Protein AF-0000000084928657 (afdb_homodimer)

Solvent-accessible surface area (backbone atoms only — not comparable to full-atom values): 38865 Å² total; per-residue (Å²): 131,83,79,74,72,80,70,76,82,57,78,47,56,70,57,64,41,56,62,66,40,52,58,54,60,65,76,43,52,82,61,85,52,68,29,30,39,26,34,38,40,39,38,43,31,43,81,81,31,56,41,43,35,40,36,35,39,37,37,18,64,66,68,40,23,29,33,31,29,32,32,38,31,46,81,48,36,35,34,23,39,35,22,27,28,69,48,72,80,59,56,76,62,47,64,30,79,54,37,36,50,44,76,75,38,63,77,39,31,34,38,43,34,28,54,71,44,88,91,39,77,42,46,61,23,34,47,32,40,40,38,49,74,44,75,48,37,66,49,72,81,41,74,41,65,38,76,94,40,80,55,32,33,36,29,35,37,37,35,35,28,32,33,34,42,41,40,34,41,75,77,42,74,44,80,42,37,72,89,53,28,44,24,40,35,38,38,40,30,24,34,45,79,49,86,90,70,81,63,70,77,44,58,78,46,60,74,66,18,38,36,42,38,46,34,47,36,33,39,91,74,36,36,37,40,36,37,36,31,24,36,28,80,50,53,69,80,40,76,46,25,41,38,41,36,88,98,49,76,69,39,62,23,56,77,72,41,75,51,72,43,46,40,66,72,29,83,48,69,52,34,35,38,40,36,34,24,42,87,88,61,51,77,40,63,32,42,38,40,60,49,38,74,46,42,30,17,58,65,57,23,34,62,61,29,83,87,50,46,56,73,57,85,70,51,77,76,30,69,49,76,52,73,45,70,58,76,48,63,80,77,46,61,49,40,74,69,18,46,26,46,20,37,27,41,34,39,44,92,90,39,67,26,39,37,37,51,26,39,32,69,40,29,16,25,55,81,80,64,26,75,31,73,82,50,50,36,117,134,83,78,71,72,79,69,75,83,55,77,47,57,69,56,65,40,56,61,67,40,52,58,55,60,65,76,44,52,79,61,85,51,68,29,32,40,26,34,40,40,38,38,42,31,43,82,81,32,56,40,44,35,40,37,35,39,37,38,17,64,67,69,38,23,29,33,30,31,33,32,37,33,46,83,49,35,35,35,23,39,35,21,26,28,69,49,70,80,60,56,78,62,46,64,31,78,54,37,35,51,45,74,75,38,60,75,40,33,33,37,44,35,30,54,71,42,90,93,40,77,42,46,64,24,34,47,32,40,39,37,49,75,44,77,49,36,68,50,72,81,40,74,41,65,39,78,94,40,80,53,31,36,34,31,35,38,37,37,37,28,33,32,35,42,40,40,34,39,75,77,42,76,46,81,40,38,70,87,51,28,43,23,40,36,38,36,39,28,24,34,46,80,48,86,90,70,80,62,70,77,44,59,78,47,58,74,65,18,38,36,41,39,46,33,48,35,34,40,91,74,37,36,35,40,37,38,37,31,25,37,27,79,51,53,71,79,41,75,46,26,39,39,40,35,88,97,50,77,70,39,61,23,55,78,72,42,76,49,73,43,46,40,65,72,29,85,49,70,52,33,35,38,39,37,34,25,43,88,88,62,51,76,39,63,34,41,38,40,60,48,37,75,46,42,32,18,58,62,56,22,34,64,59,28,85,86,50,46,58,74,57,85,71,52,76,75,28,69,49,76,51,73,46,70,58,76,46,62,80,77,45,62,48,38,72,66,18,46,27,45,20,36,26,42,34,38,45,92,89,39,68,27,39,38,37,50,27,41,30,69,40,30,16,25,56,80,80,65,27,75,30,72,82,51,49,36,117

Sequence (756 aa):
MSGHRHVDDRPVALDEYPVHQAPLSMKHHVSGDRNAYDRCIFHVFDHTGRALLIAGLGVYPNTGVIDAYATLRVGDRLHAVRASDALGDDRTNLSVGPLTITVDEPLKRLSLRCAADPDDPEGLSYDLSWTGDFPAVWEPHHTQRHGGRLTLEGRRFVQAGHCAGTIRAGGEEFTVTPGAWTGTRDRSWGVRPIPGEEPGRAAEFRPEGFHWLWIPMRFEDRFLMVIAQEDADGYRTLNEALLVRNGHRDTQLGWPRTEITYRPGTRHPERATVHLTDPSGKPLEIGVEILASSPLAVGAGYPPATDWQHGTWQGRGWTDRRVYDLSDPAAHPMAAYGVTDHAARFTLDGHTGHGIFEHGSFGRHDPSGFADHTSTARMSGHRHVDDRPVALDEYPVHQAPLSMKHHVSGDRNAYDRCIFHVFDHTGRALLIAGLGVYPNTGVIDAYATLRVGDRLHAVRASDALGDDRTNLSVGPLTITVDEPLKRLSLRCAADPDDPEGLSYDLSWTGDFPAVWEPHHTQRHGGRLTLEGRRFVQAGHCAGTIRAGGEEFTVTPGAWTGTRDRSWGVRPIPGEEPGRAAEFRPEGFHWLWIPMRFEDRFLMVIAQEDADGYRTLNEALLVRNGHRDTQLGWPRTEITYRPGTRHPERATVHLTDPSGKPLEIG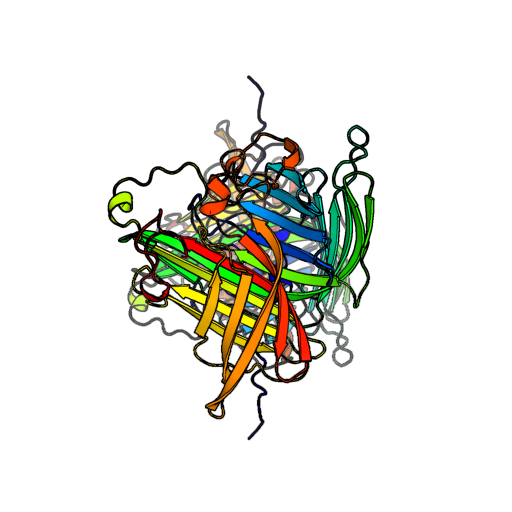VEILASSPLAVGAGYPPATDWQHGTWQGRGWTDRRVYDLSDPAAHPMAAYGVTDHAARFTLDGHTGHGIFEHGSFGRHDPSGFADHTSTAR

Foldseek 3Di:
DPCPPPPDDDAFPVQVDPPDPDPDGPLDDPDLAQQWKKKKKKWKDFPQLQKIKIKMWMDGSNLQKIKIKIWMDGPQKIWMKIFMAGHDRDPQFADGFQWGKACPDPQFKIWTWGDDDPVCNQHKTWTKMWGFPFGKDWFDFDWDDQVPRTADTKTKIKTKTAMATWIGHRRDIDGGDPPRMIMMMMIMTDGHDDPDDDCPPSVVRDFQKKKWWWWWWDFPFKIWTWTWIAGLARHTPGTFIWIGGPPDDIWTFPGKDKDFDADFQARHTQWMKIWTHTPVRDIWIKIKGFSYKDQCLPNVQDPPNDPHHPSDDPYHSDMDIDMDRRPDVVVPVRSRQGKMWTWIWMATPNTIITTTTIIHMAGHHVVVPAHGRSRRHD/DPCPPPPDDDAFPVQVDPPDPDPDGPLDDPDLAQQWKKKKKKWKDFPQLQKIKIKMWMDGSNLQKIKIKIWMDGPQKIWMKIFMAGHDRDPQFADTFQWGKACPDPQFKIWTWGDDDPVCNQHKTWTKMWGFPFGKDWFDFDWDDQVPRTADTKTKIKTKTAMATWIGHRRDIDGGDPPGMIMMMMIMTDGHDDPDDDCPPSVVRDFQKKKWWWWWWDFPFKIWTWTWIAGLARHTPGTFIWIGGPPDDIWTFPGKDKDFDADAQANHTAWMKIWTHTPVRDIWIKIKGFSYKDQCLPNVQDPPNDPHHPSDDPYHSDMDIDMDRNPDVVVPVRSRQGKMWTWIWMDTPNTIITTTTIIHMAGHHVVVPAHGRSRRHD

Structure (mmCIF, N/CA/C/O backbone):
data_AF-0000000084928657-model_v1
#
loop_
_entity.id
_entity.type
_entity.pdbx_description
1 polymer 'Uncharacterized protein'
#
loop_
_atom_site.group_PDB
_atom_site.id
_atom_site.type_symbol
_atom_site.label_atom_id
_atom_site.label_alt_id
_atom_site.label_comp_id
_atom_site.label_asym_id
_atom_site.label_entity_id
_atom_site.label_seq_id
_atom_site.pdbx_PDB_ins_code
_atom_site.Cartn_x
_atom_site.Cartn_y
_atom_site.Cartn_z
_atom_site.occupancy
_atom_site.B_iso_or_equiv
_atom_site.auth_seq_id
_atom_site.auth_comp_id
_atom_site.auth_asym_id
_atom_site.auth_atom_id
_atom_site.pdbx_PDB_model_num
ATOM 1 N N . MET A 1 1 ? 37.375 0.83 -7.035 1 22.48 1 MET A N 1
ATOM 2 C CA . MET A 1 1 ? 36.281 0.179 -7.77 1 22.48 1 MET A CA 1
ATOM 3 C C . MET A 1 1 ? 35.344 -0.532 -6.812 1 22.48 1 MET A C 1
ATOM 5 O O . MET A 1 1 ? 35.625 -1.634 -6.344 1 22.48 1 MET A O 1
ATOM 9 N N . SER A 1 2 ? 34.719 0.151 -5.855 1 28.67 2 SER A N 1
ATOM 10 C CA . SER A 1 2 ? 33.906 -0.309 -4.738 1 28.67 2 SER A CA 1
ATOM 11 C C . SER A 1 2 ? 32.781 -1.196 -5.219 1 28.67 2 SER A C 1
ATOM 13 O O . SER A 1 2 ? 32 -0.802 -6.098 1 28.67 2 SER A O 1
ATOM 15 N N . GLY A 1 3 ? 32.938 -2.514 -5.434 1 32.28 3 GLY A N 1
ATOM 16 C CA . GLY A 1 3 ? 32.031 -3.529 -5.961 1 32.28 3 GLY A CA 1
ATOM 17 C C . GLY A 1 3 ? 30.625 -3.439 -5.391 1 32.28 3 GLY A C 1
ATOM 18 O O . GLY A 1 3 ? 30.375 -3.912 -4.281 1 32.28 3 GLY A O 1
ATOM 19 N N . HIS A 1 4 ? 29.828 -2.477 -5.551 1 37.69 4 HIS A N 1
ATOM 20 C CA . HIS A 1 4 ? 28.406 -2.439 -5.219 1 37.69 4 HIS A CA 1
ATOM 21 C C . HIS A 1 4 ? 27.688 -3.686 -5.723 1 37.69 4 HIS A C 1
ATOM 23 O O . HIS A 1 4 ? 27.641 -3.926 -6.93 1 37.69 4 HIS A O 1
ATOM 29 N N . ARG A 1 5 ? 27.781 -4.758 -5.016 1 44.09 5 ARG A N 1
ATOM 30 C CA . ARG A 1 5 ? 27.109 -6.012 -5.32 1 44.09 5 ARG A CA 1
ATOM 31 C C . ARG A 1 5 ? 25.672 -5.77 -5.77 1 44.09 5 ARG A C 1
ATOM 33 O O . ARG A 1 5 ? 24.938 -5.035 -5.113 1 44.09 5 ARG A O 1
ATOM 40 N N . HIS A 1 6 ? 25.484 -5.75 -7.023 1 52.88 6 HIS A N 1
ATOM 41 C CA . HIS A 1 6 ? 24.141 -5.641 -7.586 1 52.88 6 HIS A CA 1
ATOM 42 C C . HIS A 1 6 ? 23.156 -6.547 -6.852 1 52.88 6 HIS A C 1
ATOM 44 O O . HIS A 1 6 ? 23.219 -7.773 -6.984 1 52.88 6 HIS A O 1
ATOM 50 N N . VAL A 1 7 ? 22.703 -6.199 -5.688 1 64.94 7 VAL A N 1
ATOM 51 C CA . VAL A 1 7 ? 21.688 -6.988 -5.004 1 64.94 7 VAL A CA 1
ATOM 52 C C . VAL A 1 7 ? 20.469 -7.16 -5.914 1 64.94 7 VAL A C 1
ATOM 54 O O . VAL A 1 7 ? 20 -6.199 -6.527 1 64.94 7 VAL A O 1
ATOM 57 N N . ASP A 1 8 ? 20.203 -8.422 -6.16 1 81.06 8 ASP A N 1
ATOM 58 C CA . ASP A 1 8 ? 19.047 -8.711 -7.004 1 81.06 8 ASP A CA 1
ATOM 59 C C . ASP A 1 8 ? 17.797 -8.055 -6.457 1 81.06 8 ASP A C 1
ATOM 61 O O . ASP A 1 8 ? 17.625 -7.926 -5.242 1 81.06 8 ASP A O 1
ATOM 65 N N . ASP A 1 9 ? 17.109 -7.43 -7.32 1 91.12 9 ASP A N 1
ATOM 66 C CA . ASP A 1 9 ? 15.797 -6.895 -6.988 1 91.12 9 ASP A CA 1
ATOM 67 C C . ASP A 1 9 ? 14.859 -7.996 -6.496 1 91.12 9 ASP A C 1
ATOM 69 O O . ASP A 1 9 ? 14.727 -9.039 -7.141 1 91.12 9 ASP A O 1
ATOM 73 N N . ARG A 1 10 ? 14.422 -7.836 -5.277 1 95.5 10 ARG A N 1
ATOM 74 C CA . ARG A 1 10 ? 13.539 -8.812 -4.648 1 95.5 10 ARG A CA 1
ATOM 75 C C . ARG A 1 10 ? 12.234 -8.156 -4.191 1 95.5 10 ARG A C 1
ATOM 77 O O . ARG A 1 10 ? 12.195 -6.949 -3.947 1 95.5 10 ARG A O 1
ATOM 84 N N . PRO A 1 11 ? 11.109 -8.969 -4.156 1 96.81 11 PRO A N 1
ATOM 85 C CA . PRO A 1 11 ? 9.93 -8.469 -3.451 1 96.81 11 PRO A CA 1
ATOM 86 C C . PRO A 1 11 ? 10.234 -8.016 -2.025 1 96.81 11 PRO A C 1
ATOM 88 O O . PRO A 1 11 ? 11.172 -8.523 -1.402 1 96.81 11 PRO A O 1
ATOM 91 N N . VAL A 1 12 ? 9.492 -7.07 -1.537 1 96.81 12 VAL A N 1
ATOM 92 C CA . VAL A 1 12 ? 9.672 -6.574 -0.176 1 96.81 12 VAL A CA 1
ATOM 93 C C . VAL A 1 12 ? 8.555 -7.105 0.718 1 96.81 12 VAL A C 1
ATOM 95 O O . VAL A 1 12 ? 7.566 -7.66 0.227 1 96.81 12 VAL A O 1
ATOM 98 N N . ALA A 1 13 ? 8.703 -6.953 1.999 1 96.81 13 ALA A N 1
ATOM 99 C CA . ALA A 1 13 ? 7.793 -7.539 2.98 1 96.81 13 ALA A CA 1
ATOM 100 C C . ALA A 1 13 ? 6.344 -7.168 2.68 1 96.81 13 ALA A C 1
ATOM 102 O O . ALA A 1 13 ? 5.449 -8.016 2.758 1 96.81 13 ALA A O 1
ATOM 103 N N . LEU A 1 14 ? 6.09 -5.953 2.309 1 97 14 LEU A N 1
ATOM 104 C CA . LEU A 1 14 ? 4.723 -5.496 2.09 1 97 14 LEU A CA 1
ATOM 105 C C . LEU A 1 14 ? 4.113 -6.176 0.865 1 97 14 LEU A C 1
ATOM 107 O O . LEU A 1 14 ? 2.889 -6.234 0.728 1 97 14 LEU A O 1
ATOM 111 N N . ASP A 1 15 ? 4.898 -6.691 -0.026 1 98.25 15 ASP A N 1
ATOM 112 C CA . ASP A 1 15 ? 4.402 -7.387 -1.21 1 98.25 15 ASP A CA 1
ATOM 113 C C . ASP A 1 15 ? 3.764 -8.719 -0.834 1 98.25 15 ASP A C 1
ATOM 115 O O . ASP A 1 15 ? 3.09 -9.344 -1.656 1 98.25 15 ASP A O 1
ATOM 119 N N . GLU A 1 16 ? 3.992 -9.164 0.395 1 98.31 16 GLU A N 1
ATOM 120 C CA . GLU A 1 16 ? 3.367 -10.391 0.885 1 98.31 16 GLU A CA 1
ATOM 121 C C . GLU A 1 16 ? 1.854 -10.227 1.003 1 98.31 16 GLU A C 1
ATOM 123 O O . GLU A 1 16 ? 1.112 -11.211 0.944 1 98.31 16 GLU A O 1
ATOM 128 N N . TYR A 1 17 ? 1.364 -9.039 1.166 1 98 17 TYR A N 1
ATOM 129 C CA . TYR A 1 17 ? -0.042 -8.781 1.455 1 98 17 TYR A CA 1
ATOM 130 C C . TYR A 1 17 ? -0.763 -8.25 0.221 1 98 17 TYR A C 1
ATOM 132 O O . TYR A 1 17 ? -0.153 -7.602 -0.631 1 98 17 TYR A O 1
ATOM 140 N N . PRO A 1 18 ? -2.041 -8.523 0.143 1 98.31 18 PRO A N 1
ATOM 141 C CA . PRO A 1 18 ? -2.812 -8 -0.989 1 98.31 18 PRO A CA 1
ATOM 142 C C . PRO A 1 18 ? -3.234 -6.547 -0.8 1 98.31 18 PRO A C 1
ATOM 144 O O . PRO A 1 18 ? -4.43 -6.254 -0.701 1 98.31 18 PRO A O 1
ATOM 147 N N . VAL A 1 19 ? -2.281 -5.617 -0.861 1 97.81 19 VAL A N 1
ATOM 148 C CA . VAL A 1 19 ? -2.533 -4.219 -0.532 1 97.81 19 VAL A CA 1
ATOM 149 C C . VAL A 1 19 ? -2.08 -3.326 -1.685 1 97.81 19 VAL A C 1
ATOM 151 O O . VAL A 1 19 ? -1.96 -2.107 -1.525 1 97.81 19 VAL A O 1
ATOM 154 N N . HIS A 1 20 ? -1.793 -3.938 -2.855 1 98.56 20 HIS A N 1
ATOM 155 C CA . HIS A 1 20 ? -1.232 -3.176 -3.967 1 98.56 20 HIS A CA 1
ATOM 156 C C . HIS A 1 20 ? -2.281 -2.268 -4.598 1 98.56 20 HIS A C 1
ATOM 158 O O . HIS A 1 20 ? -3.432 -2.674 -4.781 1 98.56 20 HIS A O 1
ATOM 164 N N . GLN A 1 21 ? -1.861 -0.987 -4.93 1 98.06 21 GLN A N 1
ATOM 165 C CA . GLN A 1 21 ? -2.766 -0.046 -5.582 1 98.06 21 GLN A CA 1
ATOM 166 C C . GLN A 1 21 ? -2.553 -0.032 -7.09 1 98.06 21 GLN A C 1
ATOM 168 O O . GLN A 1 21 ? -3.316 0.598 -7.824 1 98.06 21 GLN A O 1
ATOM 173 N N . ALA A 1 22 ? -1.521 -0.688 -7.594 1 97.62 22 ALA A N 1
ATOM 174 C CA . ALA A 1 22 ? -1.108 -0.757 -8.992 1 97.62 22 ALA A CA 1
ATOM 175 C C . ALA A 1 22 ? -0.291 -2.016 -9.266 1 97.62 22 ALA A C 1
ATOM 177 O O . ALA A 1 22 ? 0.141 -2.695 -8.328 1 97.62 22 ALA A O 1
ATOM 178 N N . PRO A 1 23 ? -0.122 -2.414 -10.562 1 97.56 23 PRO A N 1
ATOM 179 C CA . PRO A 1 23 ? 0.705 -3.58 -10.875 1 97.56 23 PRO A CA 1
ATOM 180 C C . PRO A 1 23 ? 2.199 -3.303 -10.734 1 97.56 23 PRO A C 1
ATOM 182 O O . PRO A 1 23 ? 2.951 -3.426 -11.703 1 97.56 23 PRO A O 1
ATOM 185 N N . LEU A 1 24 ? 2.592 -2.906 -9.531 1 97.69 24 LEU A N 1
ATOM 186 C CA . LEU A 1 24 ? 3.951 -2.58 -9.117 1 97.69 24 LEU A CA 1
ATOM 187 C C . LEU A 1 24 ? 4.238 -3.123 -7.719 1 97.69 24 LEU A C 1
ATOM 189 O O . LEU A 1 24 ? 3.318 -3.316 -6.922 1 97.69 24 LEU A O 1
ATOM 193 N N . SER A 1 25 ? 5.555 -3.414 -7.473 1 97.62 25 SER A N 1
ATOM 194 C CA . SER A 1 25 ? 5.945 -3.646 -6.086 1 97.62 25 SER A CA 1
ATOM 195 C C . SER A 1 25 ? 5.52 -2.488 -5.191 1 97.62 25 SER A C 1
ATOM 197 O O . SER A 1 25 ? 5.457 -1.342 -5.637 1 97.62 25 SER A O 1
ATOM 199 N N . MET A 1 26 ? 5.32 -2.787 -3.904 1 97.25 26 MET A N 1
ATOM 200 C CA . MET A 1 26 ? 4.973 -1.764 -2.924 1 97.25 26 MET A CA 1
ATOM 201 C C . MET A 1 26 ? 6.121 -0.78 -2.734 1 97.25 26 MET A C 1
ATOM 203 O O . MET A 1 26 ? 5.945 0.281 -2.133 1 97.25 26 MET A O 1
ATOM 207 N N . LYS A 1 27 ? 7.246 -0.953 -3.344 1 94.44 27 LYS A N 1
ATOM 208 C CA . LYS A 1 27 ? 8.383 -0.044 -3.256 1 94.44 27 LYS A CA 1
ATOM 209 C C . LYS A 1 27 ? 8.188 1.171 -4.16 1 94.44 27 LYS A C 1
ATOM 211 O O . LYS A 1 27 ? 8.891 2.176 -4.016 1 94.44 27 LYS A O 1
ATOM 216 N N . HIS A 1 28 ? 7.234 0.942 -5.023 1 95.88 28 HIS A N 1
ATOM 217 C CA . HIS A 1 28 ? 7.242 1.927 -6.102 1 95.88 28 HIS A CA 1
ATOM 218 C C . HIS A 1 28 ? 5.984 2.789 -6.07 1 95.88 28 HIS A C 1
ATOM 220 O O . HIS A 1 28 ? 4.891 2.287 -5.805 1 95.88 28 HIS A O 1
ATOM 226 N N . HIS A 1 29 ? 6.191 4.074 -6.332 1 96.81 29 HIS A N 1
ATOM 227 C CA . HIS A 1 29 ? 5.102 4.965 -6.719 1 96.81 29 HIS A CA 1
ATOM 228 C C . HIS A 1 29 ? 4.668 4.715 -8.156 1 96.81 29 HIS A C 1
ATOM 230 O O . HIS A 1 29 ? 5.465 4.254 -8.984 1 96.81 29 HIS A O 1
ATOM 236 N N . VAL A 1 30 ? 3.439 5.02 -8.477 1 97.06 30 VAL A N 1
ATOM 237 C CA . VAL A 1 30 ? 2.889 4.719 -9.797 1 97.06 30 VAL A CA 1
ATOM 238 C C . VAL A 1 30 ? 3.592 5.57 -10.852 1 97.06 30 VAL A C 1
ATOM 240 O O . VAL A 1 30 ? 3.715 5.156 -12.008 1 97.06 30 VAL A O 1
ATOM 243 N N . SER A 1 31 ? 4.023 6.754 -10.477 1 95.12 31 SER A N 1
ATOM 244 C CA . SER A 1 31 ? 4.723 7.621 -11.414 1 95.12 31 SER A CA 1
ATOM 245 C C . SER A 1 31 ? 6.191 7.781 -11.039 1 95.12 31 SER A C 1
ATOM 247 O O . SER A 1 31 ? 6.578 7.508 -9.906 1 95.12 31 SER A O 1
ATOM 249 N N . GLY A 1 32 ? 6.977 8.203 -12.039 1 95.56 32 GLY A N 1
ATOM 250 C CA . GLY A 1 32 ? 8.375 8.508 -11.789 1 95.56 32 GLY A CA 1
ATOM 251 C C . GLY A 1 32 ? 8.602 9.93 -11.32 1 95.56 32 GLY A C 1
ATOM 252 O O . GLY A 1 32 ? 9.727 10.43 -11.352 1 95.56 32 GLY A O 1
ATOM 253 N N . ASP A 1 33 ? 7.543 10.594 -10.945 1 96.25 33 ASP A N 1
ATOM 254 C CA . ASP A 1 33 ? 7.652 11.977 -10.5 1 96.25 33 ASP A CA 1
ATOM 255 C C . ASP A 1 33 ? 8.578 12.094 -9.297 1 96.25 33 ASP A C 1
ATOM 257 O O . ASP A 1 33 ? 8.328 11.492 -8.25 1 96.25 33 ASP A O 1
ATOM 261 N N . ARG A 1 34 ? 9.602 12.883 -9.414 1 96.38 34 ARG A N 1
ATOM 262 C CA . ARG A 1 34 ? 10.586 13.039 -8.344 1 96.38 34 ARG A CA 1
ATOM 263 C C . ARG A 1 34 ? 9.93 13.602 -7.082 1 96.38 34 ARG A C 1
ATOM 265 O O . ARG A 1 34 ? 10.477 13.469 -5.984 1 96.38 34 ARG A O 1
ATOM 272 N N . ASN A 1 35 ? 8.75 14.211 -7.234 1 97.62 35 ASN A N 1
ATOM 273 C CA . ASN A 1 35 ? 8.109 14.945 -6.152 1 97.62 35 ASN A CA 1
ATOM 274 C C . ASN A 1 35 ? 7.16 14.055 -5.352 1 97.62 35 ASN A C 1
ATOM 276 O O . ASN A 1 35 ? 6.406 14.539 -4.512 1 97.62 35 ASN A O 1
ATOM 280 N N . ALA A 1 36 ? 7.172 12.734 -5.645 1 98.19 36 ALA A N 1
ATOM 281 C CA . ALA A 1 36 ? 6.371 11.812 -4.84 1 98.19 36 ALA A CA 1
ATOM 282 C C . ALA A 1 36 ? 6.785 11.867 -3.373 1 98.19 36 ALA A C 1
ATOM 284 O O . ALA A 1 36 ? 7.973 11.797 -3.053 1 98.19 36 ALA A O 1
ATOM 285 N N . TYR A 1 37 ? 5.812 12.008 -2.492 1 98.44 37 TYR A N 1
ATOM 286 C CA . TYR A 1 37 ? 6.086 12.109 -1.062 1 98.44 37 TYR A CA 1
ATOM 287 C C . TYR A 1 37 ? 5.008 11.398 -0.251 1 98.44 37 TYR A C 1
ATOM 289 O O . TYR A 1 37 ? 3.92 11.117 -0.76 1 98.44 37 TYR A O 1
ATOM 297 N N . ASP A 1 38 ? 5.281 11.023 0.999 1 98.69 38 ASP A N 1
ATOM 298 C CA . ASP A 1 38 ? 4.387 10.469 2.01 1 98.69 38 ASP A CA 1
ATOM 299 C C . ASP A 1 38 ? 4.816 10.891 3.414 1 98.69 38 ASP A C 1
ATOM 301 O O . ASP A 1 38 ? 5.789 10.367 3.955 1 98.69 38 ASP A O 1
ATOM 305 N N . ARG A 1 39 ? 4.02 11.867 4.039 1 98.62 39 ARG A N 1
ATOM 306 C CA . ARG A 1 39 ? 4.547 12.547 5.219 1 98.62 39 ARG A CA 1
ATOM 307 C C . ARG A 1 39 ? 3.518 12.562 6.348 1 98.62 39 ARG A C 1
ATOM 309 O O . ARG A 1 39 ? 2.324 12.359 6.109 1 98.62 39 ARG A O 1
ATOM 316 N N . CYS A 1 40 ? 4.051 12.719 7.527 1 98.75 40 CYS A N 1
ATOM 317 C CA . CYS A 1 40 ? 3.211 13.008 8.688 1 98.75 40 CYS A CA 1
ATOM 318 C C . CYS A 1 40 ? 3.752 14.203 9.469 1 98.75 40 CYS A C 1
ATOM 320 O O . CYS A 1 40 ? 4.93 14.539 9.352 1 98.75 40 CYS A O 1
ATOM 322 N N . ILE A 1 41 ? 2.91 14.844 10.156 1 98.88 41 ILE A N 1
ATOM 323 C CA . ILE A 1 41 ? 3.271 15.945 11.047 1 98.88 41 ILE A CA 1
ATOM 324 C C . ILE A 1 41 ? 2.457 15.859 12.336 1 98.88 41 ILE A C 1
ATOM 326 O O . ILE A 1 41 ? 1.278 15.492 12.305 1 98.88 41 ILE A O 1
ATOM 330 N N . PHE A 1 42 ? 3.055 16.156 13.477 1 98.94 42 PHE A N 1
ATOM 331 C CA . PHE A 1 42 ? 2.445 16.219 14.797 1 98.94 42 PHE A CA 1
ATOM 332 C C . PHE A 1 42 ? 2.676 17.578 15.438 1 98.94 42 PHE A C 1
ATOM 334 O O . PHE A 1 42 ? 3.756 18.156 15.305 1 98.94 42 PHE A O 1
ATOM 341 N N . HIS A 1 43 ? 1.702 18.047 16.094 1 98.94 43 HIS A N 1
ATOM 342 C CA . HIS A 1 43 ? 1.804 19.188 17 1 98.94 43 HIS A CA 1
ATOM 343 C C . HIS A 1 43 ? 1.514 18.781 18.438 1 98.94 43 HIS A C 1
ATOM 345 O O . HIS A 1 43 ? 0.523 18.109 18.719 1 98.94 43 HIS A O 1
ATOM 351 N N . VAL A 1 44 ? 2.363 19.172 19.312 1 98.94 44 VAL A N 1
ATOM 352 C CA . VAL A 1 44 ? 2.178 19 20.75 1 98.94 44 VAL A CA 1
ATOM 353 C C . VAL A 1 44 ? 2.473 20.312 21.469 1 98.94 44 VAL A C 1
ATOM 355 O O . VAL A 1 44 ? 3.6 20.812 21.422 1 98.94 44 VAL A O 1
ATOM 358 N N . PHE A 1 45 ? 1.49 20.859 22.203 1 98.81 45 PHE A N 1
ATOM 359 C CA . PHE A 1 45 ? 1.703 22.188 22.766 1 98.81 45 PHE A CA 1
ATOM 360 C C . PHE A 1 45 ? 0.875 22.375 24.031 1 98.81 45 PHE A C 1
ATOM 362 O O . PHE A 1 45 ? -0.195 21.781 24.172 1 98.81 45 PHE A O 1
ATOM 369 N N . ASP A 1 46 ? 1.346 23.203 24.953 1 98.38 46 ASP A N 1
ATOM 370 C CA . ASP A 1 46 ? 0.599 23.484 26.172 1 98.38 46 ASP A CA 1
ATOM 371 C C . ASP A 1 46 ? -0.413 24.594 25.953 1 98.38 46 ASP A C 1
ATOM 373 O O . ASP A 1 46 ? -0.316 25.344 24.969 1 98.38 46 ASP A O 1
ATOM 377 N N . HIS A 1 47 ? -1.286 24.734 26.859 1 98.38 47 HIS A N 1
ATOM 378 C CA . HIS A 1 47 ? -2.412 25.641 26.672 1 98.38 47 HIS A CA 1
ATOM 379 C C . HIS A 1 47 ? -2.061 27.047 27.141 1 98.38 47 HIS A C 1
ATOM 381 O O . HIS A 1 47 ? -2.867 27.969 27 1 98.38 47 HIS A O 1
ATOM 387 N N . THR A 1 48 ? -0.83 27.266 27.562 1 97.62 48 THR A N 1
ATOM 388 C CA . THR A 1 48 ? -0.444 28.578 28.078 1 97.62 48 THR A CA 1
ATOM 389 C C . THR A 1 48 ? 0.433 29.312 27.062 1 97.62 48 THR A C 1
ATOM 391 O O . THR A 1 48 ? 0.721 30.5 27.219 1 97.62 48 THR A O 1
ATOM 394 N N . GLY A 1 49 ? 0.905 28.641 26.062 1 97.62 49 GLY A N 1
ATOM 395 C CA . GLY A 1 49 ? 1.74 29.25 25.047 1 97.62 49 GLY A CA 1
ATOM 396 C C . GLY A 1 49 ? 3.223 29.172 25.359 1 97.62 49 GLY A C 1
ATOM 397 O O . GLY A 1 49 ? 4.027 29.891 24.766 1 97.62 49 GLY A O 1
ATOM 398 N N . ARG A 1 50 ? 3.592 28.312 26.266 1 97.06 50 ARG A N 1
ATOM 399 C CA . ARG A 1 50 ? 4.98 28.203 26.703 1 97.06 50 ARG A CA 1
ATOM 400 C C . ARG A 1 50 ? 5.793 27.375 25.719 1 97.06 50 ARG A C 1
ATOM 402 O O . ARG A 1 50 ? 6.977 27.625 25.5 1 97.06 50 ARG A O 1
ATOM 409 N N . ALA A 1 51 ? 5.191 26.297 25.266 1 98.38 51 ALA A N 1
ATOM 410 C CA . ALA A 1 51 ? 5.941 25.344 24.438 1 98.38 51 ALA A CA 1
ATOM 411 C C . ALA A 1 51 ? 5.09 24.844 23.266 1 98.38 51 ALA A C 1
ATOM 413 O O . ALA A 1 51 ? 3.906 24.547 23.438 1 98.38 51 ALA A O 1
ATOM 414 N N . LEU A 1 52 ? 5.668 24.797 22.078 1 98.81 52 LEU A N 1
ATOM 415 C CA . LEU A 1 52 ? 5.086 24.234 20.859 1 98.81 52 LEU A CA 1
ATOM 416 C C . LEU A 1 52 ? 6.082 23.312 20.156 1 98.81 52 LEU A C 1
ATOM 418 O O . LEU A 1 52 ? 7.055 23.781 19.578 1 98.81 52 LEU A O 1
ATOM 422 N N . LEU A 1 53 ? 5.816 21.984 20.25 1 98.94 53 LEU A N 1
ATOM 423 C CA . LEU A 1 53 ? 6.598 20.984 19.547 1 98.94 53 LEU A CA 1
ATOM 424 C C . LEU A 1 53 ? 5.934 20.609 18.234 1 98.94 53 LEU A C 1
ATOM 426 O O . LEU A 1 53 ? 4.742 20.297 18.188 1 98.94 53 LEU A O 1
ATOM 430 N N . ILE A 1 54 ? 6.668 20.703 17.141 1 98.94 54 ILE A N 1
ATOM 431 C CA . ILE A 1 54 ? 6.266 20.203 15.82 1 98.94 54 ILE A CA 1
ATOM 432 C C . ILE A 1 54 ? 7.242 19.141 15.352 1 98.94 54 ILE A C 1
ATOM 434 O O . ILE A 1 54 ? 8.461 19.344 15.375 1 98.94 54 ILE A O 1
ATOM 438 N N . ALA A 1 55 ? 6.723 17.969 15.023 1 98.94 55 ALA A N 1
ATOM 439 C CA . ALA A 1 55 ? 7.555 16.875 14.555 1 98.94 55 ALA A CA 1
ATOM 440 C C . ALA A 1 55 ? 6.953 16.219 13.312 1 98.94 55 ALA A C 1
ATOM 442 O O . ALA A 1 55 ? 5.727 16.172 13.164 1 98.94 55 ALA A O 1
ATOM 443 N N . GLY A 1 56 ? 7.793 15.789 12.461 1 98.69 56 GLY A N 1
ATOM 444 C CA . GLY A 1 56 ? 7.316 15.141 11.25 1 98.69 56 GLY A CA 1
ATOM 445 C C . GLY A 1 56 ? 8.328 14.188 10.648 1 98.69 56 GLY A C 1
ATOM 446 O O . GLY A 1 56 ? 9.484 14.156 11.07 1 98.69 56 GLY A O 1
ATOM 447 N N . LEU A 1 57 ? 7.879 13.414 9.805 1 98.88 57 LEU A N 1
ATOM 448 C CA . LEU A 1 57 ? 8.672 12.453 9.039 1 98.88 57 LEU A CA 1
ATOM 449 C C . LEU A 1 57 ? 8.156 12.336 7.609 1 98.88 57 LEU A C 1
ATOM 451 O O . LEU A 1 57 ? 6.945 12.406 7.375 1 98.88 57 LEU A O 1
ATOM 455 N N . GLY A 1 58 ? 9.078 12.188 6.676 1 98.62 58 GLY A N 1
ATOM 456 C CA . GLY A 1 58 ? 8.703 12.07 5.277 1 98.62 58 GLY A CA 1
ATOM 457 C C . GLY A 1 58 ? 9.453 10.969 4.547 1 98.62 58 GLY A C 1
ATOM 458 O O . GLY A 1 58 ? 10.641 10.758 4.781 1 98.62 58 GLY A O 1
ATOM 459 N N . VAL A 1 59 ? 8.711 10.281 3.729 1 98.69 59 VAL A N 1
ATOM 460 C CA . VAL A 1 59 ? 9.25 9.273 2.82 1 98.69 59 VAL A CA 1
ATOM 461 C C . VAL A 1 59 ? 9.141 9.773 1.379 1 98.69 59 VAL A C 1
ATOM 463 O O . VAL A 1 59 ? 8.086 10.242 0.957 1 98.69 59 VAL A O 1
ATOM 466 N N . TYR A 1 60 ? 10.219 9.688 0.672 1 98.25 60 TYR A N 1
ATOM 467 C CA . TYR A 1 60 ? 10.312 10.117 -0.72 1 98.25 60 TYR A CA 1
ATOM 468 C C . TYR A 1 60 ? 10.812 8.977 -1.605 1 98.25 60 TYR A C 1
ATOM 470 O O . TYR A 1 60 ? 12.016 8.859 -1.863 1 98.25 60 TYR A O 1
ATOM 478 N N . PRO A 1 61 ? 9.867 8.18 -2.139 1 97.38 61 PRO A N 1
ATOM 479 C CA . PRO A 1 61 ? 10.227 6.906 -2.76 1 97.38 61 PRO A CA 1
ATOM 480 C C . PRO A 1 61 ? 11.07 7.082 -4.02 1 97.38 61 PRO A C 1
ATOM 482 O O . PRO A 1 61 ? 11.953 6.262 -4.293 1 97.38 61 PRO A O 1
ATOM 485 N N . ASN A 1 62 ? 10.836 8.148 -4.824 1 97.56 62 ASN A N 1
ATOM 486 C CA . ASN A 1 62 ? 11.508 8.258 -6.113 1 97.56 62 ASN A CA 1
ATOM 487 C C . ASN A 1 62 ? 12.906 8.859 -5.965 1 97.56 62 ASN A C 1
ATOM 489 O O . ASN A 1 62 ? 13.758 8.672 -6.832 1 97.56 62 ASN A O 1
ATOM 493 N N . THR A 1 63 ? 13.141 9.586 -4.875 1 97.5 63 THR A N 1
ATOM 494 C CA . THR A 1 63 ? 14.492 10.078 -4.633 1 97.5 63 THR A CA 1
ATOM 495 C C . THR A 1 63 ? 15.258 9.141 -3.715 1 97.5 63 THR A C 1
ATOM 497 O O . THR A 1 63 ? 16.469 9.273 -3.551 1 97.5 63 THR A O 1
ATOM 500 N N . GLY A 1 64 ? 14.531 8.219 -3.059 1 97.38 64 GLY A N 1
ATOM 501 C CA . GLY A 1 64 ? 15.164 7.234 -2.193 1 97.38 64 GLY A CA 1
ATOM 502 C C . GLY A 1 64 ? 15.594 7.809 -0.854 1 97.38 64 GLY A C 1
ATOM 503 O O . GLY A 1 64 ? 16.609 7.402 -0.299 1 97.38 64 GLY A O 1
ATOM 504 N N . VAL A 1 65 ? 14.805 8.797 -0.376 1 98.38 65 VAL A N 1
ATOM 505 C CA . VAL A 1 65 ? 15.172 9.508 0.845 1 98.38 65 VAL A CA 1
ATOM 506 C C . VAL A 1 65 ? 14.078 9.336 1.894 1 98.38 65 VAL A C 1
ATOM 508 O O . VAL A 1 65 ? 12.891 9.297 1.562 1 98.38 65 VAL A O 1
ATOM 511 N N . ILE A 1 66 ? 14.445 9.102 3.131 1 98.69 66 ILE A N 1
ATOM 512 C CA . ILE A 1 66 ? 13.578 9.281 4.289 1 98.69 66 ILE A CA 1
ATOM 513 C C . ILE A 1 66 ? 14.156 10.359 5.207 1 98.69 66 ILE A C 1
ATOM 515 O O . ILE A 1 66 ? 15.367 10.438 5.387 1 98.69 66 ILE A O 1
ATOM 519 N N . ASP A 1 67 ? 13.344 11.227 5.703 1 98.88 67 ASP A N 1
ATOM 520 C CA . ASP A 1 67 ? 13.82 12.266 6.609 1 98.88 67 ASP A CA 1
ATOM 521 C C . ASP A 1 67 ? 12.805 12.539 7.719 1 98.88 67 ASP A C 1
ATOM 523 O O . ASP A 1 67 ? 11.695 12.008 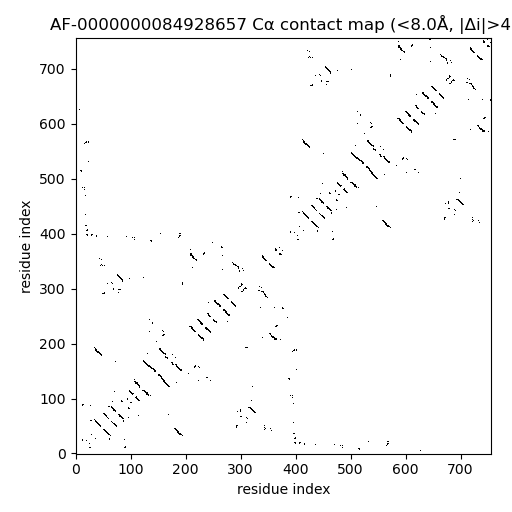7.695 1 98.88 67 ASP A O 1
ATOM 527 N N . ALA A 1 68 ? 13.273 13.195 8.789 1 98.94 68 ALA A N 1
ATOM 528 C CA . ALA A 1 68 ? 12.445 13.562 9.938 1 98.94 68 ALA A CA 1
ATOM 529 C C . ALA A 1 68 ? 12.969 14.828 10.602 1 98.94 68 ALA A C 1
ATOM 531 O O . ALA A 1 68 ? 14.117 15.219 10.406 1 98.94 68 ALA A O 1
ATOM 532 N N . TYR A 1 69 ? 12.125 15.477 11.32 1 98.94 69 TYR A N 1
ATOM 533 C CA . TYR A 1 69 ? 12.492 16.688 12.047 1 98.94 69 TYR A CA 1
ATOM 534 C C . TYR A 1 69 ? 11.641 16.844 13.305 1 98.94 69 TYR A C 1
ATOM 536 O O . TYR A 1 69 ? 10.562 16.266 13.406 1 98.94 69 TYR A O 1
ATOM 544 N N . ALA A 1 70 ? 12.133 17.578 14.227 1 98.94 70 ALA A N 1
ATOM 545 C CA . ALA A 1 70 ? 11.414 18.109 15.375 1 98.94 70 ALA A CA 1
ATOM 546 C C . ALA A 1 70 ? 11.875 19.531 15.711 1 98.94 70 ALA A C 1
ATOM 548 O O . ALA A 1 70 ? 13.078 19.797 15.727 1 98.94 70 ALA A O 1
ATOM 549 N N . THR A 1 71 ? 10.922 20.406 15.883 1 98.88 71 THR A N 1
ATOM 550 C CA . THR A 1 71 ? 11.219 21.75 16.375 1 98.88 71 THR A CA 1
ATOM 551 C C . THR A 1 71 ? 10.43 22.031 17.656 1 98.88 71 THR A C 1
ATOM 553 O O . THR A 1 71 ? 9.258 21.656 17.766 1 98.88 71 THR A O 1
ATOM 556 N N . LEU A 1 72 ? 11.102 22.578 18.625 1 98.88 72 LEU A N 1
ATOM 557 C CA . LEU A 1 72 ? 10.453 23.031 19.844 1 98.88 72 LEU A CA 1
ATOM 558 C C . LEU A 1 72 ? 10.664 24.531 20.047 1 98.88 72 LEU A C 1
ATOM 560 O O . LEU A 1 72 ? 11.797 24.984 20.234 1 98.88 72 LEU A O 1
ATOM 564 N N . ARG A 1 73 ? 9.547 25.219 20.047 1 98.44 73 ARG A N 1
ATOM 565 C CA . ARG A 1 73 ? 9.555 26.641 20.375 1 98.44 73 ARG A CA 1
ATOM 566 C C . ARG A 1 73 ? 9.344 26.844 21.875 1 98.44 73 ARG A C 1
ATOM 568 O O . ARG A 1 73 ? 8.344 26.391 22.438 1 98.44 73 ARG A O 1
ATOM 575 N N . VAL A 1 74 ? 10.266 27.453 22.562 1 97.75 74 VAL A N 1
ATOM 576 C CA . VAL A 1 74 ? 10.164 27.906 23.953 1 97.75 74 VAL A CA 1
ATOM 577 C C . VAL A 1 74 ? 10.633 29.359 24.062 1 97.75 74 VAL A C 1
ATOM 579 O O . VAL A 1 74 ? 11.828 29.641 23.938 1 97.75 74 VAL A O 1
ATOM 582 N N . GLY A 1 75 ? 9.711 30.25 24.359 1 94.19 75 GLY A N 1
ATOM 583 C CA . GLY A 1 75 ? 10.07 31.656 24.266 1 94.19 75 GLY A CA 1
ATOM 584 C C . GLY A 1 75 ? 10.547 32.062 22.891 1 94.19 75 GLY A C 1
ATOM 585 O O . GLY A 1 75 ? 9.859 31.812 21.891 1 94.19 75 GLY A O 1
ATOM 586 N N . ASP A 1 76 ? 11.727 32.688 22.797 1 95.56 76 ASP A N 1
ATOM 587 C CA . ASP A 1 76 ? 12.25 33.125 21.516 1 95.56 76 ASP A CA 1
ATOM 588 C C . ASP A 1 76 ? 13.289 32.156 20.969 1 95.56 76 ASP A C 1
ATOM 590 O O . ASP A 1 76 ? 14.047 32.469 20.062 1 95.56 76 ASP A O 1
ATOM 594 N N . ARG A 1 77 ? 13.328 31.031 21.547 1 96.69 77 ARG A N 1
ATOM 595 C CA . ARG A 1 77 ? 14.273 30 21.078 1 96.69 77 ARG A CA 1
ATOM 596 C C . ARG A 1 77 ? 13.539 28.875 20.375 1 96.69 77 ARG A C 1
ATOM 598 O O . ARG A 1 77 ? 12.484 28.422 20.828 1 96.69 77 ARG A O 1
ATOM 605 N N . LEU A 1 78 ? 14.094 28.469 19.266 1 97.94 78 LEU A N 1
ATOM 606 C CA . LEU A 1 78 ? 13.602 27.328 18.5 1 97.94 78 LEU A CA 1
ATOM 607 C C . LEU A 1 78 ? 14.664 26.234 18.406 1 97.94 78 LEU A C 1
ATOM 609 O O . LEU A 1 78 ? 15.656 26.391 17.703 1 97.94 78 LEU A O 1
ATOM 613 N N . HIS A 1 79 ? 14.469 25.188 19.172 1 98.56 79 HIS A N 1
ATOM 614 C CA . HIS A 1 79 ? 15.352 24.031 19.125 1 98.56 79 HIS A CA 1
ATOM 615 C C . HIS A 1 79 ? 14.953 23.094 17.984 1 98.56 79 HIS A C 1
ATOM 617 O O . HIS A 1 79 ? 13.781 22.734 17.859 1 98.56 79 HIS A O 1
ATOM 623 N N . ALA A 1 80 ? 15.93 22.672 17.203 1 98.56 80 ALA A N 1
ATOM 624 C CA . ALA A 1 80 ? 15.617 21.812 16.062 1 98.56 80 ALA A CA 1
ATOM 625 C C . ALA A 1 80 ? 16.5 20.578 16.062 1 98.56 80 ALA A C 1
ATOM 627 O O . ALA A 1 80 ? 17.688 20.641 16.391 1 98.56 80 ALA A O 1
ATOM 628 N N . VAL A 1 81 ? 15.969 19.453 15.789 1 98.81 81 VAL A N 1
ATOM 629 C CA . VAL A 1 81 ? 16.641 18.219 15.438 1 98.81 81 VAL A CA 1
ATOM 630 C C . VAL A 1 81 ? 16.172 17.734 14.07 1 98.81 81 VAL A C 1
ATOM 632 O O . VAL A 1 81 ? 14.969 17.594 13.836 1 98.81 81 VAL A O 1
ATOM 635 N N . ARG A 1 82 ? 17.109 17.516 13.148 1 98.62 82 ARG A N 1
ATOM 636 C CA . ARG A 1 82 ? 16.797 17.047 11.797 1 98.62 82 ARG A CA 1
ATOM 637 C C . ARG A 1 82 ? 17.641 15.836 11.43 1 98.62 82 ARG A C 1
ATOM 639 O O . ARG A 1 82 ? 18.797 15.719 11.859 1 98.62 82 ARG A O 1
ATOM 646 N N . ALA A 1 83 ? 17.047 14.984 10.695 1 98.88 83 ALA A N 1
ATOM 647 C CA . ALA A 1 83 ? 17.766 13.789 10.258 1 98.88 83 ALA A CA 1
ATOM 648 C C . ALA A 1 83 ? 17.297 13.336 8.883 1 98.88 83 ALA A C 1
ATOM 650 O O . ALA A 1 83 ? 16.141 13.578 8.5 1 98.88 83 ALA A O 1
ATOM 651 N N . SER A 1 84 ? 18.156 12.758 8.133 1 98.69 84 SER A N 1
ATOM 652 C CA . SER A 1 84 ? 17.922 12.219 6.797 1 98.69 84 SER A CA 1
ATOM 653 C C . SER A 1 84 ? 18.734 10.953 6.555 1 98.69 84 SER A C 1
ATOM 655 O O . SER A 1 84 ? 19.828 10.805 7.109 1 98.69 84 SER A O 1
ATOM 657 N N . ASP A 1 85 ? 18.219 10.055 5.82 1 98.69 85 ASP A N 1
ATOM 658 C CA . ASP A 1 85 ? 18.906 8.812 5.496 1 98.69 85 ASP A CA 1
ATOM 659 C C . ASP A 1 85 ? 18.391 8.234 4.18 1 98.69 85 ASP A C 1
ATOM 661 O O . ASP A 1 85 ? 17.469 8.781 3.568 1 98.69 85 ASP A O 1
ATOM 665 N N . ALA A 1 86 ? 19.125 7.203 3.73 1 98.19 86 ALA A N 1
ATOM 666 C CA . ALA A 1 86 ? 18.641 6.438 2.588 1 98.19 86 ALA A CA 1
ATOM 667 C C . ALA A 1 86 ? 17.375 5.672 2.945 1 98.19 86 ALA A C 1
ATOM 669 O O . ALA A 1 86 ? 17.266 5.105 4.035 1 98.19 86 ALA A O 1
ATOM 670 N N . LEU A 1 87 ? 16.406 5.754 2.033 1 97.31 87 LEU A N 1
ATOM 671 C CA . LEU A 1 87 ? 15.164 5.008 2.225 1 97.31 87 LEU A CA 1
ATOM 672 C C . LEU A 1 87 ? 15.406 3.51 2.066 1 97.31 87 LEU A C 1
ATOM 674 O O . LEU A 1 87 ? 15.977 3.07 1.066 1 97.31 87 LEU A O 1
ATOM 678 N N . GLY A 1 88 ? 15.055 2.721 3.02 1 93.69 88 GLY A N 1
ATOM 679 C CA . GLY A 1 88 ? 15.148 1.271 2.943 1 93.69 88 GLY A CA 1
ATOM 680 C C . GLY A 1 88 ? 13.891 0.623 2.391 1 93.69 88 GLY A C 1
ATOM 681 O O . GLY A 1 88 ? 12.977 1.314 1.93 1 93.69 88 GLY A O 1
ATOM 682 N N . ASP A 1 89 ? 13.812 -0.661 2.518 1 90.81 89 ASP A N 1
ATOM 683 C CA . ASP A 1 89 ? 12.742 -1.442 1.918 1 90.81 89 ASP A CA 1
ATOM 684 C C . ASP A 1 89 ? 11.523 -1.499 2.838 1 90.81 89 ASP A C 1
ATOM 686 O O . ASP A 1 89 ? 10.406 -1.773 2.387 1 90.81 89 ASP A O 1
ATOM 690 N N . ASP A 1 90 ? 11.734 -1.309 4.102 1 94.44 90 ASP A N 1
ATOM 691 C CA . ASP A 1 90 ? 10.625 -1.361 5.047 1 94.44 90 ASP A CA 1
ATOM 692 C C . ASP A 1 90 ? 10.07 0.036 5.324 1 94.44 90 ASP A C 1
ATOM 694 O O . ASP A 1 90 ? 10.516 0.71 6.254 1 94.44 90 ASP A O 1
ATOM 698 N N . ARG A 1 91 ? 9.023 0.403 4.699 1 93.81 91 ARG A N 1
ATOM 699 C CA . ARG A 1 91 ? 8.461 1.744 4.789 1 93.81 91 ARG A CA 1
ATOM 700 C C . ARG A 1 91 ? 7.617 1.896 6.051 1 93.81 91 ARG A C 1
ATOM 702 O O . ARG A 1 91 ? 7.164 2.996 6.375 1 93.81 91 ARG A O 1
ATOM 709 N N . THR A 1 92 ? 7.438 0.852 6.734 1 95.25 92 THR A N 1
ATOM 710 C CA . THR A 1 92 ? 6.672 0.964 7.969 1 95.25 92 THR A CA 1
ATOM 711 C C . THR A 1 92 ? 7.59 1.264 9.148 1 95.25 92 THR A C 1
ATOM 713 O O . THR A 1 92 ? 7.117 1.515 10.266 1 95.25 92 THR A O 1
ATOM 716 N N . ASN A 1 93 ? 8.891 1.15 8.867 1 96.44 93 ASN A N 1
ATOM 717 C CA . ASN A 1 93 ? 9.867 1.567 9.875 1 96.44 93 ASN A CA 1
ATOM 718 C C . ASN A 1 93 ? 10.078 3.08 9.852 1 96.44 93 ASN A C 1
ATOM 720 O O . ASN A 1 93 ? 10.812 3.6 9.016 1 96.44 93 ASN A O 1
ATOM 724 N N . LEU A 1 94 ? 9.523 3.74 10.852 1 98.31 94 LEU A N 1
ATOM 725 C CA . LEU A 1 94 ? 9.531 5.199 10.883 1 98.31 94 LEU A CA 1
ATOM 726 C C . LEU A 1 94 ? 10.602 5.719 11.836 1 98.31 94 LEU A C 1
ATOM 728 O O . LEU A 1 94 ? 10.281 6.348 12.852 1 98.31 94 LEU A O 1
ATOM 732 N N . SER A 1 95 ? 11.812 5.453 11.469 1 98.62 95 SER A N 1
ATOM 733 C CA . SER A 1 95 ? 12.953 5.867 12.281 1 98.62 95 SER A CA 1
ATOM 734 C C . SER A 1 95 ? 14.039 6.504 11.414 1 98.62 95 SER A C 1
ATOM 736 O O . SER A 1 95 ? 14.469 5.922 10.414 1 98.62 95 SER A O 1
ATOM 738 N N . VAL A 1 96 ? 14.469 7.633 11.742 1 98.75 96 VAL A N 1
ATOM 739 C CA . VAL A 1 96 ? 15.562 8.352 11.094 1 98.75 96 VAL A CA 1
ATOM 740 C C . VAL A 1 96 ? 16.453 9 12.156 1 98.75 96 VAL A C 1
ATOM 742 O O . VAL A 1 96 ? 16.047 9.961 12.812 1 98.75 96 VAL A O 1
ATOM 745 N N . GLY A 1 97 ? 17.719 8.508 12.266 1 98.44 97 GLY A N 1
ATOM 746 C CA . GLY A 1 97 ? 18.562 9.023 13.336 1 98.44 97 GLY A CA 1
ATOM 747 C C . GLY A 1 97 ? 17.922 8.93 14.703 1 98.44 97 GLY A C 1
ATOM 748 O O . GLY A 1 97 ? 17.453 7.863 15.102 1 98.44 97 GLY A O 1
ATOM 749 N N . PRO A 1 98 ? 17.922 10.094 15.461 1 98.81 98 PRO A N 1
ATOM 750 C CA . PRO A 1 98 ? 17.359 10.055 16.812 1 98.81 98 PRO A CA 1
ATOM 751 C C . PRO A 1 98 ? 15.844 10.133 16.844 1 98.81 98 PRO A C 1
ATOM 753 O O . PRO A 1 98 ? 15.234 10.078 17.906 1 98.81 98 PRO A O 1
ATOM 756 N N . LEU A 1 99 ? 15.219 10.266 15.734 1 98.94 99 LEU A N 1
ATOM 757 C CA . LEU A 1 99 ? 13.781 10.492 15.672 1 98.94 99 LEU A CA 1
ATOM 758 C C . LEU A 1 99 ? 13.047 9.211 15.281 1 98.94 99 LEU A C 1
ATOM 760 O O . LEU A 1 99 ? 13.375 8.586 14.266 1 98.94 99 LEU A O 1
ATOM 764 N N . THR A 1 100 ? 12.117 8.852 16.094 1 98.88 100 THR A N 1
ATOM 765 C CA . THR A 1 100 ? 11.375 7.617 15.859 1 98.88 100 THR A CA 1
ATOM 766 C C . THR A 1 100 ? 9.883 7.828 16.109 1 98.88 100 THR A C 1
ATOM 768 O O . THR A 1 100 ? 9.508 8.477 17.094 1 98.88 100 THR A O 1
ATOM 771 N N . ILE A 1 101 ? 9.078 7.379 15.242 1 98.94 101 ILE A N 1
ATOM 772 C CA . ILE A 1 101 ? 7.633 7.254 15.43 1 98.94 101 ILE A CA 1
ATOM 773 C C . ILE A 1 101 ? 7.246 5.777 15.453 1 98.94 101 ILE A C 1
ATOM 775 O O . ILE A 1 101 ? 7.527 5.039 14.508 1 98.94 101 ILE A O 1
ATOM 779 N N . THR A 1 102 ? 6.699 5.32 16.5 1 98.88 102 THR A N 1
ATOM 780 C CA . THR A 1 102 ? 6.16 3.971 16.594 1 98.88 102 THR A CA 1
ATOM 781 C C . THR A 1 102 ? 4.633 3.992 16.531 1 98.88 102 THR A C 1
ATOM 783 O O . THR A 1 102 ? 3.984 4.695 17.312 1 98.88 102 THR A O 1
ATOM 786 N N . VAL A 1 103 ? 4.074 3.266 15.617 1 98.62 103 VAL A N 1
ATOM 787 C CA . VAL A 1 103 ? 2.623 3.109 15.539 1 98.62 103 VAL A CA 1
ATOM 788 C C . VAL A 1 103 ? 2.176 1.963 16.438 1 98.62 103 VAL A C 1
ATOM 790 O O . VAL A 1 103 ? 2.27 0.793 16.062 1 98.62 103 VAL A O 1
ATOM 793 N N . ASP A 1 104 ? 1.671 2.291 17.578 1 98.69 104 ASP A N 1
ATOM 794 C CA . ASP A 1 104 ? 1.223 1.274 18.516 1 98.69 104 ASP A CA 1
ATOM 795 C C . ASP A 1 104 ? -0.113 0.673 18.094 1 98.69 104 ASP A C 1
ATOM 797 O O . ASP A 1 104 ? -0.311 -0.541 18.188 1 98.69 104 ASP A O 1
ATOM 801 N N . GLU A 1 105 ? -1.026 1.423 17.797 1 98.38 105 GLU A N 1
ATOM 802 C CA . GLU A 1 105 ? -2.322 1.122 17.188 1 98.38 105 GLU A CA 1
ATOM 803 C C . GLU A 1 105 ? -2.656 2.111 16.078 1 98.38 105 GLU A C 1
ATOM 805 O O . GLU A 1 105 ? -2.865 3.299 16.344 1 98.38 105 GLU A O 1
ATOM 810 N N . PRO A 1 106 ? -2.727 1.653 14.797 1 98.06 106 PRO A N 1
ATOM 811 C CA . PRO A 1 106 ? -2.943 2.59 13.688 1 98.06 106 PRO A CA 1
ATOM 812 C C . PRO A 1 106 ? -4.152 3.498 13.914 1 98.06 106 PRO A C 1
ATOM 814 O O . PRO A 1 106 ? -5.203 3.031 14.352 1 98.06 106 PRO A O 1
ATOM 817 N N . LEU A 1 107 ? -3.961 4.816 13.664 1 98.25 107 LEU A N 1
ATOM 818 C CA . LEU A 1 107 ? -4.984 5.855 13.672 1 98.25 107 LEU A CA 1
ATOM 819 C C . LEU A 1 107 ? -5.473 6.129 15.086 1 98.25 107 LEU A C 1
ATOM 821 O O . LEU A 1 107 ? -6.461 6.836 15.281 1 98.25 107 LEU A O 1
ATOM 825 N N . LYS A 1 108 ? -4.781 5.523 16.094 1 98.44 108 LYS A N 1
ATOM 826 C CA . LYS A 1 108 ? -5.285 5.695 17.453 1 98.44 108 LYS A CA 1
ATOM 827 C C . LYS A 1 108 ? -4.156 6.031 18.422 1 98.44 108 LYS A C 1
ATOM 829 O O . LYS A 1 108 ? -4.227 7.027 19.141 1 98.44 108 LYS A O 1
ATOM 834 N N . ARG A 1 109 ? -3.16 5.199 18.484 1 98.81 109 ARG A N 1
ATOM 835 C CA . ARG A 1 109 ? -2.105 5.391 19.469 1 98.81 109 ARG A CA 1
ATOM 836 C C . ARG A 1 109 ? -0.727 5.312 18.812 1 98.81 109 ARG A C 1
ATOM 838 O O . ARG A 1 109 ? -0.427 4.359 18.094 1 98.81 109 ARG A O 1
ATOM 845 N N . LEU A 1 110 ? 0.126 6.297 19.094 1 98.88 110 LEU A N 1
ATOM 846 C CA . LEU A 1 110 ? 1.493 6.375 18.594 1 98.88 110 LEU A CA 1
ATOM 847 C C . LEU A 1 110 ? 2.457 6.777 19.703 1 98.88 110 LEU A C 1
ATOM 849 O O . LEU A 1 110 ? 2.057 7.422 20.688 1 98.88 110 LEU A O 1
ATOM 853 N N . SER A 1 111 ? 3.676 6.418 19.562 1 98.94 111 SER A N 1
ATOM 854 C CA . SER A 1 111 ? 4.773 6.891 20.406 1 98.94 111 SER A CA 1
ATOM 855 C C . SER A 1 111 ? 5.77 7.719 19.594 1 98.94 111 SER A C 1
ATOM 857 O O . SER A 1 111 ? 6.215 7.293 18.531 1 98.94 111 SER A O 1
ATOM 859 N N . LEU A 1 112 ? 6.074 8.891 20.016 1 98.94 112 LEU A N 1
ATOM 860 C CA . LEU A 1 112 ? 7.035 9.805 19.406 1 98.94 112 LEU A CA 1
ATOM 861 C C . LEU A 1 112 ? 8.281 9.938 20.281 1 98.94 112 LEU A C 1
ATOM 863 O O . LEU A 1 112 ? 8.188 10.258 21.469 1 98.94 112 LEU A O 1
ATOM 867 N N . ARG A 1 113 ? 9.414 9.711 19.641 1 98.94 113 ARG A N 1
ATOM 868 C CA . ARG A 1 113 ? 10.641 9.781 20.438 1 98.94 113 ARG A CA 1
ATOM 869 C C . ARG A 1 113 ? 11.727 10.547 19.688 1 98.94 113 ARG A C 1
ATOM 871 O O . ARG A 1 113 ? 11.867 10.406 18.469 1 98.94 113 ARG A O 1
ATOM 878 N N . CYS A 1 114 ? 12.391 11.359 20.328 1 98.94 114 CYS A N 1
ATOM 879 C CA . CYS A 1 114 ? 13.672 11.945 19.938 1 98.94 114 CYS A CA 1
ATOM 880 C C . CYS A 1 114 ? 14.734 11.664 21 1 98.94 114 CYS A C 1
ATOM 882 O O . CYS A 1 114 ? 14.68 12.188 22.109 1 98.94 114 CYS A O 1
ATOM 884 N N . ALA A 1 115 ? 15.719 10.859 20.656 1 98.81 115 ALA A N 1
ATOM 885 C CA . ALA A 1 115 ? 16.75 10.461 21.609 1 98.81 115 ALA A CA 1
ATOM 886 C C . ALA A 1 115 ? 17.656 11.641 21.969 1 98.81 115 ALA A C 1
ATOM 888 O O . ALA A 1 115 ? 18 12.461 21.109 1 98.81 115 ALA A O 1
ATOM 889 N N . ALA A 1 116 ? 17.984 11.703 23.234 1 98.19 116 ALA A N 1
ATOM 890 C CA . ALA A 1 116 ? 18.953 12.711 23.688 1 98.19 116 ALA A CA 1
ATOM 891 C C . ALA A 1 116 ? 20.328 12.453 23.078 1 98.19 116 ALA A C 1
ATOM 893 O O . ALA A 1 116 ? 20.656 11.328 22.703 1 98.19 116 ALA A O 1
ATOM 894 N N . ASP A 1 117 ? 21.016 13.531 22.906 1 96.81 117 ASP A N 1
ATOM 895 C CA . ASP A 1 117 ? 22.422 13.438 22.516 1 96.81 117 ASP A CA 1
ATOM 896 C C . ASP A 1 117 ? 23.344 13.617 23.719 1 96.81 117 ASP A C 1
ATOM 898 O O . ASP A 1 117 ? 23.375 14.68 24.328 1 96.81 117 ASP A O 1
ATOM 902 N N . PRO A 1 118 ? 24.188 12.609 23.938 1 93.44 118 PRO A N 1
ATOM 903 C CA . PRO A 1 118 ? 25.094 12.742 25.078 1 93.44 118 PRO A CA 1
ATOM 904 C C . PRO A 1 118 ? 26.062 13.914 24.938 1 93.44 118 PRO A C 1
ATOM 906 O O . PRO A 1 118 ? 26.484 14.5 25.938 1 93.44 118 PRO A O 1
ATOM 909 N N . ASP A 1 119 ? 26.375 14.273 23.766 1 94.38 119 ASP A N 1
ATOM 910 C CA . ASP A 1 119 ? 27.328 15.352 23.516 1 94.38 119 ASP A CA 1
ATOM 911 C C . ASP A 1 119 ? 26.625 16.703 23.484 1 94.38 119 ASP A C 1
ATOM 913 O O . ASP A 1 119 ? 27.281 17.75 23.359 1 94.38 119 ASP A O 1
ATOM 917 N N . ASP A 1 120 ? 25.266 16.766 23.562 1 92.88 120 ASP A N 1
ATOM 918 C CA . ASP A 1 120 ? 24.469 17.984 23.625 1 92.88 120 ASP A CA 1
ATOM 919 C C . ASP A 1 120 ? 23.344 17.859 24.641 1 92.88 120 ASP A C 1
ATOM 921 O O . ASP A 1 120 ? 22.156 17.828 24.281 1 92.88 120 ASP A O 1
ATOM 925 N N . PRO A 1 121 ? 23.688 17.859 25.875 1 91.25 121 PRO A N 1
ATOM 926 C CA . PRO A 1 121 ? 22.688 17.578 26.922 1 91.25 121 PRO A CA 1
ATOM 927 C C . PRO A 1 121 ? 21.547 18.609 26.953 1 91.25 121 PRO A C 1
ATOM 929 O O . PRO A 1 121 ? 20.484 18.328 27.5 1 91.25 121 PRO A O 1
ATOM 932 N N . GLU A 1 122 ? 21.766 19.75 26.438 1 93.88 122 GLU A N 1
ATOM 933 C CA . GLU A 1 122 ? 20.734 20.781 26.438 1 93.88 122 GLU A CA 1
ATOM 934 C C . GLU A 1 122 ? 19.875 20.719 25.172 1 93.88 122 GLU A C 1
ATOM 936 O O . GLU A 1 122 ? 18.922 21.484 25.016 1 93.88 122 GLU A O 1
ATOM 941 N N . GLY A 1 123 ? 20.234 19.844 24.297 1 96.94 123 GLY A N 1
ATOM 942 C CA . GLY A 1 123 ? 19.516 19.703 23.047 1 96.94 123 GLY A CA 1
ATOM 943 C C . GLY A 1 123 ? 18.125 19.109 23.203 1 96.94 123 GLY A C 1
ATOM 944 O O . GLY A 1 123 ? 17.812 18.531 24.266 1 96.94 123 GLY A O 1
ATOM 945 N N . LEU A 1 124 ? 17.312 19.234 22.219 1 98.81 124 LEU A N 1
ATOM 946 C CA . LEU A 1 124 ? 15.93 18.766 22.234 1 98.81 124 LEU A CA 1
ATOM 947 C C . LEU A 1 124 ? 15.875 17.25 22.281 1 98.81 124 LEU A C 1
ATOM 949 O O . LEU A 1 124 ? 16.594 16.562 21.547 1 98.81 124 LEU A O 1
ATOM 953 N N . SER A 1 125 ? 15.156 16.719 23.141 1 98.88 125 SER A N 1
ATOM 954 C CA . SER A 1 125 ? 14.758 15.32 23.219 1 98.88 125 SER A CA 1
ATOM 955 C C . SER A 1 125 ? 13.344 15.172 23.766 1 98.88 125 SER A C 1
ATOM 957 O O . SER A 1 125 ? 12.836 16.078 24.422 1 98.88 125 SER A O 1
ATOM 959 N N . TYR A 1 126 ? 12.688 14.062 23.453 1 98.94 126 TYR A N 1
ATOM 960 C CA . TYR A 1 126 ? 11.359 13.836 24 1 98.94 126 TYR A CA 1
ATOM 961 C C . TYR A 1 126 ? 10.977 12.359 23.922 1 98.94 126 TYR A C 1
ATOM 963 O O . TYR A 1 126 ? 11.586 11.602 23.156 1 98.94 126 TYR A O 1
ATOM 971 N N . ASP A 1 127 ? 10.109 11.953 24.719 1 98.94 127 ASP A N 1
ATOM 972 C CA . ASP A 1 127 ? 9.422 10.672 24.781 1 98.94 127 ASP A CA 1
ATOM 973 C C . ASP A 1 127 ? 7.93 10.859 25.047 1 98.94 127 ASP A C 1
ATOM 975 O O . ASP A 1 127 ? 7.531 11.141 26.188 1 98.94 127 ASP A O 1
ATOM 979 N N . LEU A 1 128 ? 7.113 10.695 24 1 98.94 128 LEU A N 1
ATOM 980 C CA . LEU A 1 128 ? 5.711 11.086 24.094 1 98.94 128 LEU A CA 1
ATOM 981 C C . LEU A 1 128 ? 4.797 9.969 23.594 1 98.94 128 LEU A C 1
ATOM 983 O O . LEU A 1 128 ? 5.133 9.273 22.625 1 98.94 128 LEU A O 1
ATOM 987 N N . SER A 1 129 ? 3.719 9.836 24.219 1 98.81 129 SER A N 1
ATOM 988 C CA . SER A 1 129 ? 2.59 9.102 23.656 1 98.81 129 SER A CA 1
ATOM 989 C C . SER A 1 129 ? 1.564 10.047 23.047 1 98.81 129 SER A C 1
ATOM 991 O O . SER A 1 129 ? 1.304 11.125 23.594 1 98.81 129 SER A O 1
ATOM 993 N N . TRP A 1 130 ? 1.072 9.727 21.938 1 98.75 130 TRP A N 1
ATOM 994 C CA . TRP A 1 130 ? 0.003 10.43 21.25 1 98.75 130 TRP A CA 1
ATOM 995 C C . TRP A 1 130 ? -1.219 9.539 21.062 1 98.75 130 TRP A C 1
ATOM 997 O O . TRP A 1 130 ? -1.107 8.414 20.578 1 98.75 130 TRP A O 1
ATOM 1007 N N . THR A 1 131 ? -2.398 9.984 21.5 1 98.81 131 THR A N 1
ATOM 1008 C CA . THR A 1 131 ? -3.639 9.227 21.391 1 98.81 131 THR A CA 1
ATOM 1009 C C . THR A 1 131 ? -4.727 10.055 20.719 1 98.81 131 THR A C 1
ATOM 1011 O O . THR A 1 131 ? -5.012 11.18 21.156 1 98.81 131 THR A O 1
ATOM 1014 N N . GLY A 1 132 ? -5.348 9.492 19.688 1 98.62 132 GLY A N 1
ATOM 1015 C CA . GLY A 1 132 ? -6.461 10.172 19.047 1 98.62 132 GLY A CA 1
ATOM 1016 C C . GLY A 1 132 ? -7.715 10.203 19.891 1 98.62 132 GLY A C 1
ATOM 1017 O O . GLY A 1 132 ? -8.18 9.156 20.359 1 98.62 132 GLY A O 1
ATOM 1018 N N . ASP A 1 133 ? -8.25 11.367 20.109 1 98.44 133 ASP A N 1
ATOM 1019 C CA . ASP A 1 133 ? -9.516 11.531 20.812 1 98.44 133 ASP A CA 1
ATOM 1020 C C . ASP A 1 133 ? -10.703 11.43 19.859 1 98.44 133 ASP A C 1
ATOM 1022 O O . ASP A 1 133 ? -11.812 11.078 20.281 1 98.44 133 ASP A O 1
ATOM 1026 N N . PHE A 1 134 ? -10.523 11.75 18.672 1 98.25 134 PHE A N 1
ATOM 1027 C CA . PHE A 1 134 ? -11.523 11.711 17.609 1 98.25 134 PHE A CA 1
ATOM 1028 C C . PHE A 1 134 ? -11.023 10.898 16.422 1 98.25 134 PHE A C 1
ATOM 1030 O O . PHE A 1 134 ? -9.812 10.734 16.234 1 98.25 134 PHE A O 1
ATOM 1037 N N . PRO A 1 135 ? -11.938 10.367 15.617 1 97.44 135 PRO A N 1
ATOM 1038 C CA . PRO A 1 135 ? -11.469 9.641 14.43 1 97.44 135 PRO A CA 1
ATOM 1039 C C . PRO A 1 135 ? -10.742 10.539 13.438 1 97.44 135 PRO A C 1
ATOM 1041 O O . PRO A 1 135 ? -11.047 11.734 13.344 1 97.44 135 PRO A O 1
ATOM 1044 N N . ALA A 1 136 ? -9.766 9.977 12.789 1 98.12 136 ALA A N 1
ATOM 1045 C CA . ALA A 1 136 ? -9.156 10.68 11.672 1 98.12 136 ALA A CA 1
ATOM 1046 C C . ALA A 1 136 ? -10.188 10.977 10.586 1 98.12 136 ALA A C 1
ATOM 1048 O O . ALA A 1 136 ? -11.039 10.141 10.289 1 98.12 136 ALA A O 1
ATOM 1049 N N . VAL A 1 137 ? -10.109 12.18 9.984 1 97.94 137 VAL A N 1
ATOM 1050 C CA . VAL A 1 137 ? -11.047 12.539 8.93 1 97.94 137 VAL A CA 1
ATOM 1051 C C . VAL A 1 137 ? -10.281 13.008 7.688 1 97.94 137 VAL A C 1
ATOM 1053 O O . VAL A 1 137 ? -9.195 13.578 7.801 1 97.94 137 VAL A O 1
ATOM 1056 N N . TRP A 1 138 ? -10.852 12.711 6.559 1 97.31 138 TRP A N 1
ATOM 1057 C CA . TRP A 1 138 ? -10.266 13.133 5.289 1 97.31 138 TRP A CA 1
ATOM 1058 C C . TRP A 1 138 ? -10.359 14.648 5.117 1 97.31 138 TRP A C 1
ATOM 1060 O O . TRP A 1 138 ? -11.352 15.258 5.516 1 97.31 138 TRP A O 1
ATOM 1070 N N . GLU A 1 139 ? -9.359 15.188 4.543 1 97.38 139 GLU A N 1
ATOM 1071 C CA . GLU A 1 139 ? -9.469 16.484 3.898 1 97.38 139 GLU A CA 1
ATOM 1072 C C . GLU A 1 139 ? -9.758 16.344 2.406 1 97.38 139 GLU A C 1
ATOM 1074 O O . GLU A 1 139 ? -9.57 15.273 1.833 1 97.38 139 GLU A O 1
ATOM 1079 N N . PRO A 1 140 ? -10.305 17.406 1.812 1 95.88 140 PRO A N 1
ATOM 1080 C CA . PRO A 1 140 ? -10.57 17.297 0.375 1 95.88 140 PRO A CA 1
ATOM 1081 C C . PRO A 1 140 ? -9.32 17 -0.442 1 95.88 140 PRO A C 1
ATOM 1083 O O . PRO A 1 140 ? -8.211 17.375 -0.051 1 95.88 140 PRO A O 1
ATOM 1086 N N . HIS A 1 141 ? -9.547 16.188 -1.557 1 95 141 HIS A N 1
ATOM 1087 C CA . HIS A 1 141 ? -8.453 15.961 -2.498 1 95 141 HIS A CA 1
ATOM 1088 C C . HIS A 1 141 ? -7.859 17.281 -2.979 1 95 141 HIS A C 1
ATOM 1090 O O . HIS A 1 141 ? -8.586 18.156 -3.449 1 95 141 HIS A O 1
ATOM 1096 N N . HIS A 1 142 ? -6.582 17.453 -2.824 1 96.44 142 HIS A N 1
ATOM 1097 C CA . HIS A 1 142 ? -5.891 18.703 -3.086 1 96.44 142 HIS A CA 1
ATOM 1098 C C . HIS A 1 142 ? -5.105 18.641 -4.391 1 96.44 142 HIS A C 1
ATOM 1100 O O . HIS A 1 142 ? -4.211 17.797 -4.543 1 96.44 142 HIS A O 1
ATOM 1106 N N . THR A 1 143 ? -5.41 19.516 -5.359 1 95.5 143 THR A N 1
ATOM 1107 C CA . THR A 1 143 ? -4.676 19.547 -6.621 1 95.5 143 THR A CA 1
ATOM 1108 C C . THR A 1 143 ? -4.305 20.984 -6.984 1 95.5 143 THR A C 1
ATOM 1110 O O . THR A 1 143 ? -5.066 21.922 -6.715 1 95.5 143 THR A O 1
ATOM 1113 N N . GLN A 1 144 ? -3.164 21.125 -7.488 1 93.25 144 GLN A N 1
ATOM 1114 C CA . GLN A 1 144 ? -2.715 22.375 -8.086 1 93.25 144 GLN A CA 1
ATOM 1115 C C . GLN A 1 144 ? -2.002 22.125 -9.414 1 93.25 144 GLN A C 1
ATOM 1117 O O . GLN A 1 144 ? -1.236 21.172 -9.539 1 93.25 144 GLN A O 1
ATOM 1122 N N . ARG A 1 145 ? -2.258 23.031 -10.344 1 91.38 145 ARG A N 1
ATOM 1123 C CA . ARG A 1 145 ? -1.606 22.969 -11.648 1 91.38 145 ARG A CA 1
ATOM 1124 C C . ARG A 1 145 ? -0.958 24.312 -12 1 91.38 145 ARG A C 1
ATOM 1126 O O . ARG A 1 145 ? -1.486 25.375 -11.656 1 91.38 145 ARG A O 1
ATOM 1133 N N . HIS A 1 146 ? 0.136 24.281 -12.594 1 88.94 146 HIS A N 1
ATOM 1134 C CA . HIS A 1 146 ? 0.795 25.406 -13.25 1 88.94 146 HIS A CA 1
ATOM 1135 C C . HIS A 1 146 ? 0.911 25.172 -14.75 1 88.94 146 HIS A C 1
ATOM 1137 O O . HIS A 1 146 ? 1.713 24.344 -15.195 1 88.94 146 HIS A O 1
ATOM 1143 N N . GLY A 1 147 ? 0.091 25.938 -15.414 1 87.19 147 GLY A N 1
ATOM 1144 C CA . GLY A 1 147 ? -0.076 25.578 -16.812 1 87.19 147 GLY A CA 1
ATOM 1145 C C . GLY A 1 147 ? -0.643 24.188 -17 1 87.19 147 GLY A C 1
ATOM 1146 O O . GLY A 1 147 ? -1.659 23.828 -16.391 1 87.19 147 GLY A O 1
ATOM 1147 N N . GLY A 1 148 ? -0.048 23.5 -17.844 1 88.69 148 GLY A N 1
ATOM 1148 C CA . GLY A 1 148 ? -0.518 22.141 -18.109 1 88.69 148 GLY A CA 1
ATOM 1149 C C . GLY A 1 148 ? 0.054 21.109 -17.156 1 88.69 148 GLY A C 1
ATOM 1150 O O . GLY A 1 148 ? -0.341 19.938 -17.188 1 88.69 148 GLY A O 1
ATOM 1151 N N . ARG A 1 149 ? 0.858 21.609 -16.188 1 90.56 149 ARG A N 1
ATOM 1152 C CA . ARG A 1 149 ? 1.563 20.641 -15.359 1 90.56 149 ARG A CA 1
ATOM 1153 C C . ARG A 1 149 ? 0.909 20.516 -13.984 1 90.56 149 ARG A C 1
ATOM 1155 O O . ARG A 1 149 ? 0.64 21.531 -13.328 1 90.56 149 ARG A O 1
ATOM 1162 N N . LEU A 1 150 ? 0.67 19.266 -13.57 1 92.81 150 LEU A N 1
ATOM 1163 C CA . LEU A 1 150 ? 0.281 18.969 -12.195 1 92.81 150 LEU A CA 1
ATOM 1164 C C . LEU A 1 150 ? 1.466 19.141 -11.25 1 92.81 150 LEU A C 1
ATOM 1166 O O . LEU A 1 150 ? 2.436 18.375 -11.328 1 92.81 150 LEU A O 1
ATOM 1170 N N . THR A 1 151 ? 1.378 20.125 -10.406 1 92.56 151 THR A N 1
ATOM 1171 C CA . THR A 1 151 ? 2.514 20.422 -9.539 1 92.56 151 THR A CA 1
ATOM 1172 C C . THR A 1 151 ? 2.264 19.906 -8.125 1 92.56 151 THR A C 1
ATOM 1174 O O . THR A 1 151 ? 3.209 19.656 -7.371 1 92.56 151 THR A O 1
ATOM 1177 N N . LEU A 1 152 ? 1.005 19.781 -7.746 1 95.94 152 LEU A N 1
ATOM 1178 C CA . LEU A 1 152 ? 0.61 19.234 -6.449 1 95.94 152 LEU A CA 1
ATOM 1179 C C . LEU A 1 152 ? -0.637 18.375 -6.574 1 95.94 152 LEU A C 1
ATOM 1181 O O . LEU A 1 152 ? -1.599 18.75 -7.25 1 95.94 152 LEU A O 1
ATOM 1185 N N . GLU A 1 153 ? -0.584 17.234 -6.027 1 97.25 153 GLU A N 1
ATOM 1186 C CA . GLU A 1 153 ? -1.735 16.375 -5.801 1 97.25 153 GLU A CA 1
ATOM 1187 C C . GLU A 1 153 ? -1.592 15.594 -4.496 1 97.25 153 GLU A C 1
ATOM 1189 O O . GLU A 1 153 ? -0.643 14.828 -4.328 1 97.25 153 GLU A O 1
ATOM 1194 N N . GLY A 1 154 ? -2.486 15.867 -3.553 1 96.75 154 GLY A N 1
ATOM 1195 C CA . GLY A 1 154 ? -2.309 15.258 -2.246 1 96.75 154 GLY A CA 1
ATOM 1196 C C . GLY A 1 154 ? -3.607 14.766 -1.635 1 96.75 154 GLY A C 1
ATOM 1197 O O . GLY A 1 154 ? -4.648 15.406 -1.787 1 96.75 154 GLY A O 1
ATOM 1198 N N . ARG A 1 155 ? -3.545 13.57 -1.05 1 97.62 155 ARG A N 1
ATOM 1199 C CA . ARG A 1 155 ? -4.547 13.094 -0.102 1 97.62 155 ARG A CA 1
ATOM 1200 C C . ARG A 1 155 ? -4.082 13.305 1.336 1 97.62 155 ARG A C 1
ATOM 1202 O O . ARG A 1 155 ? -2.889 13.188 1.629 1 97.62 155 ARG A O 1
ATOM 1209 N N . ARG A 1 156 ? -4.996 13.742 2.176 1 98.06 156 ARG A N 1
ATOM 1210 C CA . ARG A 1 156 ? -4.617 14.086 3.543 1 98.06 156 ARG A CA 1
ATOM 1211 C C . ARG A 1 156 ? -5.703 13.672 4.531 1 98.06 156 ARG A C 1
ATOM 1213 O O . ARG A 1 156 ? -6.895 13.773 4.23 1 98.06 156 ARG A O 1
ATOM 1220 N N . PHE A 1 157 ? -5.273 13.156 5.68 1 98.69 157 PHE A N 1
ATOM 1221 C CA . PHE A 1 157 ? -6.211 13.109 6.793 1 98.69 157 PHE A CA 1
ATOM 1222 C C . PHE A 1 157 ? -5.684 13.891 7.984 1 98.69 157 PHE A C 1
ATOM 1224 O O . PHE A 1 157 ? -4.492 14.211 8.055 1 98.69 157 PHE A O 1
ATOM 1231 N N . VAL A 1 158 ? -6.57 14.305 8.867 1 98.81 158 VAL A N 1
ATOM 1232 C CA . VAL A 1 158 ? -6.27 15.102 10.055 1 98.81 158 VAL A CA 1
ATOM 1233 C C . VAL A 1 158 ? -6.938 14.477 11.281 1 98.81 158 VAL A C 1
ATOM 1235 O O . VAL A 1 158 ? -7.949 13.781 11.156 1 98.81 158 VAL A O 1
ATOM 1238 N N . GLN A 1 159 ? -6.305 14.672 12.398 1 98.81 159 GLN A N 1
ATOM 1239 C CA . GLN A 1 159 ? -6.824 14.117 13.641 1 98.81 159 GLN A CA 1
ATOM 1240 C C . GLN A 1 159 ? -6.406 14.969 14.844 1 98.81 159 GLN A C 1
ATOM 1242 O O . GLN A 1 159 ? -5.383 15.656 14.797 1 98.81 159 GLN A O 1
ATOM 1247 N N . ALA A 1 160 ? -7.227 15.008 15.852 1 98.62 160 ALA A N 1
ATOM 1248 C CA . ALA A 1 160 ? -6.91 15.68 17.109 1 98.62 160 ALA A CA 1
ATOM 1249 C C . ALA A 1 160 ? -6.922 14.688 18.281 1 98.62 160 ALA A C 1
ATOM 1251 O O . ALA A 1 160 ? -7.699 13.734 18.281 1 98.62 160 ALA A O 1
ATOM 1252 N N . GLY A 1 161 ? -6.031 14.945 19.203 1 98.5 161 GLY A N 1
ATOM 1253 C CA . GLY A 1 161 ? -5.938 14.078 20.359 1 98.5 161 GLY A CA 1
ATOM 1254 C C . GLY A 1 161 ? -5.176 14.703 21.516 1 98.5 161 GLY A C 1
ATOM 1255 O O . GLY A 1 161 ? -5.16 15.922 21.672 1 98.5 161 GLY A O 1
ATOM 1256 N N . HIS A 1 162 ? -4.723 13.812 22.375 1 98.56 162 HIS A N 1
ATOM 1257 C CA . HIS A 1 162 ? -3.941 14.258 23.531 1 98.56 162 HIS A CA 1
ATOM 1258 C C . HIS A 1 162 ? -2.596 13.539 23.594 1 98.56 162 HIS A C 1
ATOM 1260 O O . HIS A 1 162 ? -2.379 12.555 22.891 1 98.56 162 HIS A O 1
ATOM 1266 N N . CYS A 1 163 ? -1.712 14.109 24.375 1 98.44 163 CYS A N 1
ATOM 1267 C CA . CYS A 1 163 ? -0.354 13.594 24.5 1 98.44 163 CYS A CA 1
ATOM 1268 C C . CYS A 1 163 ? 0.054 13.492 25.969 1 98.44 163 CYS A C 1
ATOM 1270 O O . CYS A 1 163 ? -0.532 14.148 26.828 1 98.44 163 CYS A O 1
ATOM 1272 N N . ALA A 1 164 ? 0.95 12.594 26.188 1 98.75 164 ALA A N 1
ATOM 1273 C CA . ALA A 1 164 ? 1.572 12.453 27.5 1 98.75 164 ALA A CA 1
ATOM 1274 C C . ALA A 1 164 ? 3.051 12.102 27.375 1 98.75 164 ALA A C 1
ATOM 1276 O O . ALA A 1 164 ? 3.473 11.516 26.375 1 98.75 164 ALA A O 1
ATOM 1277 N N . GLY A 1 165 ? 3.803 12.5 28.391 1 98.81 165 GLY A N 1
ATOM 1278 C CA . GLY A 1 165 ? 5.223 12.188 28.391 1 98.81 165 GLY A CA 1
ATOM 1279 C C . GLY A 1 165 ? 6.09 13.359 28.797 1 98.81 165 GLY A C 1
ATOM 1280 O O . GLY A 1 165 ? 5.727 14.125 29.703 1 98.81 165 GLY A O 1
ATOM 1281 N N . THR A 1 166 ? 7.285 13.406 28.203 1 98.88 166 THR A N 1
ATOM 1282 C CA . THR A 1 166 ? 8.227 14.445 28.609 1 98.88 166 THR A CA 1
ATOM 1283 C C . THR A 1 166 ? 8.93 15.031 27.391 1 98.88 166 THR A C 1
ATOM 1285 O O . THR A 1 166 ? 9.219 14.32 26.422 1 98.88 166 THR A O 1
ATOM 1288 N N . ILE A 1 167 ? 9.172 16.328 27.438 1 98.88 167 ILE A N 1
ATOM 1289 C CA . ILE A 1 167 ? 10.008 17.062 26.5 1 98.88 167 ILE A CA 1
ATOM 1290 C C . ILE A 1 167 ? 11.141 17.75 27.266 1 98.88 167 ILE A C 1
ATOM 1292 O O . ILE A 1 167 ? 10.922 18.328 28.328 1 98.88 167 ILE A O 1
ATOM 1296 N N . ARG A 1 168 ? 12.359 17.703 26.734 1 98.25 168 ARG A N 1
ATOM 1297 C CA . ARG A 1 168 ? 13.5 18.391 27.312 1 98.25 168 ARG A CA 1
ATOM 1298 C C . ARG A 1 168 ? 14.203 19.266 26.266 1 98.25 168 ARG A C 1
ATOM 1300 O O . ARG A 1 168 ? 14.344 18.859 25.109 1 98.25 168 ARG A O 1
ATOM 1307 N N . ALA A 1 169 ? 14.562 20.438 26.609 1 97.75 169 ALA A N 1
ATOM 1308 C CA . ALA A 1 169 ? 15.391 21.312 25.797 1 97.75 169 ALA A CA 1
ATOM 1309 C C . ALA A 1 169 ? 15.93 22.484 26.625 1 97.75 169 ALA A C 1
ATOM 1311 O O . ALA A 1 169 ? 15.25 22.984 27.516 1 97.75 169 ALA A O 1
ATOM 1312 N N . GLY A 1 170 ? 17.094 22.938 26.375 1 95.44 170 GLY A N 1
ATOM 1313 C CA . GLY A 1 170 ? 17.672 24.109 27.031 1 95.44 170 GLY A CA 1
ATOM 1314 C C . GLY A 1 170 ? 17.766 23.953 28.547 1 95.44 170 GLY A C 1
ATOM 1315 O O . GLY A 1 170 ? 17.562 24.922 29.281 1 95.44 170 GLY A O 1
ATOM 1316 N N . GLY A 1 171 ? 17.859 22.828 28.938 1 93.56 171 GLY A N 1
ATOM 1317 C CA . GLY A 1 171 ? 17.984 22.578 30.359 1 93.56 171 GLY A CA 1
ATOM 1318 C C . GLY A 1 171 ? 16.641 22.516 31.078 1 93.56 171 GLY A C 1
ATOM 1319 O O . GLY A 1 171 ? 16.594 22.328 32.281 1 93.56 171 GLY A O 1
ATOM 1320 N N . GLU A 1 172 ? 15.594 22.703 30.375 1 95.75 172 GLU A N 1
ATOM 1321 C CA . GLU A 1 172 ? 14.25 22.641 30.938 1 95.75 172 GLU A CA 1
ATOM 1322 C C . GLU A 1 172 ? 13.555 21.328 30.594 1 95.75 172 GLU A C 1
ATOM 1324 O O . GLU A 1 172 ? 13.82 20.75 29.531 1 95.75 172 GLU A O 1
ATOM 1329 N N . GLU A 1 173 ? 12.703 20.906 31.531 1 97.5 173 GLU A N 1
ATOM 1330 C CA . GLU A 1 173 ? 11.867 19.734 31.312 1 97.5 173 GLU A CA 1
ATOM 1331 C C . GLU A 1 173 ? 10.391 20.094 31.359 1 97.5 173 GLU A C 1
ATOM 1333 O O . GLU A 1 173 ? 9.938 20.75 32.312 1 97.5 173 GLU A O 1
ATOM 1338 N N . PHE A 1 174 ? 9.656 19.703 30.406 1 98.25 174 PHE A N 1
ATOM 1339 C CA . PHE A 1 174 ? 8.211 19.891 30.328 1 98.25 174 PHE A CA 1
ATOM 1340 C C . PHE A 1 174 ? 7.492 18.562 30.531 1 98.25 174 PHE A C 1
ATOM 1342 O O . PHE A 1 174 ? 7.703 17.609 29.766 1 98.25 174 PHE A O 1
ATOM 1349 N N . THR A 1 175 ? 6.656 18.5 31.562 1 98.56 175 THR A N 1
ATOM 1350 C CA . THR A 1 175 ? 5.758 17.359 31.703 1 98.56 175 THR A CA 1
ATOM 1351 C C . THR A 1 175 ? 4.5 17.562 30.859 1 98.56 175 THR A C 1
ATOM 1353 O O . THR A 1 175 ? 3.73 18.5 31.094 1 98.56 175 THR A O 1
ATOM 1356 N N . VAL A 1 176 ? 4.328 16.719 29.875 1 98.69 176 VAL A N 1
ATOM 1357 C CA . VAL A 1 176 ? 3.162 16.766 29 1 98.69 176 VAL A CA 1
ATOM 1358 C C . VAL A 1 176 ? 2.029 15.93 29.609 1 98.69 176 VAL A C 1
ATOM 1360 O O . VAL A 1 176 ? 2.178 14.719 29.812 1 98.69 176 VAL A O 1
ATOM 1363 N N . THR A 1 177 ? 0.924 16.547 29.891 1 97.5 177 THR A N 1
ATOM 1364 C CA . THR A 1 177 ? -0.195 15.867 30.516 1 97.5 177 THR A CA 1
ATOM 1365 C C . THR A 1 177 ? -1.482 16.078 29.734 1 97.5 177 THR A C 1
ATOM 1367 O O . THR A 1 177 ? -1.697 17.156 29.172 1 97.5 177 THR A O 1
ATOM 1370 N N . PRO A 1 178 ? -2.299 15 29.828 1 92.81 178 PRO A N 1
ATOM 1371 C CA . PRO A 1 178 ? -3.621 15.227 29.234 1 92.81 178 PRO A CA 1
ATOM 1372 C C . PRO A 1 178 ? -4.391 16.359 29.922 1 92.81 178 PRO A C 1
ATOM 1374 O O . PRO A 1 178 ? -4.301 16.516 31.141 1 92.81 178 PRO A O 1
ATOM 1377 N N . GLY A 1 179 ? -5.059 17.188 29.188 1 93.69 179 GLY A N 1
ATOM 1378 C CA . GLY A 1 179 ? -5.859 18.266 29.75 1 93.69 179 GLY A CA 1
ATOM 1379 C C . GLY A 1 179 ? -5.168 19.609 29.688 1 93.69 179 GLY A C 1
ATOM 1380 O O . GLY A 1 179 ? -5.824 20.656 29.625 1 93.69 179 GLY A O 1
ATOM 1381 N N . ALA A 1 180 ? -3.822 19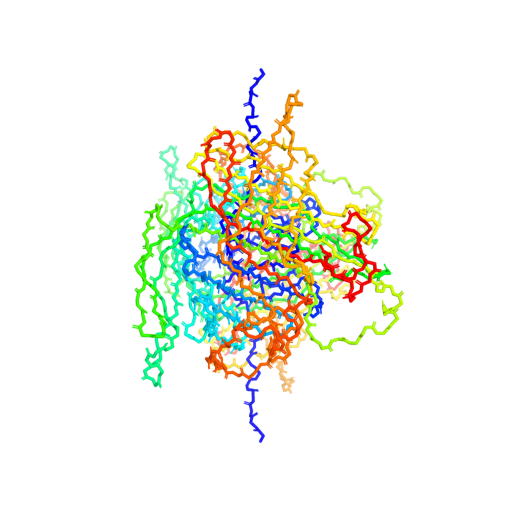.547 29.812 1 97.38 180 ALA A N 1
ATOM 1382 C CA . ALA A 1 180 ? -3.09 20.812 29.766 1 97.38 180 ALA A CA 1
ATOM 1383 C C . ALA A 1 180 ? -2.367 20.969 28.422 1 97.38 180 ALA A C 1
ATOM 1385 O O . ALA A 1 180 ? -1.85 22.047 28.125 1 97.38 180 ALA A O 1
ATOM 1386 N N . TRP A 1 181 ? -2.303 19.938 27.766 1 98.44 181 TRP A N 1
ATOM 1387 C CA . TRP A 1 181 ? -1.671 19.906 26.453 1 98.44 181 TRP A CA 1
ATOM 1388 C C . TRP A 1 181 ? -2.627 19.344 25.406 1 98.44 181 TRP A C 1
ATOM 1390 O O . TRP A 1 181 ? -3.531 18.562 25.734 1 98.44 181 TRP A O 1
ATOM 1400 N N . THR A 1 182 ? -2.492 19.797 24.188 1 98.5 182 THR A N 1
ATOM 1401 C CA . THR A 1 182 ? -3.25 19.297 23.047 1 98.5 182 THR A CA 1
ATOM 1402 C C . THR A 1 182 ? -2.314 18.766 21.969 1 98.5 182 THR A C 1
ATOM 1404 O O . THR A 1 182 ? -1.198 19.266 21.797 1 98.5 182 THR A O 1
ATOM 1407 N N . GLY A 1 183 ? -2.742 17.672 21.328 1 98.56 183 GLY A N 1
ATOM 1408 C CA . GLY A 1 183 ? -2.066 17.156 20.141 1 98.56 183 GLY A CA 1
ATOM 1409 C C . GLY A 1 183 ? -2.932 17.188 18.906 1 98.56 183 GLY A C 1
ATOM 1410 O O . GLY A 1 183 ? -4.125 16.891 18.953 1 98.56 183 GLY A O 1
ATOM 1411 N N . THR A 1 184 ? -2.373 17.688 17.766 1 98.81 184 THR A N 1
ATOM 1412 C CA . THR A 1 184 ? -2.967 17.516 16.453 1 98.81 184 THR A CA 1
ATOM 1413 C C . THR A 1 184 ? -1.981 16.844 15.5 1 98.81 184 THR A C 1
ATOM 1415 O O . THR A 1 184 ? -0.781 16.797 15.773 1 98.81 184 THR A O 1
ATOM 1418 N N . ARG A 1 185 ? -2.523 16.266 14.453 1 98.88 185 ARG A N 1
ATOM 1419 C CA . ARG A 1 185 ? -1.64 15.656 13.469 1 98.88 185 ARG A CA 1
ATOM 1420 C C . ARG A 1 185 ? -2.314 15.562 12.102 1 98.88 185 ARG A C 1
ATOM 1422 O O . ARG A 1 185 ? -3.541 15.656 12.008 1 98.88 185 ARG A O 1
ATOM 1429 N N . ASP A 1 186 ? -1.526 15.477 11.102 1 98.19 186 ASP A N 1
ATOM 1430 C CA . ASP A 1 186 ? -2.041 15.102 9.789 1 98.19 186 ASP A CA 1
ATOM 1431 C C . ASP A 1 186 ? -1.058 14.195 9.055 1 98.19 186 ASP A C 1
ATOM 1433 O O . ASP A 1 186 ? 0.079 14.016 9.492 1 98.19 186 ASP A O 1
ATOM 1437 N N . ARG A 1 187 ? -1.531 13.5 8.109 1 98.62 187 ARG A N 1
ATOM 1438 C CA . ARG A 1 187 ? -0.767 12.781 7.09 1 98.62 187 ARG A CA 1
ATOM 1439 C C . ARG A 1 187 ? -1.193 13.211 5.691 1 98.62 187 ARG A C 1
ATOM 1441 O O . ARG A 1 187 ? -2.381 13.414 5.434 1 98.62 187 ARG A O 1
ATOM 1448 N N . SER A 1 188 ? -0.207 13.32 4.906 1 98.5 188 SER A N 1
ATOM 1449 C CA . SER A 1 188 ? -0.493 13.609 3.508 1 98.5 188 SER A CA 1
ATOM 1450 C C . SER A 1 188 ? 0.468 12.867 2.582 1 98.5 188 SER A C 1
ATOM 1452 O O . SER A 1 188 ? 1.621 12.625 2.941 1 98.5 188 SER A O 1
ATOM 1454 N N . TRP A 1 189 ? -0.015 12.492 1.428 1 98.75 189 TRP A N 1
ATOM 1455 C CA . TRP A 1 189 ? 0.821 11.805 0.452 1 98.75 189 TRP A CA 1
ATOM 1456 C C . TRP A 1 189 ? 0.361 12.102 -0.97 1 98.75 189 TRP A C 1
ATOM 1458 O O . TRP A 1 189 ? -0.769 12.547 -1.183 1 98.75 189 TRP A O 1
ATOM 1468 N N . GLY A 1 190 ? 1.195 11.867 -1.939 1 98.38 190 GLY A N 1
ATOM 1469 C CA . GLY A 1 190 ? 0.999 12.148 -3.352 1 98.38 190 GLY A CA 1
ATOM 1470 C C . GLY A 1 190 ? 2.225 12.75 -4.016 1 98.38 190 GLY A C 1
ATOM 1471 O O . GLY A 1 190 ? 3.295 12.141 -4.02 1 98.38 190 GLY A O 1
ATOM 1472 N N . VAL A 1 191 ? 2.014 13.938 -4.602 1 97.75 191 VAL A N 1
ATOM 1473 C CA . VAL A 1 191 ? 3.1 14.672 -5.242 1 97.75 191 VAL A CA 1
ATOM 1474 C C . VAL A 1 191 ? 3.117 16.109 -4.73 1 97.75 191 VAL A C 1
ATOM 1476 O O . VAL A 1 191 ? 2.08 16.781 -4.699 1 97.75 191 VAL A O 1
ATOM 1479 N N . ARG A 1 192 ? 4.227 16.516 -4.297 1 96.81 192 ARG A N 1
ATOM 1480 C CA . ARG A 1 192 ? 4.484 17.875 -3.818 1 96.81 192 ARG A CA 1
ATOM 1481 C C . ARG A 1 192 ? 5.93 18.281 -4.086 1 96.81 192 ARG A C 1
ATOM 1483 O O . ARG A 1 192 ? 6.859 17.547 -3.762 1 96.81 192 ARG A O 1
ATOM 1490 N N . PRO A 1 193 ? 6.188 19.484 -4.598 1 94.75 193 PRO A N 1
ATOM 1491 C CA . PRO A 1 193 ? 7.527 19.859 -5.051 1 94.75 193 PRO A CA 1
ATOM 1492 C C . PRO A 1 193 ? 8.57 19.781 -3.941 1 94.75 193 PRO A C 1
ATOM 1494 O O . PRO A 1 193 ? 8.32 20.234 -2.82 1 94.75 193 PRO A O 1
ATOM 1497 N N . ILE A 1 194 ? 9.672 19.219 -4.254 1 95.88 194 ILE A N 1
ATOM 1498 C CA . ILE A 1 194 ? 10.891 19.297 -3.455 1 95.88 194 ILE A CA 1
ATOM 1499 C C . ILE A 1 194 ? 11.961 20.078 -4.215 1 95.88 194 ILE A C 1
ATOM 1501 O O . ILE A 1 194 ? 11.844 20.297 -5.422 1 95.88 194 ILE A O 1
ATOM 1505 N N . PRO A 1 195 ? 12.961 20.531 -3.527 1 94.44 195 PRO A N 1
ATOM 1506 C CA . PRO A 1 195 ? 13.969 21.344 -4.207 1 94.44 195 PRO A CA 1
ATOM 1507 C C . PRO A 1 195 ? 14.703 20.594 -5.309 1 94.44 195 PRO A C 1
ATOM 1509 O O . PRO A 1 195 ? 14.766 19.359 -5.273 1 94.44 195 PRO A O 1
ATOM 1512 N N . GLY A 1 196 ? 15.258 21.375 -6.289 1 91.38 196 GLY A N 1
ATOM 1513 C CA . GLY A 1 196 ? 16.188 20.781 -7.242 1 91.38 196 GLY A CA 1
ATOM 1514 C C . GLY A 1 196 ? 15.672 20.812 -8.672 1 91.38 196 GLY A C 1
ATOM 1515 O O . GLY A 1 196 ? 16.375 20.391 -9.594 1 91.38 196 GLY A O 1
ATOM 1516 N N . GLU A 1 197 ? 14.484 21.328 -8.836 1 89.75 197 GLU A N 1
ATOM 1517 C CA . GLU A 1 197 ? 13.945 21.391 -10.188 1 89.75 197 GLU A CA 1
ATOM 1518 C C . GLU A 1 197 ? 13.891 22.844 -10.68 1 89.75 197 GLU A C 1
ATOM 1520 O O . GLU A 1 197 ? 13.445 23.734 -9.961 1 89.75 197 GLU A O 1
ATOM 1525 N N . GLU A 1 198 ? 14.328 23.016 -11.93 1 90.06 198 GLU A N 1
ATOM 1526 C CA . GLU A 1 198 ? 14.195 24.328 -12.57 1 90.06 198 GLU A CA 1
ATOM 1527 C C . GLU A 1 198 ? 12.781 24.531 -13.109 1 90.06 198 GLU A C 1
ATOM 1529 O O . GLU A 1 198 ? 12.219 23.641 -13.75 1 90.06 198 GLU A O 1
ATOM 1534 N N . PRO A 1 199 ? 12.242 25.688 -12.844 1 84.88 199 PRO A N 1
ATOM 1535 C CA . PRO A 1 199 ? 10.852 25.891 -13.234 1 84.88 199 PRO A CA 1
ATOM 1536 C C . PRO A 1 199 ? 10.656 25.891 -14.75 1 84.88 199 PRO A C 1
ATOM 1538 O O . PRO A 1 199 ? 9.602 25.484 -15.25 1 84.88 199 PRO A O 1
ATOM 1541 N N . GLY A 1 200 ? 11.641 26.391 -15.523 1 88.56 200 GLY A N 1
ATOM 1542 C CA . GLY A 1 200 ? 11.469 26.531 -16.953 1 88.56 200 GLY A CA 1
ATOM 1543 C C . GLY A 1 200 ? 10.281 27.406 -17.328 1 88.56 200 GLY A C 1
ATOM 1544 O O . GLY A 1 200 ? 10.133 28.516 -16.828 1 88.56 200 GLY A O 1
ATOM 1545 N N . ARG A 1 201 ? 9.406 26.922 -18.312 1 87.94 201 ARG A N 1
ATOM 1546 C CA . ARG A 1 201 ? 8.258 27.672 -18.797 1 87.94 201 ARG A CA 1
ATOM 1547 C C . ARG A 1 201 ? 7.219 27.859 -17.703 1 87.94 201 ARG A C 1
ATOM 1549 O O . ARG A 1 201 ? 6.414 28.797 -17.75 1 87.94 201 ARG A O 1
ATOM 1556 N N . ALA A 1 202 ? 7.234 27.031 -16.766 1 85.62 202 ALA A N 1
ATOM 1557 C CA . ALA A 1 202 ? 6.273 27.109 -15.672 1 85.62 202 ALA A CA 1
ATOM 1558 C C . ALA A 1 202 ? 6.406 28.438 -14.93 1 85.62 202 ALA A C 1
ATOM 1560 O O . ALA A 1 202 ? 5.457 28.891 -14.281 1 85.62 202 ALA A O 1
ATOM 1561 N N . ALA A 1 203 ? 7.586 28.969 -15.023 1 88 203 ALA A N 1
ATOM 1562 C CA . ALA A 1 203 ? 7.82 30.266 -14.383 1 88 203 ALA A CA 1
ATOM 1563 C C . ALA A 1 203 ? 6.824 31.312 -14.875 1 88 203 ALA A C 1
ATOM 1565 O O . ALA A 1 203 ? 6.5 32.25 -14.156 1 88 203 ALA A O 1
ATOM 1566 N N . GLU A 1 204 ? 6.27 31.078 -16.047 1 89.25 204 GLU A N 1
ATOM 1567 C CA . GLU A 1 204 ? 5.297 32 -16.625 1 89.25 204 GLU A CA 1
ATOM 1568 C C . GLU A 1 204 ? 3.957 31.906 -15.906 1 89.25 204 GLU A C 1
ATOM 1570 O O . GLU A 1 204 ? 3.135 32.812 -16.016 1 89.25 204 GLU A O 1
ATOM 1575 N N . PHE A 1 205 ? 3.762 30.906 -15.234 1 88.38 205 PHE A N 1
ATOM 1576 C CA . PHE A 1 205 ? 2.457 30.656 -14.633 1 88.38 205 PHE A CA 1
ATOM 1577 C C . PHE A 1 205 ? 2.523 30.781 -13.117 1 88.38 205 PHE A C 1
ATOM 1579 O O . PHE A 1 205 ? 1.646 30.297 -12.414 1 88.38 205 PHE A O 1
ATOM 1586 N N . ARG A 1 206 ? 3.545 31.344 -12.648 1 85.94 206 ARG A N 1
ATOM 1587 C CA . ARG A 1 206 ? 3.666 31.531 -11.203 1 85.94 206 ARG A CA 1
ATOM 1588 C C . ARG A 1 206 ? 2.482 32.312 -10.648 1 85.94 206 ARG A C 1
ATOM 1590 O O . ARG A 1 206 ? 2.109 33.344 -11.195 1 85.94 206 ARG A O 1
ATOM 1597 N N . PRO A 1 207 ? 1.968 31.844 -9.5 1 87.38 207 PRO A N 1
ATOM 1598 C CA . PRO A 1 207 ? 0.829 32.562 -8.922 1 87.38 207 PRO A CA 1
ATOM 1599 C C . PRO A 1 207 ? 1.212 33.938 -8.367 1 87.38 207 PRO A C 1
ATOM 1601 O O . PRO A 1 207 ? 2.324 34.094 -7.867 1 87.38 207 PRO A O 1
ATOM 1604 N N . GLU A 1 208 ? 0.22 34.844 -8.391 1 92.06 208 GLU A N 1
ATOM 1605 C CA . GLU A 1 208 ? 0.443 36.188 -7.875 1 92.06 208 GLU A CA 1
ATOM 1606 C C . GLU A 1 208 ? 0.329 36.219 -6.352 1 92.06 208 GLU A C 1
ATOM 1608 O O . GLU A 1 208 ? 0.802 37.188 -5.707 1 92.06 208 GLU A O 1
ATOM 1613 N N . GLY A 1 209 ? -0.335 35.312 -5.922 1 93.38 209 GLY A N 1
ATOM 1614 C CA . GLY A 1 209 ? -0.558 35.25 -4.484 1 93.38 209 GLY A CA 1
ATOM 1615 C C . GLY A 1 209 ? -0.991 33.875 -4.004 1 93.38 209 GLY A C 1
ATOM 1616 O O . GLY A 1 209 ? -1.333 33 -4.812 1 93.38 209 GLY A O 1
ATOM 1617 N N . PHE A 1 210 ? -0.906 33.688 -2.744 1 94.25 210 PHE A N 1
ATOM 1618 C CA . PHE A 1 210 ? -1.233 32.438 -2.037 1 94.25 210 PHE A CA 1
ATOM 1619 C C . PHE A 1 210 ? -1.729 32.75 -0.628 1 94.25 210 PHE A C 1
ATOM 1621 O O . PHE A 1 210 ? -1.068 33.469 0.131 1 94.25 210 PHE A O 1
ATOM 1628 N N . HIS A 1 211 ? -2.887 32.312 -0.309 1 97.06 211 HIS A N 1
ATOM 1629 C CA . HIS A 1 211 ? -3.482 32.469 1.014 1 97.06 211 HIS A CA 1
ATOM 1630 C C . HIS A 1 211 ? -3.961 31.125 1.561 1 97.06 211 HIS A C 1
ATOM 1632 O O . HIS A 1 211 ? -4.84 30.5 0.975 1 97.06 211 HIS A O 1
ATOM 1638 N N . TRP A 1 212 ? -3.371 30.75 2.684 1 98.06 212 TRP A N 1
ATOM 1639 C CA . TRP A 1 212 ? -3.523 29.391 3.178 1 98.06 212 TRP A CA 1
ATOM 1640 C C . TRP A 1 212 ? -3.994 29.391 4.629 1 98.06 212 TRP A C 1
ATOM 1642 O O . TRP A 1 212 ? -3.457 30.109 5.465 1 98.06 212 TRP A O 1
ATOM 1652 N N . LEU A 1 213 ? -5.043 28.531 4.883 1 98.62 213 LEU A N 1
ATOM 1653 C CA . LEU A 1 213 ? -5.523 28.266 6.234 1 98.62 213 LEU A CA 1
ATOM 1654 C C . LEU A 1 213 ? -5.711 26.781 6.469 1 98.62 213 LEU A C 1
ATOM 1656 O O . LEU A 1 213 ? -6.363 26.094 5.672 1 98.62 213 LEU A O 1
ATOM 1660 N N . TRP A 1 214 ? -5.148 26.219 7.426 1 98.81 214 TRP A N 1
ATOM 1661 C CA . TRP A 1 214 ? -5.352 24.875 7.961 1 98.81 214 TRP A CA 1
ATOM 1662 C C . TRP A 1 214 ? -5.574 24.922 9.469 1 98.81 214 TRP A C 1
ATOM 1664 O O . TRP A 1 214 ? -4.645 25.188 10.234 1 98.81 214 TRP A O 1
ATOM 1674 N N . ILE A 1 215 ? -6.844 24.609 9.953 1 98.94 215 ILE A N 1
ATOM 1675 C CA . ILE A 1 215 ? -7.211 24.969 11.32 1 98.94 215 ILE A CA 1
ATOM 1676 C C . ILE A 1 215 ? -7.906 23.797 11.992 1 98.94 215 ILE A C 1
ATOM 1678 O O . ILE A 1 215 ? -9.125 23.797 12.156 1 98.94 215 ILE A O 1
ATOM 1682 N N . PRO A 1 216 ? -7.18 22.812 12.469 1 98.94 216 PRO A N 1
ATOM 1683 C CA . PRO A 1 216 ? -7.762 21.797 13.359 1 98.94 216 PRO A CA 1
ATOM 1684 C C . PRO A 1 216 ? -8.016 22.328 14.766 1 98.94 216 PRO A C 1
ATOM 1686 O O . PRO A 1 216 ? -7.109 22.906 15.383 1 98.94 216 PRO A O 1
ATOM 1689 N N . MET A 1 217 ? -9.25 22.141 15.25 1 98.88 217 MET A N 1
ATOM 1690 C CA . MET A 1 217 ? -9.656 22.625 16.562 1 98.88 217 MET A CA 1
ATOM 1691 C C . MET A 1 217 ? -10.188 21.484 17.438 1 98.88 217 MET A C 1
ATOM 1693 O O . MET A 1 217 ? -11.219 20.891 17.109 1 98.88 217 MET A O 1
ATOM 1697 N N . ARG A 1 218 ? -9.547 21.25 18.5 1 98.81 218 ARG A N 1
ATOM 1698 C CA . ARG A 1 218 ? -9.992 20.203 19.422 1 98.81 218 ARG A CA 1
ATOM 1699 C C . ARG A 1 218 ? -10.734 20.812 20.609 1 98.81 218 ARG A C 1
ATOM 1701 O O . ARG A 1 218 ? -10.156 21.562 21.406 1 98.81 218 ARG A O 1
ATOM 1708 N N . PHE A 1 219 ? -11.953 20.484 20.75 1 98.44 219 PHE A N 1
ATOM 1709 C CA . PHE A 1 219 ? -12.742 20.766 21.938 1 98.44 219 PHE A CA 1
ATOM 1710 C C . PHE A 1 219 ? -12.922 19.5 22.766 1 98.44 219 PHE A C 1
ATOM 1712 O O . PHE A 1 219 ? -12.383 18.438 22.422 1 98.44 219 PHE A O 1
ATOM 1719 N N . GLU A 1 220 ? -13.586 19.656 23.906 1 96.94 220 GLU A N 1
ATOM 1720 C CA . GLU A 1 220 ? -13.766 18.516 24.797 1 96.94 220 GLU A CA 1
ATOM 1721 C C . GLU A 1 220 ? -14.578 17.422 24.109 1 96.94 220 GLU A C 1
ATOM 1723 O O . GLU A 1 220 ? -14.203 16.25 24.156 1 96.94 220 GLU A O 1
ATOM 1728 N N . ASP A 1 221 ? -15.594 17.766 23.391 1 97 221 ASP A N 1
ATOM 1729 C CA . ASP A 1 221 ? -16.531 16.75 22.906 1 97 221 ASP A CA 1
ATOM 1730 C C . ASP A 1 221 ? -16.656 16.797 21.375 1 97 221 ASP A C 1
ATOM 1732 O O . ASP A 1 221 ? -17.516 16.141 20.797 1 97 221 ASP A O 1
ATOM 1736 N N . ARG A 1 222 ? -15.812 17.625 20.766 1 98.25 222 ARG A N 1
ATOM 1737 C CA . ARG A 1 222 ? -15.922 17.75 19.328 1 98.25 222 ARG A CA 1
ATOM 1738 C C . ARG A 1 222 ? -14.594 18.203 18.703 1 98.25 222 ARG A C 1
ATOM 1740 O O . ARG A 1 222 ? -13.75 18.766 19.406 1 98.25 222 ARG A O 1
ATOM 1747 N N . PHE A 1 223 ? -14.523 17.859 17.562 1 98.69 223 PHE A N 1
ATOM 1748 C CA . PHE A 1 223 ? -13.391 18.25 16.734 1 98.69 223 PHE A CA 1
ATOM 1749 C C . PHE A 1 223 ? -13.859 18.969 15.477 1 98.69 223 PHE A C 1
ATOM 1751 O O . PHE A 1 223 ? -14.727 18.484 14.758 1 98.69 223 PHE A O 1
ATOM 1758 N N . LEU A 1 224 ? -13.312 20.203 15.25 1 98.81 224 LEU A N 1
ATOM 1759 C CA . LEU A 1 224 ? -13.594 20.953 14.023 1 98.81 224 LEU A CA 1
ATOM 1760 C C . LEU A 1 224 ? -12.344 21.062 13.156 1 98.81 224 LEU A C 1
ATOM 1762 O O . LEU A 1 224 ? -11.242 21.297 13.672 1 98.81 224 LEU A O 1
ATOM 1766 N N . MET A 1 225 ? -12.516 20.891 11.859 1 98.88 225 MET A N 1
ATOM 1767 C CA . MET A 1 225 ? -11.445 21.094 10.883 1 98.88 225 MET A CA 1
ATOM 1768 C C . MET A 1 225 ? -11.867 22.078 9.812 1 98.88 225 MET A C 1
ATOM 1770 O O . MET A 1 225 ? -12.891 21.891 9.148 1 98.88 225 MET A O 1
ATOM 1774 N N . VAL A 1 226 ? -11.102 23.172 9.664 1 98.88 226 VAL A N 1
ATOM 1775 C CA . VAL A 1 226 ? -11.281 24.141 8.586 1 98.88 226 VAL A CA 1
ATOM 1776 C C . VAL A 1 226 ? -10.031 24.188 7.715 1 98.88 226 VAL A C 1
ATOM 1778 O O . VAL A 1 226 ? -8.914 24.281 8.227 1 98.88 226 VAL A O 1
ATOM 1781 N N . ILE A 1 227 ? -10.172 24.016 6.438 1 98.69 227 ILE A N 1
ATOM 1782 C CA . ILE A 1 227 ? -9.07 24.156 5.488 1 98.69 227 ILE A CA 1
ATOM 1783 C C . ILE A 1 227 ? -9.523 25.031 4.309 1 98.69 227 ILE A C 1
ATOM 1785 O O . ILE A 1 227 ? -10.656 24.891 3.828 1 98.69 227 ILE A O 1
ATOM 1789 N N . ALA A 1 228 ? -8.664 25.953 3.943 1 98.38 228 ALA A N 1
ATOM 1790 C CA . ALA A 1 228 ? -8.969 26.828 2.82 1 98.38 228 ALA A CA 1
ATOM 1791 C C . ALA A 1 228 ? -7.695 27.312 2.129 1 98.38 228 ALA A C 1
ATOM 1793 O O . ALA A 1 228 ? -6.699 27.609 2.789 1 98.38 228 ALA A O 1
ATOM 1794 N N . GLN A 1 229 ? -7.75 27.344 0.847 1 97.94 229 GLN A N 1
ATOM 1795 C CA . GLN A 1 229 ? -6.699 27.938 0.029 1 97.94 229 GLN A CA 1
ATOM 1796 C C . GLN A 1 229 ? -7.285 28.891 -1.003 1 97.94 229 GLN A C 1
ATOM 1798 O O . GLN A 1 229 ? -8.266 28.562 -1.679 1 97.94 229 GLN A O 1
ATOM 1803 N N . GLU A 1 230 ? -6.727 30.078 -1.087 1 97.38 230 GLU A N 1
ATOM 1804 C CA . GLU A 1 230 ? -7.188 31.094 -2.039 1 97.38 230 GLU A CA 1
ATOM 1805 C C . GLU A 1 230 ? -6.031 31.641 -2.873 1 97.38 230 GLU A C 1
ATOM 1807 O O . GLU A 1 230 ? -4.895 31.703 -2.396 1 97.38 230 GLU A O 1
ATOM 1812 N N . ASP A 1 231 ? -6.395 32.031 -4.109 1 95.44 231 ASP A N 1
ATOM 1813 C CA . ASP A 1 231 ? -5.414 32.719 -4.945 1 95.44 231 ASP A CA 1
ATOM 1814 C C . ASP A 1 231 ? -5.422 34.219 -4.684 1 95.44 231 ASP A C 1
ATOM 1816 O O . ASP A 1 231 ? -6.004 34.656 -3.697 1 95.44 231 ASP A O 1
ATOM 1820 N N . ALA A 1 232 ? -4.742 34.969 -5.477 1 96.25 232 ALA A N 1
ATOM 1821 C CA . ALA A 1 232 ? -4.555 36.375 -5.273 1 96.25 232 ALA A CA 1
ATOM 1822 C C . ALA A 1 232 ? -5.891 37.125 -5.289 1 96.25 232 ALA A C 1
ATOM 1824 O O . ALA A 1 232 ? -6.078 38.094 -4.559 1 96.25 232 ALA A O 1
ATOM 1825 N N . ASP A 1 233 ? -6.859 36.625 -6.043 1 95.94 233 ASP A N 1
ATOM 1826 C CA . ASP A 1 233 ? -8.164 37.25 -6.191 1 95.94 233 ASP A CA 1
ATOM 1827 C C . ASP A 1 233 ? -9.109 36.844 -5.062 1 95.94 233 ASP A C 1
ATOM 1829 O O . ASP A 1 233 ? -10.227 37.375 -4.973 1 95.94 233 ASP A O 1
ATOM 1833 N N . GLY A 1 234 ? -8.633 35.938 -4.312 1 95.81 234 GLY A N 1
ATOM 1834 C CA . GLY A 1 234 ? -9.508 35.406 -3.287 1 95.81 234 GLY A CA 1
ATOM 1835 C C . GLY A 1 234 ? -10.32 34.219 -3.762 1 95.81 234 GLY A C 1
ATOM 1836 O O . GLY A 1 234 ? -11.203 33.719 -3.047 1 95.81 234 GLY A O 1
ATOM 1837 N N . TYR A 1 235 ? -10.062 33.812 -4.977 1 95.56 235 TYR A N 1
ATOM 1838 C CA . TYR A 1 235 ? -10.742 32.625 -5.477 1 95.56 235 TYR A CA 1
ATOM 1839 C C . TYR A 1 235 ? -10.305 31.375 -4.715 1 95.56 235 TYR A C 1
ATOM 1841 O O . TYR A 1 235 ? -9.109 31.078 -4.637 1 95.56 235 TYR A O 1
ATOM 1849 N N . ARG A 1 236 ? -11.266 30.672 -4.16 1 96 236 ARG A N 1
ATOM 1850 C CA . ARG A 1 236 ? -11.016 29.516 -3.307 1 96 236 ARG A CA 1
ATOM 1851 C C . ARG A 1 236 ? -10.836 28.25 -4.137 1 96 236 ARG A C 1
ATOM 1853 O O . ARG A 1 236 ? -11.727 27.859 -4.898 1 96 236 ARG A O 1
ATOM 1860 N N . THR A 1 237 ? -9.672 27.609 -3.977 1 94.38 237 THR A N 1
ATOM 1861 C CA . THR A 1 237 ? -9.383 26.391 -4.727 1 94.38 237 THR A CA 1
ATOM 1862 C C . THR A 1 237 ? -9.477 25.172 -3.818 1 94.38 237 THR A C 1
ATOM 1864 O O . THR A 1 237 ? -9.531 24.031 -4.301 1 94.38 237 THR A O 1
ATOM 1867 N N . LEU A 1 238 ? -9.406 25.312 -2.576 1 97.19 238 LEU A N 1
ATOM 1868 C CA . LEU A 1 238 ? -9.555 24.281 -1.546 1 97.19 238 LEU A CA 1
ATOM 1869 C C . LEU A 1 238 ? -10.438 24.797 -0.407 1 97.19 238 LEU A C 1
ATOM 1871 O O . LEU A 1 238 ? -10.273 25.922 0.06 1 97.19 238 LEU A O 1
ATOM 1875 N N . ASN A 1 239 ? -11.398 23.922 0 1 96.75 239 ASN A N 1
ATOM 1876 C CA . ASN A 1 239 ? -12.375 24.391 0.978 1 96.75 239 ASN A CA 1
ATOM 1877 C C . ASN A 1 239 ? -12.984 23.234 1.756 1 96.75 239 ASN A C 1
ATOM 1879 O O . ASN A 1 239 ? -13.484 22.281 1.16 1 96.75 239 ASN A O 1
ATOM 1883 N N . GLU A 1 240 ? -12.969 23.375 3.084 1 97.38 240 GLU A N 1
ATOM 1884 C CA . GLU A 1 240 ? -13.758 22.469 3.91 1 97.38 240 GLU A CA 1
ATOM 1885 C C . GLU A 1 240 ? -13.906 23 5.332 1 97.38 240 GLU A C 1
ATOM 1887 O O . GLU A 1 240 ? -12.984 23.641 5.863 1 97.38 240 GLU A O 1
ATOM 1892 N N . ALA A 1 241 ? -15.031 22.875 5.887 1 98.62 241 ALA A N 1
ATOM 1893 C CA . ALA A 1 241 ? -15.305 23.031 7.309 1 98.62 241 ALA A CA 1
ATOM 1894 C C . ALA A 1 241 ? -16.141 21.859 7.844 1 98.62 241 ALA A C 1
ATOM 1896 O O . ALA A 1 241 ? -17.266 21.656 7.41 1 98.62 241 ALA A O 1
ATOM 1897 N N . LEU A 1 242 ? -15.562 21.125 8.734 1 98.25 242 LEU A N 1
ATOM 1898 C CA . LEU A 1 242 ? -16.172 19.875 9.18 1 98.25 242 LEU A CA 1
ATOM 1899 C C . LEU A 1 242 ? -16.234 19.828 10.703 1 98.25 242 LEU A C 1
ATOM 1901 O O . LEU A 1 242 ? -15.266 20.172 11.383 1 98.25 242 LEU A O 1
ATOM 1905 N N . LEU A 1 243 ? -17.375 19.391 11.234 1 98.25 243 LEU A N 1
ATOM 1906 C CA . LEU A 1 243 ? -17.562 19.094 12.648 1 98.25 243 LEU A CA 1
ATOM 1907 C C . LEU A 1 243 ? -17.656 17.594 12.883 1 98.25 243 LEU A C 1
ATOM 1909 O O . LEU A 1 243 ? -18.484 16.922 12.266 1 98.25 243 LEU A O 1
ATOM 1913 N N . VAL A 1 244 ? -16.797 17.125 13.719 1 97.94 244 VAL A N 1
ATOM 1914 C CA . VAL A 1 244 ? -16.734 15.703 14.062 1 97.94 244 VAL A CA 1
ATOM 1915 C C . VAL A 1 244 ? -17.078 15.508 15.539 1 97.94 244 VAL A C 1
ATOM 1917 O O . VAL A 1 244 ? -16.531 16.188 16.406 1 97.94 244 VAL A O 1
ATOM 1920 N N . ARG A 1 245 ? -18.016 14.633 15.906 1 96.19 245 ARG A N 1
ATOM 1921 C CA . ARG A 1 245 ? -18.359 14.188 17.25 1 96.19 245 ARG A CA 1
ATOM 1922 C C . ARG A 1 245 ? -18.422 12.664 17.312 1 96.19 245 ARG A C 1
ATOM 1924 O O . ARG A 1 245 ? -18.953 12.016 16.422 1 96.19 245 ARG A O 1
ATOM 1931 N N . ASN A 1 246 ? -17.875 12.211 18.375 1 95 246 ASN A N 1
ATOM 1932 C CA . ASN A 1 246 ? -17.922 10.758 18.531 1 95 246 ASN A CA 1
ATOM 1933 C C . ASN A 1 246 ? -19.344 10.25 18.562 1 95 246 ASN A C 1
ATOM 1935 O O . ASN A 1 246 ? -20.188 10.766 19.312 1 95 246 ASN A O 1
ATOM 1939 N N . GLY A 1 247 ? -19.578 9.25 17.766 1 92.12 247 GLY A N 1
ATOM 1940 C CA . GLY A 1 247 ? -20.891 8.617 17.766 1 92.12 247 GLY A CA 1
ATOM 1941 C C . GLY A 1 247 ? -21.891 9.352 16.891 1 92.12 247 GLY A C 1
ATOM 1942 O O . GLY A 1 247 ? -23.062 8.977 16.844 1 92.12 247 GLY A O 1
ATOM 1943 N N . HIS A 1 248 ? -21.422 10.398 16.25 1 93.88 248 HIS A N 1
ATOM 1944 C CA . HIS A 1 248 ? -22.312 11.164 15.383 1 93.88 248 HIS A CA 1
ATOM 1945 C C . HIS A 1 248 ? -21.766 11.25 13.969 1 93.88 248 HIS A C 1
ATOM 1947 O O . HIS A 1 248 ? -20.547 11.125 13.758 1 93.88 248 HIS A O 1
ATOM 1953 N N . ARG A 1 249 ? -22.656 11.453 13.062 1 94.38 249 ARG A N 1
ATOM 1954 C CA . ARG A 1 249 ? -22.234 11.719 11.695 1 94.38 249 ARG A CA 1
ATOM 1955 C C . ARG A 1 249 ? -21.531 13.062 11.594 1 94.38 249 ARG A C 1
ATOM 1957 O O . ARG A 1 249 ? -21.891 14.016 12.281 1 94.38 249 ARG A O 1
ATOM 1964 N N . ASP A 1 250 ? -20.609 13.156 10.766 1 96.5 250 ASP A N 1
ATOM 1965 C CA . ASP A 1 250 ? -19.922 14.422 10.531 1 96.5 250 ASP A CA 1
ATOM 1966 C C . ASP A 1 250 ? -20.875 15.477 9.977 1 96.5 250 ASP A C 1
ATOM 1968 O O . ASP A 1 250 ? -21.812 15.148 9.242 1 96.5 250 ASP A O 1
ATOM 1972 N N . THR A 1 251 ? -20.609 16.656 10.336 1 97 251 THR A N 1
ATOM 1973 C CA . THR A 1 251 ? -21.453 17.75 9.891 1 97 251 THR A CA 1
ATOM 1974 C C . THR A 1 251 ? -20.625 18.781 9.109 1 97 251 THR A C 1
ATOM 1976 O O . THR A 1 251 ? -19.594 19.25 9.586 1 97 251 THR A O 1
ATOM 1979 N N . GLN A 1 252 ? -21.047 19.047 7.891 1 96.94 252 GLN A N 1
ATOM 1980 C CA . GLN A 1 252 ? -20.438 20.141 7.125 1 96.94 252 GLN A CA 1
ATOM 1981 C C . GLN A 1 252 ? -20.891 21.5 7.637 1 96.94 252 GLN A C 1
ATOM 1983 O O . GLN A 1 252 ? -22.078 21.688 7.93 1 96.94 252 GLN A O 1
ATOM 1988 N N . LEU A 1 253 ? -19.969 22.406 7.738 1 98.06 253 LEU A N 1
ATOM 1989 C CA . LEU A 1 253 ? -20.266 23.688 8.359 1 98.06 253 LEU A CA 1
ATOM 1990 C C . LEU A 1 253 ? -20.172 24.812 7.344 1 98.06 253 LEU A C 1
ATOM 1992 O O . LEU A 1 253 ? -19.812 25.938 7.699 1 98.06 253 LEU A O 1
ATOM 1996 N N . GLY A 1 254 ? -20.312 24.5 6.07 1 94.94 254 GLY A N 1
ATOM 1997 C CA . GLY A 1 254 ? -20.5 25.5 5.027 1 94.94 254 GLY A CA 1
ATOM 1998 C C . GLY A 1 254 ? -19.203 26.109 4.531 1 94.94 254 GLY A C 1
ATOM 1999 O O . GLY A 1 254 ? -18.203 25.391 4.371 1 94.94 254 GLY A O 1
ATOM 2000 N N . TRP A 1 255 ? -19.234 27.438 4.094 1 96.19 255 TRP A N 1
ATOM 2001 C CA . TRP A 1 255 ? -18.156 28.219 3.512 1 96.19 255 TRP A CA 1
ATOM 2002 C C . TRP A 1 255 ? -17.453 29.047 4.574 1 96.19 255 TRP A C 1
ATOM 2004 O O . TRP A 1 255 ? -17.875 30.172 4.867 1 96.19 255 TRP A O 1
ATOM 2014 N N . PRO A 1 256 ? -16.359 28.594 5.098 1 98.19 256 PRO A N 1
ATOM 2015 C CA . PRO A 1 256 ? -15.703 29.344 6.184 1 98.19 256 PRO A CA 1
ATOM 2016 C C . PRO A 1 256 ? -15.133 30.672 5.727 1 98.19 256 PRO A C 1
ATOM 2018 O O . PRO A 1 256 ? -14.57 30.781 4.637 1 98.19 256 PRO A O 1
ATOM 2021 N N . ARG A 1 257 ? -15.406 31.641 6.539 1 97.75 257 ARG A N 1
ATOM 2022 C CA . ARG A 1 257 ? -14.789 32.938 6.391 1 97.75 257 ARG A CA 1
ATOM 2023 C C . ARG A 1 257 ? -13.93 33.281 7.605 1 97.75 257 ARG A C 1
ATOM 2025 O O . ARG A 1 257 ? -14.312 33 8.742 1 97.75 257 ARG A O 1
ATOM 2032 N N . THR A 1 258 ? -12.789 33.938 7.305 1 98.06 258 THR A N 1
ATOM 2033 C CA . THR A 1 258 ? -11.898 34.281 8.406 1 98.06 258 THR A CA 1
ATOM 2034 C C . THR A 1 258 ? -11.625 35.781 8.422 1 98.06 258 THR A C 1
ATOM 2036 O O . THR A 1 258 ? -11.406 36.375 7.367 1 98.06 258 THR A O 1
ATOM 2039 N N . GLU A 1 259 ? -11.766 36.375 9.57 1 98.12 259 GLU A N 1
ATOM 2040 C CA . GLU A 1 259 ? -11.258 37.719 9.867 1 98.12 259 GLU A CA 1
ATOM 2041 C C . GLU A 1 259 ? -9.984 37.656 10.703 1 98.12 259 GLU A C 1
ATOM 2043 O O . GLU A 1 259 ? -10.016 37.25 11.859 1 98.12 259 GLU A O 1
ATOM 2048 N N . ILE A 1 260 ? -8.898 38.094 10.117 1 98.44 260 ILE A N 1
ATOM 2049 C CA . ILE A 1 260 ? -7.613 37.969 10.789 1 98.44 260 ILE A CA 1
ATOM 2050 C C . ILE A 1 260 ? -7.066 39.344 11.133 1 98.44 260 ILE A C 1
ATOM 2052 O O . ILE A 1 260 ? -7.039 40.25 10.281 1 98.44 260 ILE A O 1
ATOM 2056 N N . THR A 1 261 ? -6.699 39.562 12.391 1 97.75 261 THR A N 1
ATOM 2057 C CA . THR A 1 261 ? -5.957 40.719 12.828 1 97.75 261 THR A CA 1
ATOM 2058 C C . THR A 1 261 ? -4.457 40.469 12.82 1 97.75 261 THR A C 1
ATOM 2060 O O . THR A 1 261 ? -3.969 39.625 13.578 1 97.75 261 THR A O 1
ATOM 2063 N N . TYR A 1 262 ? -3.816 41.188 11.953 1 96.88 262 TYR A N 1
ATOM 2064 C CA . TYR A 1 262 ? -2.375 41.031 11.82 1 96.88 262 TYR A CA 1
ATOM 2065 C C . TYR A 1 262 ? -1.621 42.031 12.672 1 96.88 262 TYR A C 1
ATOM 2067 O O . TYR A 1 262 ? -2.096 43.156 12.867 1 96.88 262 TYR A O 1
ATOM 2075 N N . ARG A 1 263 ? -0.475 41.625 13.172 1 94.31 263 ARG A N 1
ATOM 2076 C CA . ARG A 1 263 ? 0.44 42.594 13.781 1 94.31 263 ARG A CA 1
ATOM 2077 C C . ARG A 1 263 ? 0.874 43.656 12.773 1 94.31 263 ARG A C 1
ATOM 2079 O O . ARG A 1 263 ? 1.316 43.312 11.672 1 94.31 263 ARG A O 1
ATOM 2086 N N . PRO A 1 264 ? 0.741 44.938 13.195 1 94.56 264 PRO A N 1
ATOM 2087 C CA . PRO A 1 264 ? 1.146 46 12.258 1 94.56 264 PRO A CA 1
ATOM 2088 C C . PRO A 1 264 ? 2.568 45.812 11.734 1 94.56 264 PRO A C 1
ATOM 2090 O O . PRO A 1 264 ? 3.463 45.438 12.492 1 94.56 264 PRO A O 1
ATOM 2093 N N . GLY A 1 265 ? 2.736 46.031 10.406 1 92.12 265 GLY A N 1
ATOM 2094 C CA . GLY A 1 265 ? 4.035 45.906 9.766 1 92.12 265 GLY A CA 1
ATOM 2095 C C . GLY A 1 265 ? 4.391 44.469 9.375 1 92.12 265 GLY A C 1
ATOM 2096 O O . GLY A 1 265 ? 5.473 44.219 8.844 1 92.12 265 GLY A O 1
ATOM 2097 N N . THR A 1 266 ? 3.537 43.531 9.672 1 92.56 266 THR A N 1
ATOM 2098 C CA . THR A 1 266 ? 3.803 42.125 9.367 1 92.56 266 THR A CA 1
ATOM 2099 C C . THR A 1 266 ? 2.557 41.438 8.797 1 92.56 266 THR A C 1
ATOM 2101 O O . THR A 1 266 ? 1.53 42.094 8.594 1 92.56 266 THR A O 1
ATOM 2104 N N . ARG A 1 267 ? 2.656 40.25 8.477 1 94.88 267 ARG A N 1
ATOM 2105 C CA . ARG A 1 267 ? 1.53 39.406 8.133 1 94.88 267 ARG A CA 1
ATOM 2106 C C . ARG A 1 267 ? 1.323 38.312 9.188 1 94.88 267 ARG A C 1
ATOM 2108 O O . ARG A 1 267 ? 0.784 37.25 8.898 1 94.88 267 ARG A O 1
ATOM 2115 N N . HIS A 1 268 ? 1.872 38.625 10.422 1 94.38 268 HIS A N 1
ATOM 2116 C CA . HIS A 1 268 ? 1.723 37.719 11.555 1 94.38 268 HIS A CA 1
ATOM 2117 C C . HIS A 1 268 ? 0.351 37.875 12.203 1 94.38 268 HIS A C 1
ATOM 2119 O O . HIS A 1 268 ? 0.021 38.938 12.719 1 94.38 268 HIS A O 1
ATOM 2125 N N . PRO A 1 269 ? -0.453 36.781 12.211 1 97.31 269 PRO A N 1
ATOM 2126 C CA . PRO A 1 269 ? -1.757 36.906 12.875 1 97.31 269 PRO A CA 1
ATOM 2127 C C . PRO A 1 269 ? -1.643 37 14.391 1 97.31 269 PRO A C 1
ATOM 2129 O O . PRO A 1 269 ? -0.868 36.25 15.008 1 97.31 269 PRO A O 1
ATOM 2132 N N . GLU A 1 270 ? -2.404 37.906 14.969 1 96.19 270 GLU A N 1
ATOM 2133 C CA . GLU A 1 270 ? -2.473 38.031 16.422 1 96.19 270 GLU A CA 1
ATOM 2134 C C . GLU A 1 270 ? -3.768 37.438 16.969 1 96.19 270 GLU A C 1
ATOM 2136 O O . GLU A 1 270 ? -3.779 36.844 18.047 1 96.19 270 GLU A O 1
ATOM 2141 N N . ARG A 1 271 ? -4.797 37.594 16.312 1 97.94 271 ARG A N 1
ATOM 2142 C CA . ARG A 1 271 ? -6.113 37.031 16.594 1 97.94 271 ARG A CA 1
ATOM 2143 C C . ARG A 1 271 ? -6.918 36.844 15.312 1 97.94 271 ARG A C 1
ATOM 2145 O O . ARG A 1 271 ? -6.555 37.375 14.266 1 97.94 271 ARG A O 1
ATOM 2152 N N . ALA A 1 272 ? -7.973 36.062 15.43 1 98.75 272 ALA A N 1
ATOM 2153 C CA . ALA A 1 272 ? -8.859 35.875 14.281 1 98.75 272 ALA A CA 1
ATOM 2154 C C . ALA A 1 272 ? -10.258 35.469 14.734 1 98.75 272 ALA A C 1
ATOM 2156 O O . ALA A 1 272 ? -10.469 35.156 15.914 1 98.75 272 ALA A O 1
ATOM 2157 N N . THR A 1 273 ? -11.164 35.625 13.875 1 98.81 273 THR A N 1
ATOM 2158 C CA . THR A 1 273 ? -12.5 35.062 14 1 98.81 273 THR A CA 1
ATOM 2159 C C . THR A 1 273 ? -12.82 34.188 12.781 1 98.81 273 THR A C 1
ATOM 2161 O O . THR A 1 273 ? -12.641 34.625 11.641 1 98.81 273 THR A O 1
ATOM 2164 N N . VAL A 1 274 ? -13.281 33 13.023 1 98.88 274 VAL A N 1
ATOM 2165 C CA . VAL A 1 274 ? -13.742 32.094 11.961 1 98.88 274 VAL A CA 1
ATOM 2166 C C . VAL A 1 274 ? -15.266 32.031 11.953 1 98.88 274 VAL A C 1
ATOM 2168 O O . VAL A 1 274 ? -15.883 31.75 12.977 1 98.88 274 VAL A O 1
ATOM 2171 N N . HIS A 1 275 ? -15.828 32.344 10.805 1 98.75 275 HIS A N 1
ATOM 2172 C CA . HIS A 1 275 ? -17.281 32.312 10.617 1 98.75 275 HIS A CA 1
ATOM 2173 C C . HIS A 1 275 ? -17.703 31.047 9.852 1 98.75 275 HIS A C 1
ATOM 2175 O O . HIS A 1 275 ? -17.219 30.812 8.742 1 98.75 275 HIS A O 1
ATOM 2181 N N . LEU A 1 276 ? -18.594 30.281 10.445 1 98.56 276 LEU A N 1
ATOM 2182 C CA . LEU A 1 276 ? -19.125 29.062 9.844 1 98.56 276 LEU A CA 1
ATOM 2183 C C . LEU A 1 276 ? -20.656 29.094 9.828 1 98.56 276 LEU A C 1
ATOM 2185 O O . LEU A 1 276 ? -21.266 30.078 10.266 1 98.56 276 LEU A O 1
ATOM 2189 N N . THR A 1 277 ? -21.266 28.109 9.172 1 97.88 277 THR A N 1
ATOM 2190 C CA . THR A 1 277 ? -22.719 27.938 9.125 1 97.88 277 THR A CA 1
ATOM 2191 C C . THR A 1 277 ? -23.109 26.469 9.25 1 97.88 277 THR A C 1
ATOM 2193 O O . THR A 1 277 ? -22.625 25.641 8.484 1 97.88 277 THR A O 1
ATOM 2196 N N . ASP A 1 278 ? -23.953 26.203 10.188 1 95.81 278 ASP A N 1
ATOM 2197 C CA . ASP A 1 278 ? -24.391 24.812 10.289 1 95.81 278 ASP A CA 1
ATOM 2198 C C . ASP A 1 278 ? -25.453 24.5 9.242 1 95.81 278 ASP A C 1
ATOM 2200 O O . ASP A 1 278 ? -25.875 25.375 8.484 1 95.81 278 ASP A O 1
ATOM 2204 N N . PRO A 1 279 ? -25.938 23.25 9.18 1 93.81 279 PRO A N 1
ATOM 2205 C CA . PRO A 1 279 ? -26.844 22.844 8.102 1 93.81 279 PRO A CA 1
ATOM 2206 C C . PRO A 1 279 ? -28.188 23.547 8.172 1 93.81 279 PRO A C 1
ATOM 2208 O O . PRO A 1 279 ? -28.906 23.641 7.168 1 93.81 279 PRO A O 1
ATOM 2211 N N . SER A 1 280 ? -28.562 24.016 9.281 1 96.81 280 SER A N 1
ATOM 2212 C CA . SER A 1 280 ? -29.828 24.734 9.414 1 96.81 280 SER A CA 1
ATOM 2213 C C . SER A 1 280 ? -29.703 26.188 8.938 1 96.81 280 SER A C 1
ATOM 2215 O O . SER A 1 280 ? -30.703 26.891 8.82 1 96.81 280 SER A O 1
ATOM 2217 N N . GLY A 1 281 ? -28.484 26.609 8.734 1 96.5 281 GLY A N 1
ATOM 2218 C CA . GLY A 1 281 ? -28.234 27.984 8.328 1 96.5 281 GLY A CA 1
ATOM 2219 C C . GLY A 1 281 ? -27.844 28.891 9.484 1 96.5 281 GLY A C 1
ATOM 2220 O O . GLY A 1 281 ? -27.562 30.078 9.289 1 96.5 281 GLY A O 1
ATOM 2221 N N . LYS A 1 282 ? -27.797 28.328 10.617 1 97.06 282 LYS A N 1
ATOM 2222 C CA . LYS A 1 282 ? -27.391 29.094 11.781 1 97.06 282 LYS A CA 1
ATOM 2223 C C . LYS A 1 282 ? -25.906 29.453 11.727 1 97.06 282 LYS A C 1
ATOM 2225 O O . LYS A 1 282 ? -25.062 28.578 11.523 1 97.06 282 LYS A O 1
ATOM 2230 N N . PRO A 1 283 ? -25.594 30.703 11.898 1 97.62 283 PRO A N 1
ATOM 2231 C CA . PRO A 1 283 ? -24.172 31.094 11.914 1 97.62 283 PRO A CA 1
ATOM 2232 C C . PRO A 1 283 ? -23.453 30.625 13.164 1 97.62 283 PRO A C 1
ATOM 2234 O O . PRO A 1 283 ? -24.031 30.609 14.258 1 97.62 283 PRO A O 1
ATOM 2237 N N . LEU A 1 284 ? -22.234 30.219 12.984 1 97.94 284 LEU A N 1
ATOM 2238 C CA . LEU A 1 284 ? -21.297 29.906 14.047 1 97.94 284 LEU A CA 1
ATOM 2239 C C . LEU A 1 284 ? -20.078 30.812 13.977 1 97.94 284 LEU A C 1
ATOM 2241 O O . LEU A 1 284 ? -19.547 31.062 12.891 1 97.94 284 LEU A O 1
ATOM 2245 N N . GLU A 1 285 ? -19.734 31.344 15.133 1 98.56 285 GLU A N 1
ATOM 2246 C CA . GLU A 1 285 ? -18.547 32.188 15.211 1 98.56 285 GLU A CA 1
ATOM 2247 C C . GLU A 1 285 ? -17.516 31.625 16.188 1 98.56 285 GLU A C 1
ATOM 2249 O O . GLU A 1 285 ? -17.844 31.375 17.359 1 98.56 285 GLU A O 1
ATOM 2254 N N . ILE A 1 286 ? -16.328 31.453 15.711 1 98.88 286 ILE A N 1
ATOM 2255 C CA . ILE A 1 286 ? -15.25 30.906 16.547 1 98.88 286 ILE A CA 1
ATOM 2256 C C . ILE A 1 286 ? -14.156 31.953 16.719 1 98.88 286 ILE A C 1
ATOM 2258 O O . ILE A 1 286 ? -13.531 32.375 15.75 1 98.88 286 ILE A O 1
ATOM 2262 N N . GLY A 1 287 ? -13.891 32.312 17.984 1 98.88 287 GLY A N 1
ATOM 2263 C CA . GLY A 1 287 ? -12.758 33.188 18.281 1 98.88 287 GLY A CA 1
ATOM 2264 C C . GLY A 1 287 ? -11.438 32.438 18.312 1 98.88 287 GLY A C 1
ATOM 2265 O O . GLY A 1 287 ? -11.367 31.312 18.781 1 98.88 287 GLY A O 1
ATOM 2266 N N . VAL A 1 288 ? -10.383 33.094 17.828 1 98.88 288 VAL A N 1
ATOM 2267 C CA . VAL A 1 288 ? -9.055 32.5 17.781 1 98.88 288 VAL A CA 1
ATOM 2268 C C . VAL A 1 288 ? -8.062 33.438 18.5 1 98.88 288 VAL A C 1
ATOM 2270 O O . VAL A 1 288 ? -7.949 34.594 18.188 1 98.88 288 VAL A O 1
ATOM 2273 N N . GLU A 1 289 ? -7.391 32.938 19.453 1 98.69 289 GLU A N 1
ATOM 2274 C CA . GLU A 1 289 ? -6.273 33.594 20.125 1 98.69 289 GLU A CA 1
ATOM 2275 C C . GLU A 1 289 ? -4.969 32.844 19.906 1 98.69 289 GLU A C 1
ATOM 2277 O O . GLU A 1 289 ? -4.859 31.656 20.25 1 98.69 289 GLU A O 1
ATOM 2282 N N . ILE A 1 290 ? -3.977 33.531 19.375 1 98.5 290 ILE A N 1
ATOM 2283 C CA . ILE A 1 290 ? -2.688 32.906 19.109 1 98.5 290 ILE A CA 1
ATOM 2284 C C . ILE A 1 290 ? -1.893 32.781 20.406 1 98.5 290 ILE A C 1
ATOM 2286 O O . ILE A 1 290 ? -1.777 33.75 21.156 1 98.5 290 ILE A O 1
ATOM 2290 N N . LEU A 1 291 ? -1.328 31.594 20.656 1 98.12 291 LEU A N 1
ATOM 2291 C CA . LEU A 1 291 ? -0.584 31.312 21.875 1 98.12 291 LEU A CA 1
ATOM 2292 C C . LEU A 1 291 ? 0.916 31.281 21.609 1 98.12 291 LEU A C 1
ATOM 2294 O O . LEU A 1 291 ? 1.693 31.922 22.328 1 98.12 291 LEU A O 1
ATOM 2298 N N . ALA A 1 292 ? 1.355 30.547 20.672 1 97.81 292 ALA A N 1
ATOM 2299 C CA . ALA A 1 292 ? 2.748 30.391 20.25 1 97.81 292 ALA A CA 1
ATOM 2300 C C . ALA A 1 292 ? 2.85 30.109 18.766 1 97.81 292 ALA A C 1
ATOM 2302 O O . ALA A 1 292 ? 2 29.422 18.188 1 97.81 292 ALA A O 1
ATOM 2303 N N . SER A 1 293 ? 3.883 30.703 18.172 1 97.31 293 SER A N 1
ATOM 2304 C CA . SER A 1 293 ? 4.047 30.578 16.719 1 97.31 293 SER A CA 1
ATOM 2305 C C . SER A 1 293 ? 5.391 29.953 16.375 1 97.31 293 SER A C 1
ATOM 2307 O O . SER A 1 293 ? 6.418 30.297 16.953 1 97.31 293 SER A O 1
ATOM 2309 N N . SER A 1 294 ? 5.383 29.031 15.5 1 97.81 294 SER A N 1
ATOM 2310 C CA . SER A 1 294 ? 6.598 28.391 15 1 97.81 294 SER A CA 1
ATOM 2311 C C . SER A 1 294 ? 6.629 28.375 13.477 1 97.81 294 SER A C 1
ATOM 2313 O O . SER A 1 294 ? 5.902 27.609 12.836 1 97.81 294 SER A O 1
ATOM 2315 N N . PRO A 1 295 ? 7.477 29.234 12.859 1 97.25 295 PRO A N 1
ATOM 2316 C CA . PRO A 1 295 ? 7.59 29.219 11.398 1 97.25 295 PRO A CA 1
ATOM 2317 C C . PRO A 1 295 ? 8.203 27.938 10.859 1 97.25 295 PRO A C 1
ATOM 2319 O O . PRO A 1 295 ? 9.289 27.531 11.289 1 97.25 295 PRO A O 1
ATOM 2322 N N . LEU A 1 296 ? 7.586 27.328 9.883 1 98 296 LEU A N 1
ATOM 2323 C CA . LEU A 1 296 ? 8 26.016 9.398 1 98 296 LEU A CA 1
ATOM 2324 C C . LEU A 1 296 ? 9.234 26.125 8.508 1 98 296 LEU A C 1
ATOM 2326 O O . LEU A 1 296 ? 9.961 25.141 8.32 1 98 296 LEU A O 1
ATOM 2330 N N . ALA A 1 297 ? 9.492 27.312 7.961 1 96.62 297 ALA A N 1
ATOM 2331 C CA . ALA A 1 297 ? 10.664 27.516 7.121 1 96.62 297 ALA A CA 1
ATOM 2332 C C . ALA A 1 297 ? 11.938 27.578 7.961 1 96.62 297 ALA A C 1
ATOM 2334 O O . ALA A 1 297 ? 13.047 27.594 7.422 1 96.62 297 ALA A O 1
ATOM 2335 N N . VAL A 1 298 ? 11.789 27.641 9.25 1 97 298 VAL A N 1
ATOM 2336 C CA . VAL A 1 298 ? 12.938 27.688 10.148 1 97 298 VAL A CA 1
ATOM 2337 C C . VAL A 1 298 ? 13.055 26.359 10.906 1 97 298 VAL A C 1
ATOM 2339 O O . VAL A 1 298 ? 12.266 26.078 11.812 1 97 298 VAL A O 1
ATOM 2342 N N . GLY A 1 299 ? 13.945 25.578 10.523 1 97.44 299 GLY A N 1
ATOM 2343 C CA . GLY A 1 299 ? 14.289 24.375 11.258 1 97.44 299 GLY A CA 1
ATOM 2344 C C . GLY A 1 299 ? 13.453 23.172 10.859 1 97.44 299 GLY A C 1
ATOM 2345 O O . GLY A 1 299 ? 13.883 22.031 11.039 1 97.44 299 GLY A O 1
ATOM 2346 N N . ALA A 1 300 ? 12.273 23.344 10.312 1 98.12 300 ALA A N 1
ATOM 2347 C CA . ALA A 1 300 ? 11.359 22.234 10.062 1 98.12 300 ALA A CA 1
ATOM 2348 C C . ALA A 1 300 ? 11.469 21.75 8.617 1 98.12 300 ALA A C 1
ATOM 2350 O O . ALA A 1 300 ? 10.828 20.766 8.242 1 98.12 300 ALA A O 1
ATOM 2351 N N . GLY A 1 301 ? 12.203 22.422 7.816 1 97.38 301 GLY A N 1
ATOM 2352 C CA . GLY A 1 301 ? 12.539 21.922 6.496 1 97.38 301 GLY A CA 1
ATOM 2353 C C . GLY A 1 301 ? 11.492 22.25 5.445 1 97.38 301 GLY A C 1
ATOM 2354 O O . GLY A 1 301 ? 11.531 21.719 4.34 1 97.38 301 GLY A O 1
ATOM 2355 N N . TYR A 1 302 ? 10.453 23.078 5.758 1 97.5 302 TYR A N 1
ATOM 2356 C CA . TYR A 1 302 ? 9.484 23.531 4.77 1 97.5 302 TYR A CA 1
ATOM 2357 C C . TYR A 1 302 ? 10.055 24.688 3.955 1 97.5 302 TYR A C 1
ATOM 2359 O O . TYR A 1 302 ? 10.891 25.453 4.445 1 97.5 302 TYR A O 1
ATOM 2367 N N . PRO A 1 303 ? 9.602 24.797 2.723 1 93.31 303 PRO A N 1
ATOM 2368 C CA . PRO A 1 303 ? 10.016 25.969 1.968 1 93.31 303 PRO A CA 1
ATOM 2369 C C . PRO A 1 303 ? 9.539 27.281 2.605 1 93.31 303 PRO A C 1
ATOM 2371 O O . PRO A 1 303 ? 8.523 27.281 3.309 1 93.31 303 PRO A O 1
ATOM 2374 N N . PRO A 1 304 ? 10.398 28.328 2.434 1 93.88 304 PRO A N 1
ATOM 2375 C CA . PRO A 1 304 ? 11.617 28.406 1.632 1 93.88 304 PRO A CA 1
ATOM 2376 C C . PRO A 1 304 ? 12.891 28.297 2.475 1 93.88 304 PRO A C 1
ATOM 2378 O O . PRO A 1 304 ? 13.828 29.078 2.287 1 93.88 304 PRO A O 1
ATOM 2381 N N . ALA A 1 305 ? 12.93 27.328 3.316 1 94.12 305 ALA A N 1
ATOM 2382 C CA . ALA A 1 305 ? 14.125 27.109 4.121 1 94.12 305 ALA A CA 1
ATOM 2383 C C . ALA A 1 305 ? 15.367 27.031 3.24 1 94.12 305 ALA A C 1
ATOM 2385 O O . ALA A 1 305 ? 15.336 26.438 2.16 1 94.12 305 ALA A O 1
ATOM 2386 N N . THR A 1 306 ? 16.469 27.578 3.709 1 91.81 306 THR A N 1
ATOM 2387 C CA . THR A 1 306 ? 17.672 27.641 2.891 1 91.81 306 THR A CA 1
ATOM 2388 C C . THR A 1 306 ? 18.719 26.672 3.406 1 91.81 306 THR A C 1
ATOM 2390 O O . THR A 1 306 ? 19.703 26.391 2.717 1 91.81 306 THR A O 1
ATOM 2393 N N . ASP A 1 307 ? 18.578 26.219 4.52 1 94.5 307 ASP A N 1
ATOM 2394 C CA . ASP A 1 307 ? 19.594 25.359 5.113 1 94.5 307 ASP A CA 1
ATOM 2395 C C . ASP A 1 307 ? 19.281 23.891 4.871 1 94.5 307 ASP A C 1
ATOM 2397 O O . ASP A 1 307 ? 20.188 23.078 4.652 1 94.5 307 ASP A O 1
ATOM 2401 N N . TRP A 1 308 ? 17.984 23.5 4.953 1 96.69 308 TRP A N 1
ATOM 2402 C CA . TRP A 1 308 ? 17.562 22.141 4.633 1 96.69 308 TRP A CA 1
ATOM 2403 C C . TRP A 1 308 ? 16.078 22.109 4.301 1 96.69 308 TRP A C 1
ATOM 2405 O O . TRP A 1 308 ? 15.273 22.766 4.961 1 96.69 308 TRP A O 1
ATOM 2415 N N . GLN A 1 309 ? 15.75 21.297 3.32 1 97.62 309 GLN A N 1
ATOM 2416 C CA . GLN A 1 309 ? 14.359 21.047 2.979 1 97.62 309 GLN A CA 1
ATOM 2417 C C . GLN A 1 309 ? 14.086 19.562 2.816 1 97.62 309 GLN A C 1
ATOM 2419 O O . GLN A 1 309 ? 14.984 18.797 2.439 1 97.62 309 GLN A O 1
ATOM 2424 N N . HIS A 1 310 ? 12.875 19.25 3.004 1 97.56 310 HIS A N 1
ATOM 2425 C CA . HIS A 1 310 ? 12.43 17.859 2.92 1 97.56 310 HIS A CA 1
ATOM 2426 C C . HIS A 1 310 ? 12.82 17.234 1.583 1 97.56 310 HIS A C 1
ATOM 2428 O O . HIS A 1 310 ? 12.789 17.906 0.548 1 97.56 310 HIS A O 1
ATOM 2434 N N . GLY A 1 311 ? 13.102 15.906 1.657 1 97.69 311 GLY A N 1
ATOM 2435 C CA . GLY A 1 311 ? 13.312 15.117 0.451 1 97.69 311 GLY A CA 1
ATOM 2436 C C . GLY A 1 311 ? 14.711 15.281 -0.125 1 97.69 311 GLY A C 1
ATOM 2437 O O . GLY A 1 311 ? 15.07 14.602 -1.092 1 97.69 311 GLY A O 1
ATOM 2438 N N . THR A 1 312 ? 15.531 16.141 0.439 1 97.19 312 THR A N 1
ATOM 2439 C CA . THR A 1 312 ? 16.875 16.391 -0.068 1 97.19 312 THR A CA 1
ATOM 2440 C C . THR A 1 312 ? 17.859 15.375 0.512 1 97.19 312 THR A C 1
ATOM 2442 O O . THR A 1 312 ? 17.891 15.148 1.724 1 97.19 312 THR A O 1
ATOM 2445 N N . TRP A 1 313 ? 18.656 14.844 -0.363 1 97.75 313 TRP A N 1
ATOM 2446 C CA . TRP A 1 313 ? 19.672 13.898 0.076 1 97.75 313 TRP A CA 1
ATOM 2447 C C . TRP A 1 313 ? 20.812 14.609 0.815 1 97.75 313 TRP A C 1
ATOM 2449 O O . TRP A 1 313 ? 21.391 15.562 0.294 1 97.75 313 TRP A O 1
ATOM 2459 N N . GLN A 1 314 ? 21.125 14.133 2.023 1 97.94 314 GLN A N 1
ATOM 2460 C CA . GLN A 1 314 ? 22.156 14.742 2.855 1 97.94 314 GLN A CA 1
ATOM 2461 C C . GLN A 1 314 ? 23.281 13.766 3.139 1 97.94 314 GLN A C 1
ATOM 2463 O O . GLN A 1 314 ? 24.203 14.07 3.895 1 97.94 314 GLN A O 1
ATOM 2468 N N . GLY A 1 315 ? 23.234 12.617 2.494 1 97.62 315 GLY A N 1
ATOM 2469 C CA . GLY A 1 315 ? 24.141 11.531 2.824 1 97.62 315 GLY A CA 1
ATOM 2470 C C . GLY A 1 315 ? 23.562 10.562 3.846 1 97.62 315 GLY A C 1
ATOM 2471 O O . GLY A 1 315 ? 22.516 10.82 4.434 1 97.62 315 GLY A O 1
ATOM 2472 N N . ARG A 1 316 ? 24.156 9.398 4.043 1 97.81 316 ARG A N 1
ATOM 2473 C CA . ARG A 1 316 ? 23.688 8.383 4.984 1 97.81 316 ARG A CA 1
ATOM 2474 C C . ARG A 1 316 ? 23.891 8.836 6.426 1 97.81 316 ARG A C 1
ATOM 2476 O O . ARG A 1 316 ? 24.922 9.422 6.758 1 97.81 316 ARG A O 1
ATOM 2483 N N . GLY A 1 317 ? 22.922 8.648 7.25 1 97.88 317 GLY A N 1
ATOM 2484 C CA . GLY A 1 317 ? 23.016 8.852 8.688 1 97.88 317 GLY A CA 1
ATOM 2485 C C . GLY A 1 317 ? 23.172 10.312 9.07 1 97.88 317 GLY A C 1
ATOM 2486 O O . GLY A 1 317 ? 23.766 10.633 10.102 1 97.88 317 GLY A O 1
ATOM 2487 N N . TRP A 1 318 ? 22.703 11.203 8.242 1 98.44 318 TRP A N 1
ATOM 2488 C CA . TRP A 1 318 ? 22.828 12.633 8.508 1 98.44 318 TRP A CA 1
ATOM 2489 C C . TRP A 1 318 ? 21.938 13.047 9.68 1 98.44 318 TRP A C 1
ATOM 2491 O O . TRP A 1 318 ? 20.766 12.68 9.734 1 98.44 318 TRP A O 1
ATOM 2501 N N . THR A 1 319 ? 22.438 13.734 10.672 1 98.25 319 THR A N 1
ATOM 2502 C CA . THR A 1 319 ? 21.719 14.344 11.781 1 98.25 319 THR A CA 1
ATOM 2503 C C . THR A 1 319 ? 22.234 15.758 12.055 1 98.25 319 THR A C 1
ATOM 2505 O O . THR A 1 319 ? 23.438 15.992 12.039 1 98.25 319 THR A O 1
ATOM 2508 N N . ASP A 1 320 ? 21.328 16.641 12.227 1 98.06 320 ASP A N 1
ATOM 2509 C CA . ASP A 1 320 ? 21.656 18.031 12.531 1 98.06 320 ASP A CA 1
ATOM 2510 C C . ASP A 1 320 ? 20.844 18.531 13.719 1 98.06 320 ASP A C 1
ATOM 2512 O O . ASP A 1 320 ? 19.609 18.406 13.734 1 98.06 320 ASP A O 1
ATOM 2516 N N . ARG A 1 321 ? 21.547 19.047 14.781 1 97.88 321 ARG A N 1
ATOM 2517 C CA . ARG A 1 321 ? 20.922 19.719 15.922 1 97.88 321 ARG A CA 1
ATOM 2518 C C . ARG A 1 321 ? 21.359 21.172 16.016 1 97.88 321 ARG A C 1
ATOM 2520 O O . ARG A 1 321 ? 22.547 21.484 15.906 1 97.88 321 ARG A O 1
ATOM 2527 N N . ARG A 1 322 ? 20.344 22.062 16.234 1 96.25 322 ARG A N 1
ATOM 2528 C CA . ARG A 1 322 ? 20.719 23.453 16.359 1 96.25 322 ARG A CA 1
ATOM 2529 C C . ARG A 1 322 ? 19.609 24.266 17.031 1 96.25 322 ARG A C 1
ATOM 2531 O O . ARG A 1 322 ? 18.5 23.75 17.25 1 96.25 322 ARG A O 1
ATOM 2538 N N . VAL A 1 323 ? 19.969 25.484 17.422 1 97.12 323 VAL A N 1
ATOM 2539 C CA . VAL A 1 323 ? 19.031 26.406 18.047 1 97.12 323 VAL A CA 1
ATOM 2540 C C . VAL A 1 323 ? 18.969 27.719 17.25 1 97.12 323 VAL A C 1
ATOM 2542 O O . VAL A 1 323 ? 20 28.266 16.875 1 97.12 323 VAL A O 1
ATOM 2545 N N . TYR A 1 324 ? 17.781 28.078 16.969 1 96.88 324 TYR A N 1
ATOM 2546 C CA . TYR A 1 324 ? 17.547 29.359 16.297 1 96.88 324 TYR A CA 1
ATOM 2547 C C . TYR A 1 324 ? 17.062 30.406 17.297 1 96.88 324 TYR A C 1
ATOM 2549 O O . TYR A 1 324 ? 16.234 30.094 18.172 1 96.88 324 TYR A O 1
ATOM 2557 N N . ASP A 1 325 ? 17.547 31.609 17.125 1 96.38 325 ASP A N 1
ATOM 2558 C CA . ASP A 1 325 ? 17.047 32.75 17.891 1 96.38 325 ASP A CA 1
ATOM 2559 C C . ASP A 1 325 ? 15.945 33.5 17.109 1 96.38 325 ASP A C 1
ATOM 2561 O O . ASP A 1 325 ? 16.219 34.094 16.078 1 96.38 325 ASP A O 1
ATOM 2565 N N . LEU A 1 326 ? 14.711 33.469 17.672 1 94.56 326 LEU A N 1
ATOM 2566 C CA . LEU A 1 326 ? 13.578 34.062 16.969 1 94.56 326 LEU A CA 1
ATOM 2567 C C . LEU A 1 326 ? 13.289 35.469 17.484 1 94.56 326 LEU A C 1
ATOM 2569 O O . LEU A 1 326 ? 12.258 36.062 17.141 1 94.56 326 LEU A O 1
ATOM 2573 N N . SER A 1 327 ? 14.125 36 18.297 1 92.81 327 SER A N 1
ATOM 2574 C CA . SER A 1 327 ? 13.859 37.281 18.891 1 92.81 327 SER A CA 1
ATOM 2575 C C . SER A 1 327 ? 13.984 38.406 17.875 1 92.81 327 SER A C 1
ATOM 2577 O O . SER A 1 327 ? 13.359 39.469 18.016 1 92.81 327 SER A O 1
ATOM 2579 N N . ASP A 1 328 ? 14.852 38.219 16.906 1 88.38 328 ASP A N 1
ATOM 2580 C CA . ASP A 1 328 ? 15 39.188 15.82 1 88.38 328 ASP A CA 1
ATOM 2581 C C . ASP A 1 328 ? 14.477 38.594 14.5 1 88.38 328 ASP A C 1
ATOM 2583 O O . ASP A 1 328 ? 15.172 37.844 13.828 1 88.38 328 ASP A O 1
ATOM 2587 N N . PRO A 1 329 ? 13.297 39.031 14.164 1 81.69 329 PRO A N 1
ATOM 2588 C CA . PRO A 1 329 ? 12.727 38.5 12.922 1 81.69 329 PRO A CA 1
ATOM 2589 C C . PRO A 1 329 ? 13.633 38.719 11.711 1 81.69 329 PRO A C 1
ATOM 2591 O O . PRO A 1 329 ? 13.586 37.938 10.75 1 81.69 329 PRO A O 1
ATOM 2594 N N . ALA A 1 330 ? 14.477 39.656 11.742 1 85.12 330 ALA A N 1
ATOM 2595 C CA . ALA A 1 330 ? 15.352 39.969 10.617 1 85.12 330 ALA A CA 1
ATOM 2596 C C . ALA A 1 330 ? 16.422 38.906 10.445 1 85.12 330 ALA A C 1
ATOM 2598 O O . ALA A 1 330 ? 17.047 38.812 9.383 1 85.12 330 ALA A O 1
ATOM 2599 N N . ALA A 1 331 ? 16.578 38.156 11.469 1 89.06 331 ALA A N 1
ATOM 2600 C CA . ALA A 1 331 ? 17.594 37.094 11.406 1 89.06 331 ALA A CA 1
ATOM 2601 C C . ALA A 1 331 ? 17.094 35.938 10.555 1 89.06 331 ALA A C 1
ATOM 2603 O O . ALA A 1 331 ? 17.906 35.094 10.102 1 89.06 331 ALA A O 1
ATOM 2604 N N . HIS A 1 332 ? 15.875 35.844 10.352 1 91.38 332 HIS A N 1
ATOM 2605 C CA . HIS A 1 332 ? 15.281 34.781 9.57 1 91.38 332 HIS A CA 1
ATOM 2606 C C . HIS A 1 332 ? 14.258 35.312 8.57 1 91.38 332 HIS A C 1
ATOM 2608 O O . HIS A 1 332 ? 13.07 35 8.648 1 91.38 332 HIS A O 1
ATOM 2614 N N . PRO A 1 333 ? 14.727 35.969 7.641 1 85.06 333 PRO A N 1
ATOM 2615 C CA . PRO A 1 333 ? 13.812 36.688 6.738 1 85.06 333 PRO A CA 1
ATOM 2616 C C . PRO A 1 333 ? 12.906 35.75 5.957 1 85.06 333 PRO A C 1
ATOM 2618 O O . PRO A 1 333 ? 11.781 36.125 5.594 1 85.06 333 PRO A O 1
ATOM 2621 N N . MET A 1 334 ? 13.32 34.531 5.793 1 85.25 334 MET A N 1
ATOM 2622 C CA . MET A 1 334 ? 12.547 33.594 4.984 1 85.25 334 MET A CA 1
ATOM 2623 C C . MET A 1 334 ? 11.297 33.125 5.734 1 85.25 334 MET A C 1
ATOM 2625 O O . MET A 1 334 ? 10.367 32.625 5.125 1 85.25 334 MET A O 1
ATOM 2629 N N . ALA A 1 335 ? 11.336 33.281 7.043 1 86.88 335 ALA A N 1
ATOM 2630 C CA . ALA A 1 335 ? 10.18 32.906 7.852 1 86.88 335 ALA A CA 1
ATOM 2631 C C . ALA A 1 335 ? 8.922 33.625 7.395 1 86.88 335 ALA A C 1
ATOM 2633 O O . ALA A 1 335 ? 7.812 33.094 7.492 1 86.88 335 ALA A O 1
ATOM 2634 N N . ALA A 1 336 ? 9.133 34.781 6.84 1 81.69 336 ALA A N 1
ATOM 2635 C CA . ALA A 1 336 ? 8.023 35.625 6.434 1 81.69 336 ALA A CA 1
ATOM 2636 C C . ALA A 1 336 ? 7.367 35.094 5.16 1 81.69 336 ALA A C 1
ATOM 2638 O O . ALA A 1 336 ? 6.246 35.469 4.828 1 81.69 336 ALA A O 1
ATOM 2639 N N . TYR A 1 337 ? 8.016 34.188 4.488 1 84.06 337 TYR A N 1
ATOM 2640 C CA . TYR A 1 337 ? 7.531 33.719 3.193 1 84.06 337 TYR A CA 1
ATOM 2641 C C . TYR A 1 337 ? 7.121 32.25 3.26 1 84.06 337 TYR A C 1
ATOM 2643 O O . TYR A 1 337 ? 7.008 31.594 2.229 1 84.06 337 TYR A O 1
ATOM 2651 N N . GLY A 1 338 ? 6.977 31.781 4.414 1 90.75 338 GLY A N 1
ATOM 2652 C CA . GLY A 1 338 ? 6.523 30.406 4.621 1 90.75 338 GLY A CA 1
ATOM 2653 C C . GLY A 1 338 ? 5.32 30.312 5.535 1 90.75 338 GLY A C 1
ATOM 2654 O O . GLY A 1 338 ? 4.902 31.312 6.133 1 90.75 338 GLY A O 1
ATOM 2655 N N . VAL A 1 339 ? 4.844 29.125 5.594 1 96.44 339 VAL A N 1
ATOM 2656 C CA . VAL A 1 339 ? 3.697 28.844 6.453 1 96.44 339 VAL A CA 1
ATOM 2657 C C . VAL A 1 339 ? 4.152 28.75 7.906 1 96.44 339 VAL A C 1
ATOM 2659 O O . VAL A 1 339 ? 5.25 28.266 8.195 1 96.44 339 VAL A O 1
ATOM 2662 N N . THR A 1 340 ? 3.354 29.328 8.789 1 98 340 THR A N 1
ATOM 2663 C CA . THR A 1 340 ? 3.617 29.266 10.219 1 98 340 THR A CA 1
ATOM 2664 C C . THR A 1 340 ? 2.51 28.5 10.938 1 98 340 THR A C 1
ATOM 2666 O O . THR A 1 340 ? 1.326 28.703 10.656 1 98 340 THR A O 1
ATOM 2669 N N . ASP A 1 341 ? 2.895 27.578 11.781 1 98.75 341 ASP A N 1
ATOM 2670 C CA . ASP A 1 341 ? 1.953 26.938 12.695 1 98.75 341 ASP A CA 1
ATOM 2671 C C . ASP A 1 341 ? 1.817 27.734 13.992 1 98.75 341 ASP A C 1
ATOM 2673 O O . ASP A 1 341 ? 2.803 27.953 14.695 1 98.75 341 ASP A O 1
ATOM 2677 N N . HIS A 1 342 ? 0.592 28.188 14.242 1 98.75 342 HIS A N 1
ATOM 2678 C CA . HIS A 1 342 ? 0.274 28.906 15.477 1 98.75 342 HIS A CA 1
ATOM 2679 C C . HIS A 1 342 ? -0.562 28.031 16.406 1 98.75 342 HIS A C 1
ATOM 2681 O O . HIS A 1 342 ? -1.705 27.688 16.094 1 98.75 342 HIS A O 1
ATOM 2687 N N . ALA A 1 343 ? 0.051 27.656 17.547 1 98.81 343 ALA A N 1
ATOM 2688 C CA . ALA A 1 343 ? -0.822 27.141 18.594 1 98.81 343 ALA A CA 1
ATOM 2689 C C . ALA A 1 343 ? -1.851 28.172 19.016 1 98.81 343 ALA A C 1
ATOM 2691 O O . ALA A 1 343 ? -1.521 29.359 19.172 1 98.81 343 ALA A O 1
ATOM 2692 N N . ALA A 1 344 ? -3.09 27.688 19.188 1 98.88 344 ALA A N 1
ATOM 2693 C CA . ALA A 1 344 ? -4.133 28.688 19.422 1 98.88 344 ALA A CA 1
ATOM 2694 C C . ALA A 1 344 ? -5.203 28.141 20.359 1 98.88 344 ALA A C 1
ATOM 2696 O O . ALA A 1 344 ? -5.391 26.938 20.484 1 98.88 344 ALA A O 1
ATOM 2697 N N . ARG A 1 345 ? -5.848 29.062 21 1 98.81 345 ARG A N 1
ATOM 2698 C CA . ARG A 1 345 ? -7.07 28.828 21.766 1 98.81 345 ARG A CA 1
ATOM 2699 C C . ARG A 1 345 ? -8.297 29.266 20.984 1 98.81 345 ARG A C 1
ATOM 2701 O O . ARG A 1 345 ? -8.305 30.344 20.375 1 98.81 345 ARG A O 1
ATOM 2708 N N . PHE A 1 346 ? -9.281 28.422 21.016 1 98.88 346 PHE A N 1
ATOM 2709 C CA . PHE A 1 346 ? -10.516 28.688 20.297 1 98.88 346 PHE A CA 1
ATOM 2710 C C . PHE A 1 346 ? -11.688 28.797 21.266 1 98.88 346 PHE A C 1
ATOM 2712 O O . PHE A 1 346 ? -11.758 28.062 22.25 1 98.88 346 PHE A O 1
ATOM 2719 N N . THR A 1 347 ? -12.586 29.719 20.969 1 98.81 347 THR A N 1
ATOM 2720 C CA . THR A 1 347 ? -13.812 29.859 21.75 1 98.81 347 THR A CA 1
ATOM 2721 C C . THR A 1 347 ? -15.047 29.75 20.859 1 98.81 347 THR A C 1
ATOM 2723 O O . THR A 1 347 ? -15.156 30.469 19.859 1 98.81 347 THR A O 1
ATOM 2726 N N . LEU A 1 348 ? -15.914 28.812 21.109 1 98.06 348 LEU A N 1
ATOM 2727 C CA . LEU A 1 348 ? -17.172 28.562 20.406 1 98.06 348 LEU A CA 1
ATOM 2728 C C . LEU A 1 348 ? -18.312 28.344 21.391 1 98.06 348 LEU A C 1
ATOM 2730 O O . LEU A 1 348 ? -18.328 27.328 22.109 1 98.06 348 LEU A O 1
ATOM 2734 N N . ASP A 1 349 ? -19.25 29.219 21.375 1 94.56 349 ASP A N 1
ATOM 2735 C CA . ASP A 1 349 ? -20.438 29.094 22.234 1 94.56 349 ASP A CA 1
ATOM 2736 C C . ASP A 1 349 ? -20.031 28.875 23.688 1 94.56 349 ASP A C 1
ATOM 2738 O O . ASP A 1 349 ? -20.531 27.953 24.344 1 94.56 349 ASP A O 1
ATOM 2742 N N . GLY A 1 350 ? -19.109 29.609 24.109 1 96 350 GLY A N 1
ATOM 2743 C CA . GLY A 1 350 ? -18.688 29.562 25.5 1 96 350 GLY A CA 1
ATOM 2744 C C . GLY A 1 350 ? -17.734 28.422 25.797 1 96 350 GLY A C 1
ATOM 2745 O O . GLY A 1 350 ? -17.203 28.312 26.906 1 96 350 GLY A O 1
ATOM 2746 N N . HIS A 1 351 ? -17.547 27.531 24.859 1 97.62 351 HIS A N 1
ATOM 2747 C CA . HIS A 1 351 ? -16.609 26.422 25.047 1 97.62 351 HIS A CA 1
ATOM 2748 C C . HIS A 1 351 ? -15.219 26.766 24.531 1 97.62 351 HIS A C 1
ATOM 2750 O O . HIS A 1 351 ? -15.086 27.438 23.5 1 97.62 351 HIS A O 1
ATOM 2756 N N . THR A 1 352 ? -14.227 26.266 25.281 1 98.5 352 THR A N 1
ATOM 2757 C CA . THR A 1 352 ? -12.844 26.516 24.891 1 98.5 352 THR A CA 1
ATOM 2758 C C . THR A 1 352 ? -12.227 25.266 24.266 1 98.5 352 THR A C 1
ATOM 2760 O O . THR A 1 352 ? -12.438 24.156 24.734 1 98.5 352 THR A O 1
ATOM 2763 N N . GLY A 1 353 ? -11.586 25.422 23.203 1 98.62 353 GLY A N 1
ATOM 2764 C CA . GLY A 1 353 ? -10.789 24.391 22.547 1 98.62 353 GLY A CA 1
ATOM 2765 C C . GLY A 1 353 ? -9.375 24.844 22.219 1 98.62 353 GLY A C 1
ATOM 2766 O O . GLY A 1 353 ? -9.039 26.016 22.406 1 98.62 353 GLY A O 1
ATOM 2767 N N . HIS A 1 354 ? -8.555 23.969 21.859 1 98.88 354 HIS A N 1
ATOM 2768 C CA . HIS A 1 354 ? -7.18 24.25 21.469 1 98.88 354 HIS A CA 1
ATOM 2769 C C . HIS A 1 354 ? -6.805 23.484 20.203 1 98.88 354 HIS A C 1
ATOM 2771 O O . HIS A 1 354 ? -7.301 22.391 19.953 1 98.88 354 HIS A O 1
ATOM 2777 N N . GLY A 1 355 ? -5.949 24.047 19.438 1 98.88 355 GLY A N 1
ATOM 2778 C CA . GLY A 1 355 ? -5.48 23.469 18.188 1 98.88 355 GLY A CA 1
ATOM 2779 C C . GLY A 1 355 ? -4.465 24.344 17.469 1 98.88 355 GLY A C 1
ATOM 2780 O O . GLY A 1 355 ? -3.689 25.062 18.109 1 98.88 355 GLY A O 1
ATOM 2781 N N . ILE A 1 356 ? -4.449 24.156 16.156 1 98.94 356 ILE A N 1
ATOM 2782 C CA . ILE A 1 356 ? -3.477 24.875 15.344 1 98.94 356 ILE A CA 1
ATOM 2783 C C . ILE A 1 356 ? -4.199 25.844 14.398 1 98.94 356 ILE A C 1
ATOM 2785 O O . ILE A 1 356 ? -5.215 25.469 13.805 1 98.94 356 ILE A O 1
ATOM 2789 N N . PHE A 1 357 ? -3.785 27.062 14.352 1 98.88 357 PHE A N 1
ATOM 2790 C CA . PHE A 1 357 ? -4.105 28.016 13.297 1 98.88 357 PHE A CA 1
ATOM 2791 C C . PHE A 1 357 ? -2.934 28.172 12.336 1 98.88 357 PHE A C 1
ATOM 2793 O O . PHE A 1 357 ? -2.125 29.094 12.469 1 98.88 357 PHE A O 1
ATOM 2800 N N . GLU A 1 358 ? -2.814 27.266 11.406 1 98.88 358 GLU A N 1
ATOM 2801 C CA . GLU A 1 358 ? -1.756 27.359 10.406 1 98.88 358 GLU A CA 1
ATOM 2802 C C . GLU A 1 358 ? -2.111 28.359 9.312 1 98.88 358 GLU A C 1
ATOM 2804 O O . GLU A 1 358 ? -3.18 28.281 8.711 1 98.88 358 GLU A O 1
ATOM 2809 N N . HIS A 1 359 ? -1.162 29.234 9.07 1 98.44 359 HIS A N 1
ATOM 2810 C CA . HIS A 1 359 ? -1.488 30.328 8.148 1 98.44 359 HIS A CA 1
ATOM 2811 C C . HIS A 1 359 ? -0.248 30.797 7.398 1 98.44 359 HIS A C 1
ATOM 2813 O O . HIS A 1 359 ? 0.855 30.797 7.953 1 98.44 359 HIS A O 1
ATOM 2819 N N . GLY A 1 360 ? -0.419 31.094 6.199 1 96.62 360 GLY A N 1
ATOM 2820 C CA . GLY A 1 360 ? 0.53 31.781 5.348 1 96.62 360 GLY A CA 1
ATOM 2821 C C . GLY A 1 360 ? -0.133 32.562 4.219 1 96.62 360 GLY A C 1
ATOM 2822 O O . GLY A 1 360 ? -1.064 32.062 3.584 1 96.62 360 GLY A O 1
ATOM 2823 N N . SER A 1 361 ? 0.219 33.812 4.051 1 96.06 361 SER A N 1
ATOM 2824 C CA . SER A 1 361 ? -0.241 34.625 2.936 1 96.06 361 SER A CA 1
ATOM 2825 C C . SER A 1 361 ? 0.928 35.312 2.23 1 96.06 361 SER A C 1
ATOM 2827 O O . SER A 1 361 ? 1.633 36.125 2.828 1 96.06 361 SER A O 1
ATOM 2829 N N . PHE A 1 362 ? 1.065 34.906 0.926 1 93.06 362 PHE A N 1
ATOM 2830 C CA . PHE A 1 362 ? 2.215 35.375 0.164 1 93.06 362 PHE A CA 1
ATOM 2831 C C . PHE A 1 362 ? 1.766 36.062 -1.114 1 93.06 362 PHE A C 1
ATOM 2833 O O . PHE A 1 362 ? 0.878 35.594 -1.816 1 93.06 362 PHE A O 1
ATOM 2840 N N . GLY A 1 363 ? 2.459 37.125 -1.345 1 94.62 363 GLY A N 1
ATOM 2841 C CA . GLY A 1 363 ? 2.092 37.875 -2.531 1 94.62 363 GLY A CA 1
ATOM 2842 C C . GLY A 1 363 ? 0.788 38.656 -2.377 1 94.62 363 GLY A C 1
ATOM 2843 O O . GLY A 1 363 ? 0.467 39.125 -1.286 1 94.62 363 GLY A O 1
ATOM 2844 N N . ARG A 1 364 ? 0.169 38.812 -3.488 1 97.06 364 ARG A N 1
ATOM 2845 C CA . ARG A 1 364 ? -1.085 39.562 -3.527 1 97.06 364 ARG A CA 1
ATOM 2846 C C . ARG A 1 364 ? -2.236 38.719 -2.975 1 97.06 364 ARG A C 1
ATOM 2848 O O . ARG A 1 364 ? -2.33 37.531 -3.252 1 97.06 364 ARG A O 1
ATOM 2855 N N . HIS A 1 365 ? -3.068 39.344 -2.203 1 97.69 365 HIS A N 1
ATOM 2856 C CA . HIS A 1 365 ? -4.348 38.812 -1.769 1 97.69 365 HIS A CA 1
ATOM 2857 C C . HIS A 1 365 ? -5.375 39.906 -1.553 1 97.69 365 HIS A C 1
ATOM 2859 O O . HIS A 1 365 ? -5.414 40.531 -0.486 1 97.69 365 HIS A O 1
ATOM 2865 N N . ASP A 1 366 ? -6.242 40 -2.502 1 97.06 366 ASP A N 1
ATOM 2866 C CA . ASP A 1 366 ? -7.164 41.156 -2.553 1 97.06 366 ASP A CA 1
ATOM 2867 C C . ASP A 1 366 ? -8.062 41.188 -1.315 1 97.06 366 ASP A C 1
ATOM 2869 O O . ASP A 1 366 ? -8.227 42.219 -0.689 1 97.06 366 ASP A O 1
ATOM 2873 N N . PRO A 1 367 ? -8.523 40.031 -0.911 1 96 367 PRO A N 1
ATOM 2874 C CA . PRO A 1 367 ? -9.445 40.094 0.225 1 96 367 PRO A CA 1
ATOM 2875 C C . PRO A 1 367 ? -8.781 40.594 1.502 1 96 367 PRO A C 1
ATOM 2877 O O . PRO A 1 367 ? -9.445 41.219 2.344 1 96 367 PRO A O 1
ATOM 2880 N N . SER A 1 368 ? -7.508 40.344 1.692 1 96 368 SER A N 1
ATOM 2881 C CA . SER A 1 368 ? -6.82 40.75 2.91 1 96 368 SER A CA 1
ATOM 2882 C C . SER A 1 368 ? -6.176 42.125 2.744 1 96 368 SER A C 1
ATOM 2884 O O . SER A 1 368 ? -5.66 42.688 3.707 1 96 368 SER A O 1
ATOM 2886 N N . GLY A 1 369 ? -6.129 42.594 1.537 1 96 369 GLY A N 1
ATOM 2887 C CA . GLY A 1 369 ? -5.57 43.906 1.266 1 96 369 GLY A CA 1
ATOM 2888 C C . GLY A 1 369 ? -4.078 43.875 1.005 1 96 369 GLY A C 1
ATOM 2889 O O . GLY A 1 369 ? -3.439 44.938 0.906 1 96 369 GLY A O 1
ATOM 2890 N N . PHE A 1 370 ? -3.469 42.75 0.927 1 97.12 370 PHE A N 1
ATOM 2891 C CA . PHE A 1 370 ? -2.051 42.656 0.602 1 97.12 370 PHE A CA 1
ATOM 2892 C C . PHE A 1 370 ? -1.825 42.844 -0.896 1 97.12 370 PHE A C 1
ATOM 2894 O O . PHE A 1 370 ? -2.307 42.031 -1.698 1 97.12 370 PHE A O 1
ATOM 2901 N N . ALA A 1 371 ? -1.039 43.812 -1.29 1 96.62 371 ALA A N 1
ATOM 2902 C CA . ALA A 1 371 ? -0.933 44.219 -2.691 1 96.62 371 ALA A CA 1
ATOM 2903 C C . ALA A 1 371 ? 0.146 43.406 -3.41 1 96.62 371 ALA A C 1
ATOM 2905 O O . ALA A 1 371 ? 0.097 43.25 -4.629 1 96.62 371 ALA A O 1
ATOM 2906 N N . ASP A 1 372 ? 1.104 43.031 -2.746 1 94.38 372 ASP A N 1
ATOM 2907 C CA . ASP A 1 372 ? 2.234 42.281 -3.314 1 94.38 372 ASP A CA 1
ATOM 2908 C C . ASP A 1 372 ? 3.025 41.562 -2.225 1 94.38 372 ASP A C 1
ATOM 2910 O O . ASP A 1 372 ? 2.533 41.406 -1.108 1 94.38 372 ASP A O 1
ATOM 2914 N N . HIS A 1 373 ? 4.18 41.094 -2.533 1 90.25 373 HIS A N 1
ATOM 2915 C CA . HIS A 1 373 ? 4.973 40.281 -1.626 1 90.25 373 HIS A CA 1
ATOM 2916 C C . HIS A 1 373 ? 5.516 41.125 -0.465 1 90.25 373 HIS A C 1
ATOM 2918 O O . HIS A 1 373 ? 5.883 40.562 0.575 1 90.25 373 HIS A O 1
ATOM 2924 N N . THR A 1 374 ? 5.57 42.438 -0.588 1 89.69 374 THR A N 1
ATOM 2925 C CA . THR A 1 374 ? 6.203 43.281 0.427 1 89.69 374 THR A CA 1
ATOM 2926 C C . THR A 1 374 ? 5.152 43.969 1.282 1 89.69 374 THR A C 1
ATOM 2928 O O . THR A 1 374 ? 5.473 44.531 2.334 1 89.69 374 THR A O 1
ATOM 2931 N N . SER A 1 375 ? 3.914 43.875 0.853 1 93.06 375 SER A N 1
ATOM 2932 C CA . SER A 1 375 ? 2.834 44.531 1.58 1 93.06 375 SER A CA 1
ATOM 2933 C C . SER A 1 375 ? 2.605 43.875 2.939 1 93.06 375 SER A C 1
ATOM 2935 O O . SER A 1 375 ? 2.598 42.656 3.053 1 93.06 375 SER A O 1
ATOM 2937 N N . THR A 1 376 ? 2.414 44.719 3.994 1 93.12 376 THR A N 1
ATOM 2938 C CA . THR A 1 376 ? 2.129 44.25 5.344 1 93.12 376 THR A CA 1
ATOM 2939 C C . THR A 1 376 ? 0.922 44.969 5.93 1 93.12 376 THR A C 1
ATOM 2941 O O . THR A 1 376 ? 0.432 45.938 5.348 1 93.12 376 THR A O 1
ATOM 2944 N N . ALA A 1 377 ? 0.436 44.438 6.953 1 93.69 377 ALA A N 1
ATOM 2945 C CA . ALA A 1 377 ? -0.68 45.062 7.645 1 93.69 377 ALA A CA 1
ATOM 2946 C C . ALA A 1 377 ? -0.266 46.438 8.227 1 93.69 377 ALA A C 1
ATOM 2948 O O . ALA A 1 377 ? 0.878 46.594 8.648 1 93.69 377 ALA A O 1
ATOM 2949 N N . ARG A 1 378 ? -1.206 47.438 8.18 1 89.56 378 ARG A N 1
ATOM 2950 C CA . ARG A 1 378 ? -0.969 48.75 8.742 1 89.56 378 ARG A CA 1
ATOM 2951 C C . ARG A 1 378 ? -1.467 48.844 10.18 1 89.56 378 ARG A C 1
ATOM 2953 O O . ARG A 1 378 ? -2.41 48.156 10.555 1 89.56 378 ARG A O 1
ATOM 2960 N N . MET B 1 1 ? -37.406 -0.243 5.023 1 22.72 1 MET B N 1
ATOM 2961 C CA . MET B 1 1 ? -36.5 0.866 4.742 1 22.72 1 MET B CA 1
ATOM 2962 C C . MET B 1 1 ? -35.219 0.757 5.582 1 22.72 1 MET B C 1
ATOM 2964 O O . MET B 1 1 ? -35.219 1.117 6.758 1 22.72 1 MET B O 1
ATOM 2968 N N . SER B 1 2 ? -34.469 -0.323 5.52 1 28.44 2 SER B N 1
ATOM 2969 C CA . SER B 1 2 ? -33.312 -0.763 6.32 1 28.44 2 SER B CA 1
ATOM 2970 C C . SER B 1 2 ? -32.219 0.293 6.348 1 28.44 2 SER B C 1
ATOM 2972 O O . SER B 1 2 ? -31.75 0.729 5.297 1 28.44 2 SER B O 1
ATOM 2974 N N . GLY B 1 3 ? -32.219 1.358 7.207 1 30.91 3 GLY B N 1
ATOM 2975 C CA . GLY B 1 3 ? -31.359 2.52 7.348 1 30.91 3 GLY B CA 1
ATOM 2976 C C . GLY B 1 3 ? -29.891 2.176 7.277 1 30.91 3 GLY B C 1
ATOM 2977 O O . GLY B 1 3 ? -29.312 1.662 8.242 1 30.91 3 GLY B O 1
ATOM 2978 N N . HIS B 1 4 ? -29.281 1.767 6.238 1 37.19 4 HIS B N 1
ATOM 2979 C CA . HIS B 1 4 ? -27.844 1.65 6.035 1 37.19 4 HIS B CA 1
ATOM 2980 C C . HIS B 1 4 ? -27.109 2.916 6.48 1 37.19 4 HIS B C 1
ATOM 2982 O O . HIS B 1 4 ? -27.344 3.994 5.926 1 37.19 4 HIS B O 1
ATOM 2988 N N . ARG B 1 5 ? -26.859 3.008 7.738 1 43.81 5 ARG B N 1
ATOM 2989 C CA . ARG B 1 5 ? -26.125 4.121 8.336 1 43.81 5 ARG B CA 1
ATOM 2990 C C . ARG B 1 5 ? -24.906 4.492 7.5 1 43.81 5 ARG B C 1
ATOM 2992 O O . ARG B 1 5 ? -24.109 3.627 7.148 1 43.81 5 ARG B O 1
ATOM 2999 N N . HIS B 1 6 ? -25.078 5.43 6.684 1 52.78 6 HIS B N 1
ATOM 3000 C CA . HIS B 1 6 ? -23.969 5.949 5.895 1 52.78 6 HIS B CA 1
ATOM 3001 C C . HIS B 1 6 ? -22.719 6.129 6.75 1 52.78 6 HIS B C 1
ATOM 3003 O O . HIS B 1 6 ? -22.656 7.031 7.586 1 52.78 6 HIS B O 1
ATOM 3009 N N . VAL B 1 7 ? -22.016 5.094 7.09 1 65.06 7 VAL B N 1
ATOM 3010 C CA . VAL B 1 7 ? -20.766 5.219 7.816 1 65.06 7 VAL B CA 1
ATOM 3011 C C . VAL B 1 7 ? -19.812 6.16 7.066 1 65.06 7 VAL B C 1
ATOM 3013 O O . VAL B 1 7 ? -19.672 6.055 5.848 1 65.06 7 VAL B O 1
ATOM 3016 N N . ASP B 1 8 ? -19.469 7.203 7.773 1 81.06 8 ASP B N 1
ATOM 3017 C CA . ASP B 1 8 ? -18.562 8.164 7.168 1 81.06 8 ASP B CA 1
ATOM 3018 C C . ASP B 1 8 ? -17.281 7.477 6.668 1 81.06 8 ASP B C 1
ATOM 3020 O O . ASP B 1 8 ? -16.828 6.508 7.27 1 81.06 8 ASP B O 1
ATOM 3024 N N . ASP B 1 9 ? -16.938 7.797 5.484 1 91.19 9 ASP B N 1
ATOM 3025 C CA . ASP B 1 9 ? -15.664 7.359 4.934 1 91.19 9 ASP B CA 1
ATOM 3026 C C . ASP B 1 9 ? -14.5 7.832 5.805 1 91.19 9 ASP B C 1
ATOM 3028 O O . ASP B 1 9 ? -14.43 9.008 6.164 1 91.19 9 ASP B O 1
ATOM 3032 N N . ARG B 1 10 ? -13.766 6.883 6.305 1 95.5 10 ARG B N 1
ATOM 3033 C CA . ARG B 1 10 ? -12.633 7.16 7.18 1 95.5 10 ARG B CA 1
ATOM 3034 C C . ARG B 1 10 ? -11.344 6.555 6.617 1 95.5 10 ARG B C 1
ATOM 3036 O O . ARG B 1 10 ? -11.391 5.594 5.852 1 95.5 10 ARG B O 1
ATOM 3043 N N . PRO B 1 11 ? -10.164 7.195 6.941 1 96.81 11 PRO B N 1
ATOM 3044 C CA . PRO B 1 11 ? -8.906 6.488 6.672 1 96.81 11 PRO B CA 1
ATOM 3045 C C . PRO B 1 11 ? -8.883 5.086 7.277 1 96.81 11 PRO B C 1
ATOM 3047 O O . PRO B 1 11 ? -9.539 4.836 8.289 1 96.81 11 PRO B O 1
ATOM 3050 N N . VAL B 1 12 ? -8.156 4.199 6.664 1 96.81 12 VAL B N 1
ATOM 3051 C CA . VAL B 1 12 ? -8.023 2.834 7.164 1 96.81 12 VAL B CA 1
ATOM 3052 C C . VAL B 1 12 ? -6.648 2.648 7.805 1 96.81 12 VAL B C 1
ATOM 3054 O O . VAL B 1 12 ? -5.77 3.5 7.656 1 96.81 12 VAL B O 1
ATOM 3057 N N . ALA B 1 13 ? -6.465 1.574 8.5 1 96.75 13 ALA B N 1
ATOM 3058 C CA . ALA B 1 13 ? -5.262 1.333 9.289 1 96.75 13 ALA B CA 1
ATOM 3059 C C . ALA B 1 13 ? -4.004 1.499 8.445 1 96.75 13 ALA B C 1
ATOM 3061 O O . ALA B 1 13 ? -3.023 2.104 8.891 1 96.75 13 ALA B O 1
ATOM 3062 N N . LEU B 1 14 ? -4.016 1.021 7.246 1 97 14 LEU B N 1
ATOM 3063 C CA . LEU B 1 14 ? -2.822 1.062 6.41 1 97 14 LEU B CA 1
ATOM 3064 C C . LEU B 1 14 ? -2.484 2.496 6.012 1 97 14 LEU B C 1
ATOM 3066 O O . LEU B 1 14 ? -1.344 2.793 5.652 1 97 14 LEU B O 1
ATOM 3070 N N . ASP B 1 15 ? -3.402 3.404 6.07 1 98.25 15 ASP B N 1
ATOM 3071 C CA . ASP B 1 15 ? -3.158 4.805 5.742 1 98.25 15 ASP B CA 1
ATOM 3072 C C . ASP B 1 15 ? -2.281 5.473 6.801 1 98.25 15 ASP B C 1
ATOM 3074 O O . ASP B 1 15 ? -1.78 6.578 6.594 1 98.25 15 ASP B O 1
ATOM 3078 N N . GLU B 1 16 ? -2.117 4.801 7.945 1 98.25 16 GLU B N 1
ATOM 3079 C CA . GLU B 1 16 ? -1.236 5.305 8.992 1 98.25 16 GLU B CA 1
ATOM 3080 C C . GLU B 1 16 ? 0.22 5.305 8.539 1 98.25 16 GLU B C 1
ATOM 3082 O O . GLU B 1 16 ? 1.035 6.078 9.039 1 98.25 16 GLU B O 1
ATOM 3087 N N . TYR B 1 17 ? 0.584 4.477 7.609 1 98 17 TYR B N 1
ATOM 3088 C CA . TYR B 1 17 ? 1.972 4.27 7.207 1 98 17 TYR B CA 1
ATOM 3089 C C . TYR B 1 17 ? 2.26 4.941 5.871 1 98 17 TYR B C 1
ATOM 3091 O O . TYR B 1 17 ? 1.367 5.078 5.031 1 98 17 TYR B O 1
ATOM 3099 N N . PRO B 1 18 ? 3.492 5.328 5.688 1 98.31 18 PRO B N 1
ATOM 3100 C CA . PRO B 1 18 ? 3.859 5.938 4.406 1 98.31 18 PRO B CA 1
ATOM 3101 C C . PRO B 1 18 ? 4.129 4.902 3.316 1 98.31 18 PRO B C 1
ATOM 3103 O O . PRO B 1 18 ? 5.258 4.781 2.836 1 98.31 18 PRO B O 1
ATOM 3106 N N . VAL B 1 19 ? 3.086 4.227 2.836 1 97.81 19 VAL B N 1
ATOM 3107 C CA . VAL B 1 19 ? 3.238 3.102 1.92 1 97.81 19 VAL B CA 1
ATOM 3108 C C . VAL B 1 19 ? 2.381 3.328 0.675 1 97.81 19 VAL B C 1
ATOM 3110 O O . VAL B 1 19 ? 2.152 2.402 -0.105 1 97.81 19 VAL B O 1
ATOM 3113 N N . HIS B 1 20 ? 1.865 4.566 0.494 1 98.56 20 HIS B N 1
ATOM 3114 C CA . HIS B 1 20 ? 0.938 4.832 -0.599 1 98.56 20 HIS B CA 1
ATOM 3115 C C . HIS B 1 20 ? 1.658 4.848 -1.942 1 98.56 20 HIS B C 1
ATOM 3117 O O . HIS B 1 20 ? 2.752 5.406 -2.061 1 98.56 20 HIS B O 1
ATOM 3123 N N . GLN B 1 21 ? 1.019 4.211 -2.992 1 98.06 21 GLN B N 1
ATOM 3124 C CA . GLN B 1 21 ? 1.593 4.199 -4.332 1 98.06 21 GLN B CA 1
ATOM 3125 C C . GLN B 1 21 ? 0.983 5.297 -5.203 1 98.06 21 GLN B C 1
ATOM 3127 O O . GLN B 1 21 ? 1.434 5.527 -6.328 1 98.06 21 GLN B O 1
ATOM 3132 N N . ALA B 1 22 ? -0.052 5.977 -4.734 1 97.56 22 ALA B N 1
ATOM 3133 C CA . ALA B 1 22 ? -0.812 7.02 -5.418 1 97.56 22 ALA B CA 1
ATOM 3134 C C . ALA B 1 22 ? -1.51 7.934 -4.418 1 97.56 22 ALA B C 1
ATOM 3136 O O . ALA B 1 22 ? -1.588 7.617 -3.229 1 97.56 22 ALA B O 1
ATOM 3137 N N . PRO B 1 23 ? -1.973 9.141 -4.855 1 97.56 23 PRO B N 1
ATOM 3138 C CA . PRO B 1 23 ? -2.703 10.031 -3.951 1 97.56 23 PRO B CA 1
ATOM 3139 C C . PRO B 1 23 ? -4.125 9.547 -3.674 1 97.56 23 PRO B C 1
ATOM 3141 O O . PRO B 1 23 ? -5.09 10.258 -3.971 1 97.56 23 PRO B O 1
ATOM 3144 N N . LEU B 1 24 ? -4.23 8.352 -3.143 1 97.69 24 LEU B N 1
ATOM 3145 C CA . LEU B 1 24 ? -5.457 7.652 -2.775 1 97.69 24 LEU B CA 1
ATOM 3146 C C . LEU B 1 24 ? -5.289 6.922 -1.447 1 97.69 24 LEU B C 1
ATOM 3148 O O . LEU B 1 24 ? -4.172 6.559 -1.071 1 97.69 24 LEU B O 1
ATOM 3152 N N . SER B 1 25 ? -6.441 6.77 -0.721 1 97.62 25 SER B N 1
ATOM 3153 C CA . SER B 1 25 ? -6.414 5.836 0.399 1 97.62 25 SER B CA 1
ATOM 3154 C C . SER B 1 25 ? -5.914 4.461 -0.039 1 97.62 25 SER B C 1
ATOM 3156 O O . SER B 1 25 ? -6.121 4.059 -1.186 1 97.62 25 SER B O 1
ATOM 3158 N N . MET B 1 26 ? -5.34 3.721 0.911 1 97.25 26 MET B N 1
ATOM 3159 C CA . MET B 1 26 ? -4.875 2.363 0.645 1 97.25 26 MET B CA 1
ATOM 3160 C C . MET B 1 26 ? -6.043 1.436 0.332 1 97.25 26 MET B C 1
ATOM 3162 O O . MET B 1 26 ? -5.844 0.317 -0.146 1 97.25 26 MET B O 1
ATOM 3166 N N . LYS B 1 27 ? -7.258 1.859 0.389 1 94.5 27 LYS B N 1
ATOM 3167 C CA . LYS B 1 27 ? -8.438 1.056 0.066 1 94.5 27 LYS B CA 1
ATOM 3168 C C . LYS B 1 27 ? -8.641 0.965 -1.443 1 94.5 27 LYS B C 1
ATOM 3170 O O . LYS B 1 27 ? -9.391 0.112 -1.923 1 94.5 27 LYS B O 1
ATOM 3175 N N . HIS B 1 28 ? -7.934 1.885 -2.053 1 95.94 28 HIS B N 1
ATOM 3176 C CA . HIS B 1 28 ? -8.352 2.049 -3.439 1 95.94 28 HIS B CA 1
ATOM 3177 C C . HIS B 1 28 ? -7.25 1.621 -4.402 1 95.94 28 HIS B C 1
ATOM 3179 O O . HIS B 1 28 ? -6.07 1.88 -4.156 1 95.94 28 HIS B O 1
ATOM 3185 N N . HIS B 1 29 ? -7.68 0.966 -5.48 1 96.81 29 HIS B N 1
ATOM 3186 C CA . HIS B 1 29 ? -6.852 0.811 -6.672 1 96.81 29 HIS B CA 1
ATOM 3187 C C . HIS B 1 29 ? -6.793 2.107 -7.473 1 96.81 29 HIS B C 1
ATOM 3189 O O . HIS B 1 29 ? -7.715 2.922 -7.414 1 96.81 29 HIS B O 1
ATOM 3195 N N . VAL B 1 30 ? -5.738 2.295 -8.211 1 97.06 30 VAL B N 1
ATOM 3196 C CA . VAL B 1 30 ? -5.527 3.545 -8.93 1 97.06 30 VAL B CA 1
ATOM 3197 C C . VAL B 1 30 ? -6.586 3.695 -10.023 1 97.06 30 VAL B C 1
ATOM 3199 O O . VAL B 1 30 ? -6.961 4.812 -10.383 1 97.06 30 VAL B O 1
ATOM 3202 N N . SER B 1 31 ? -7.043 2.586 -10.562 1 95.12 31 SER B N 1
ATOM 3203 C CA . SER B 1 31 ? -8.062 2.643 -11.609 1 95.12 31 SER B CA 1
ATOM 3204 C C . SER B 1 31 ? -9.391 2.076 -11.109 1 95.12 31 SER B C 1
ATOM 3206 O O . SER B 1 31 ? -9.43 1.347 -10.117 1 95.12 31 SER B O 1
ATOM 3208 N N . GLY B 1 32 ? -10.461 2.461 -11.812 1 95.44 32 GLY B N 1
ATOM 3209 C CA . GLY B 1 32 ? -11.773 1.906 -11.523 1 95.44 32 GLY B CA 1
ATOM 3210 C C . GLY B 1 32 ? -12.039 0.598 -12.242 1 95.44 32 GLY B C 1
ATOM 3211 O O . GLY B 1 32 ? -13.188 0.163 -12.352 1 95.44 32 GLY B O 1
ATOM 3212 N N . ASP B 1 33 ? -11.016 0.021 -12.805 1 96.31 33 ASP B N 1
ATOM 3213 C CA . ASP B 1 33 ? -11.172 -1.228 -13.539 1 96.31 33 ASP B CA 1
ATOM 3214 C C . ASP B 1 33 ? -11.75 -2.324 -12.648 1 96.31 33 ASP B C 1
ATOM 3216 O O . ASP B 1 33 ? -11.156 -2.68 -11.633 1 96.31 33 ASP B O 1
ATOM 3220 N N . ARG B 1 34 ? -12.867 -2.881 -13.039 1 96.38 34 ARG B N 1
ATOM 3221 C CA . ARG B 1 34 ? -13.531 -3.904 -12.242 1 96.38 34 ARG B CA 1
ATOM 3222 C C . ARG B 1 34 ? -12.648 -5.133 -12.078 1 96.38 34 ARG B C 1
ATOM 3224 O O . ARG B 1 34 ? -12.859 -5.938 -11.164 1 96.38 34 ARG B O 1
ATOM 3231 N N . ASN B 1 35 ? -11.633 -5.266 -12.938 1 97.62 35 ASN B N 1
ATOM 3232 C CA . ASN B 1 35 ? -10.82 -6.477 -13 1 97.62 35 ASN B CA 1
ATOM 3233 C C . ASN B 1 35 ? -9.594 -6.375 -12.102 1 97.62 35 ASN B C 1
ATOM 3235 O O . ASN B 1 35 ? -8.703 -7.227 -12.164 1 97.62 35 ASN B O 1
ATOM 3239 N N . ALA B 1 36 ? -9.516 -5.305 -11.289 1 98.19 36 A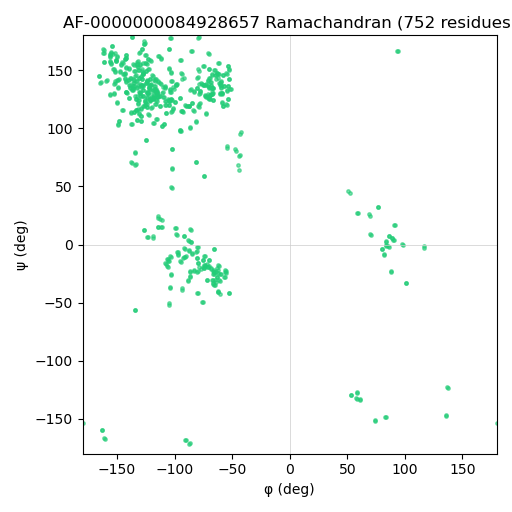LA B N 1
ATOM 3240 C CA . ALA B 1 36 ? -8.422 -5.207 -10.32 1 98.19 36 ALA B CA 1
ATOM 3241 C C . ALA B 1 36 ? -8.438 -6.395 -9.367 1 98.19 36 ALA B C 1
ATOM 3243 O O . ALA B 1 36 ? -9.477 -6.738 -8.805 1 98.19 36 ALA B O 1
ATOM 3244 N N . TYR B 1 37 ? -7.289 -7.023 -9.203 1 98.44 37 TYR B N 1
ATOM 3245 C CA . TYR B 1 37 ? -7.18 -8.195 -8.336 1 98.44 37 TYR B CA 1
ATOM 3246 C C . TYR B 1 37 ? -5.848 -8.203 -7.598 1 98.44 37 TYR B C 1
ATOM 3248 O O . TYR B 1 37 ? -4.91 -7.5 -7.984 1 98.44 37 TYR B O 1
ATOM 3256 N N . ASP B 1 38 ? -5.727 -8.93 -6.488 1 98.69 38 ASP B N 1
ATOM 3257 C CA . ASP B 1 38 ? -4.531 -9.219 -5.699 1 98.69 38 ASP B CA 1
ATOM 3258 C C . ASP B 1 38 ? -4.617 -10.602 -5.051 1 98.69 38 ASP B C 1
ATOM 3260 O O . ASP B 1 38 ? -5.336 -10.789 -4.07 1 98.69 38 ASP B O 1
ATOM 3264 N N . ARG B 1 39 ? -3.805 -11.602 -5.613 1 98.62 39 ARG B N 1
ATOM 3265 C CA . ARG B 1 39 ? -4.078 -12.992 -5.27 1 98.62 39 ARG B CA 1
ATOM 3266 C C . ARG B 1 39 ? -2.795 -13.727 -4.879 1 98.62 39 ARG B C 1
ATOM 3268 O O . ARG B 1 39 ? -1.694 -13.266 -5.184 1 98.62 39 ARG B O 1
ATOM 3275 N N . CYS B 1 40 ? -3.014 -14.781 -4.133 1 98.75 40 CYS B N 1
ATOM 3276 C CA . CYS B 1 40 ? -1.939 -15.727 -3.875 1 98.75 40 CYS B CA 1
ATOM 3277 C C . CYS B 1 40 ? -2.396 -17.156 -4.152 1 98.75 40 CYS B C 1
ATOM 3279 O O . CYS B 1 40 ? -3.596 -17.438 -4.152 1 98.75 40 CYS B O 1
ATOM 3281 N N . ILE B 1 41 ? -1.48 -17.984 -4.438 1 98.88 41 ILE B N 1
ATOM 3282 C CA . ILE B 1 41 ? -1.727 -19.422 -4.629 1 98.88 41 ILE B CA 1
ATOM 3283 C C . ILE B 1 41 ? -0.592 -20.219 -4.004 1 98.88 41 ILE B C 1
ATOM 3285 O O . ILE B 1 41 ? 0.571 -19.812 -4.059 1 98.88 41 ILE B O 1
ATOM 3289 N N . PHE B 1 42 ? -0.898 -21.344 -3.377 1 98.94 42 PHE B N 1
ATOM 3290 C CA . PHE B 1 42 ? 0.032 -22.297 -2.789 1 98.94 42 PHE B CA 1
ATOM 3291 C C . PHE B 1 42 ? -0.188 -23.703 -3.363 1 98.94 42 PHE B C 1
ATOM 3293 O O . PHE B 1 42 ? -1.328 -24.109 -3.588 1 98.94 42 PHE B O 1
ATOM 3300 N N . HIS B 1 43 ? 0.863 -24.375 -3.572 1 98.94 43 HIS B N 1
ATOM 3301 C CA . HIS B 1 43 ? 0.863 -25.812 -3.855 1 98.94 43 HIS B CA 1
ATOM 3302 C C . HIS B 1 43 ? 1.574 -26.594 -2.756 1 98.94 43 HIS B C 1
ATOM 3304 O O . HIS B 1 43 ? 2.678 -26.219 -2.346 1 98.94 43 HIS B O 1
ATOM 3310 N N . VAL B 1 44 ? 0.949 -27.609 -2.291 1 98.94 44 VAL B N 1
ATOM 3311 C CA . VAL B 1 44 ? 1.529 -28.547 -1.343 1 98.94 44 VAL B CA 1
ATOM 3312 C C . VAL B 1 44 ? 1.275 -29.969 -1.817 1 98.94 44 VAL B C 1
ATOM 3314 O O . VAL B 1 44 ? 0.124 -30.406 -1.92 1 98.94 44 VAL B O 1
ATOM 3317 N N . PHE B 1 45 ? 2.348 -30.766 -2.037 1 98.81 45 PHE B N 1
ATOM 3318 C CA . PHE B 1 45 ? 2.131 -32.062 -2.635 1 98.81 45 PHE B CA 1
ATOM 3319 C C . PHE B 1 45 ? 3.236 -33.031 -2.234 1 98.81 45 PHE B 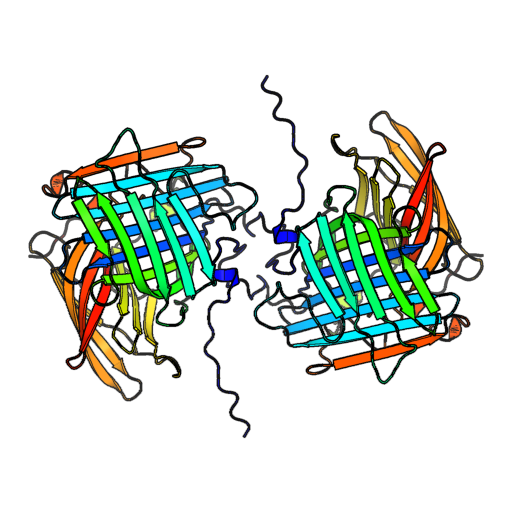C 1
ATOM 3321 O O . PHE B 1 45 ? 4.371 -32.625 -1.983 1 98.81 45 PHE B O 1
ATOM 3328 N N . ASP B 1 46 ? 2.928 -34.312 -2.172 1 98.38 46 ASP B N 1
ATOM 3329 C CA . ASP B 1 46 ? 3.936 -35.312 -1.847 1 98.38 46 ASP B CA 1
ATOM 3330 C C . ASP B 1 46 ? 4.703 -35.75 -3.094 1 98.38 46 ASP B C 1
ATOM 3332 O O . ASP B 1 46 ? 4.258 -35.5 -4.219 1 98.38 46 ASP B O 1
ATOM 3336 N N . HIS B 1 47 ? 5.762 -36.406 -2.879 1 98.38 47 HIS B N 1
ATOM 3337 C CA . HIS B 1 47 ? 6.676 -36.719 -3.973 1 98.38 47 HIS B CA 1
ATOM 3338 C C . HIS B 1 47 ? 6.285 -38.031 -4.66 1 98.38 47 HIS B C 1
ATOM 3340 O O . HIS B 1 47 ? 6.902 -38.438 -5.652 1 98.38 47 HIS B O 1
ATOM 3346 N N . THR B 1 48 ? 5.188 -38.656 -4.234 1 97.69 48 THR B N 1
ATOM 3347 C CA . THR B 1 48 ? 4.793 -39.938 -4.809 1 97.69 48 THR B CA 1
ATOM 3348 C C . THR B 1 48 ? 3.592 -39.75 -5.734 1 97.69 48 THR B C 1
ATOM 3350 O O . THR B 1 48 ? 3.213 -40.688 -6.445 1 97.69 48 THR B O 1
ATOM 3353 N N . GLY B 1 49 ? 2.965 -38.656 -5.699 1 97.69 49 GLY B N 1
ATOM 3354 C CA . GLY B 1 49 ? 1.815 -38.375 -6.551 1 97.69 49 GLY B CA 1
ATOM 3355 C C . GLY B 1 49 ? 0.496 -38.75 -5.898 1 97.69 49 GLY B C 1
ATOM 3356 O O . GLY B 1 49 ? -0.524 -38.875 -6.578 1 97.69 49 GLY B O 1
ATOM 3357 N N . ARG B 1 50 ? 0.493 -38.938 -4.609 1 97.12 50 ARG B N 1
ATOM 3358 C CA . ARG B 1 50 ? -0.703 -39.344 -3.887 1 97.12 50 ARG B CA 1
ATOM 3359 C C . ARG B 1 50 ? -1.637 -38.156 -3.635 1 97.12 50 ARG B C 1
ATOM 3361 O O . ARG B 1 50 ? -2.859 -38.312 -3.637 1 97.12 50 ARG B O 1
ATOM 3368 N N . ALA B 1 51 ? -1.052 -37.062 -3.277 1 98.38 51 ALA B N 1
ATOM 3369 C CA . ALA B 1 51 ? -1.867 -35.906 -2.865 1 98.38 51 ALA B CA 1
ATOM 3370 C C . ALA B 1 51 ? -1.307 -34.594 -3.422 1 98.38 51 ALA B C 1
ATOM 3372 O O . ALA B 1 51 ? -0.093 -34.375 -3.41 1 98.38 51 ALA B O 1
ATOM 3373 N N . LEU B 1 52 ? -2.172 -33.75 -3.957 1 98.81 52 LEU B N 1
ATOM 3374 C CA . LEU B 1 52 ? -1.866 -32.406 -4.418 1 98.81 52 LEU B CA 1
ATOM 3375 C C . LEU B 1 52 ? -2.893 -31.391 -3.896 1 98.81 52 LEU B C 1
ATOM 3377 O O . LEU B 1 52 ? -4.043 -31.391 -4.344 1 98.81 52 LEU B O 1
ATOM 3381 N N . LEU B 1 53 ? -2.453 -30.578 -2.92 1 98.94 53 LEU B N 1
ATOM 3382 C CA . LEU B 1 53 ? -3.262 -29.484 -2.379 1 98.94 53 LEU B CA 1
ATOM 3383 C C . LEU B 1 53 ? -2.934 -28.172 -3.074 1 98.94 53 LEU B C 1
ATOM 3385 O O . LEU B 1 53 ? -1.764 -27.797 -3.188 1 98.94 53 LEU B O 1
ATOM 3389 N N . ILE B 1 54 ? -3.941 -27.5 -3.611 1 98.94 54 ILE B N 1
ATOM 3390 C CA . ILE B 1 54 ? -3.846 -26.141 -4.145 1 98.94 54 ILE B CA 1
ATOM 3391 C C . ILE B 1 54 ? -4.77 -25.219 -3.359 1 98.94 54 ILE B C 1
ATOM 3393 O O . ILE B 1 54 ? -5.949 -25.516 -3.172 1 98.94 54 ILE B O 1
ATOM 3397 N N . ALA B 1 55 ? -4.219 -24.156 -2.832 1 98.94 55 ALA B N 1
ATOM 3398 C CA . ALA B 1 55 ? -5 -23.188 -2.064 1 98.94 55 ALA B CA 1
ATOM 3399 C C . ALA B 1 55 ? -4.672 -21.75 -2.484 1 98.94 55 ALA B C 1
ATOM 3401 O O . ALA B 1 55 ? -3.535 -21.453 -2.859 1 98.94 55 ALA B O 1
ATOM 3402 N N . GLY B 1 56 ? -5.645 -20.938 -2.457 1 98.75 56 GLY B N 1
ATOM 3403 C CA . GLY B 1 56 ? -5.43 -19.547 -2.824 1 98.75 56 GLY B CA 1
ATOM 3404 C C . GLY B 1 56 ? -6.445 -18.609 -2.207 1 98.75 56 GLY B C 1
ATOM 3405 O O . GLY B 1 56 ? -7.438 -19.047 -1.624 1 98.75 56 GLY B O 1
ATOM 3406 N N . LEU B 1 57 ? -6.145 -17.406 -2.254 1 98.88 57 LEU B N 1
ATOM 3407 C CA . LEU B 1 57 ? -6.984 -16.312 -1.788 1 98.88 57 LEU B CA 1
ATOM 3408 C C . LEU B 1 57 ? -6.855 -15.102 -2.703 1 98.88 57 LEU B C 1
ATOM 3410 O O . LEU B 1 57 ? -5.773 -14.82 -3.219 1 98.88 57 LEU B O 1
ATOM 3414 N N . GLY B 1 58 ? -7.969 -14.406 -2.908 1 98.62 58 GLY B N 1
ATOM 3415 C CA . GLY B 1 58 ? -7.973 -13.234 -3.77 1 98.62 58 GLY B CA 1
ATOM 3416 C C . GLY B 1 58 ? -8.742 -12.07 -3.188 1 98.62 58 GLY B C 1
ATOM 3417 O O . GLY B 1 58 ? -9.797 -12.258 -2.57 1 98.62 58 GLY B O 1
ATOM 3418 N N . VAL B 1 59 ? -8.172 -10.914 -3.361 1 98.69 59 VAL B N 1
ATOM 3419 C CA . VAL B 1 59 ? -8.812 -9.648 -3.016 1 98.69 59 VAL B CA 1
ATOM 3420 C C . VAL B 1 59 ? -9.156 -8.883 -4.289 1 98.69 59 VAL B C 1
ATOM 3422 O O . VAL B 1 59 ? -8.312 -8.742 -5.184 1 98.69 59 VAL B O 1
ATOM 3425 N N . TYR B 1 60 ? -10.359 -8.43 -4.363 1 98.25 60 TYR B N 1
ATOM 3426 C CA . TYR B 1 60 ? -10.875 -7.68 -5.5 1 98.25 60 TYR B CA 1
ATOM 3427 C C . TYR B 1 60 ? -11.445 -6.336 -5.055 1 98.25 60 TYR B C 1
ATOM 3429 O O . TYR B 1 60 ? -12.648 -6.219 -4.793 1 98.25 60 TYR B O 1
ATOM 3437 N N . PRO B 1 61 ? -10.586 -5.309 -5.035 1 97.38 61 PRO B N 1
ATOM 3438 C CA . PRO B 1 61 ? -10.93 -4.059 -4.355 1 97.38 61 PRO B CA 1
ATOM 3439 C C . PRO B 1 61 ? -12.102 -3.334 -5.016 1 97.38 61 PRO B C 1
ATOM 3441 O O . PRO B 1 61 ? -12.914 -2.709 -4.332 1 97.38 61 PRO B O 1
ATOM 3444 N N . ASN B 1 62 ? -12.227 -3.4 -6.371 1 97.56 62 ASN B N 1
ATOM 3445 C CA . ASN B 1 62 ? -13.227 -2.59 -7.051 1 97.56 62 ASN B CA 1
ATOM 3446 C C . ASN B 1 62 ? -14.602 -3.264 -7.031 1 97.56 62 ASN B C 1
ATOM 3448 O O . ASN B 1 62 ? -15.625 -2.598 -7.18 1 97.56 62 ASN B O 1
ATOM 3452 N N . THR B 1 63 ? -14.633 -4.578 -6.867 1 97.44 63 THR B N 1
ATOM 3453 C CA . THR B 1 63 ? -15.914 -5.254 -6.734 1 97.44 63 THR B CA 1
ATOM 3454 C C . THR B 1 63 ? -16.281 -5.426 -5.266 1 97.44 63 THR B C 1
ATOM 3456 O O . THR B 1 63 ? -17.422 -5.789 -4.941 1 97.44 63 THR B O 1
ATOM 3459 N N . GLY B 1 64 ? -15.297 -5.234 -4.375 1 97.44 64 GLY B N 1
ATOM 3460 C CA . GLY B 1 64 ? -15.547 -5.324 -2.943 1 97.44 64 GLY B CA 1
ATOM 3461 C C . GLY B 1 64 ? -15.672 -6.75 -2.447 1 97.44 64 GLY B C 1
ATOM 3462 O O . GLY B 1 64 ? -16.453 -7.035 -1.536 1 97.44 64 GLY B O 1
ATOM 3463 N N . VAL B 1 65 ? -14.914 -7.648 -3.109 1 98.38 65 VAL B N 1
ATOM 3464 C CA . VAL B 1 65 ? -15.031 -9.07 -2.805 1 98.38 65 VAL B CA 1
ATOM 3465 C C . VAL B 1 65 ? -13.68 -9.602 -2.332 1 98.38 65 VAL B C 1
ATOM 3467 O O . VAL B 1 65 ? -12.633 -9.188 -2.824 1 98.38 65 VAL B O 1
ATOM 3470 N N . ILE B 1 66 ? -13.672 -10.43 -1.31 1 98.69 66 ILE B N 1
ATOM 3471 C CA . ILE B 1 66 ? -12.555 -11.305 -0.975 1 98.69 66 ILE B CA 1
ATOM 3472 C C . ILE B 1 66 ? -12.992 -12.758 -1.069 1 98.69 66 ILE B C 1
ATOM 3474 O O . ILE B 1 66 ? -14.117 -13.102 -0.694 1 98.69 66 ILE B O 1
ATOM 3478 N N . ASP B 1 67 ? -12.188 -13.602 -1.641 1 98.88 67 ASP B N 1
ATOM 3479 C CA . ASP B 1 67 ? -12.531 -15.016 -1.743 1 98.88 67 ASP B CA 1
ATOM 3480 C C . ASP B 1 67 ? -11.297 -15.898 -1.549 1 98.88 67 ASP B C 1
ATOM 3482 O O . ASP B 1 67 ? -10.18 -15.391 -1.467 1 98.88 67 ASP B O 1
ATOM 3486 N N . ALA B 1 68 ? -11.547 -17.188 -1.265 1 98.94 68 ALA B N 1
ATOM 3487 C CA . ALA B 1 68 ? -10.492 -18.188 -1.072 1 98.94 68 ALA B CA 1
ATOM 3488 C C . ALA B 1 68 ? -10.977 -19.578 -1.477 1 98.94 68 ALA B C 1
ATOM 3490 O O . ALA B 1 68 ? -12.18 -19.812 -1.581 1 98.94 68 ALA B O 1
ATOM 3491 N N . TYR B 1 69 ? -10.055 -20.438 -1.75 1 98.94 69 TYR B N 1
ATOM 3492 C CA . TYR B 1 69 ? -10.359 -21.812 -2.117 1 98.94 69 TYR B CA 1
ATOM 3493 C C . TYR B 1 69 ? -9.227 -22.75 -1.705 1 98.94 69 TYR B C 1
ATOM 3495 O O . TYR B 1 69 ? -8.094 -22.312 -1.489 1 98.94 69 TYR B O 1
ATOM 3503 N N . ALA B 1 70 ? -9.555 -23.984 -1.562 1 98.94 70 ALA B N 1
ATOM 3504 C CA . ALA B 1 70 ? -8.625 -25.094 -1.459 1 98.94 70 ALA B CA 1
ATOM 3505 C C . ALA B 1 70 ? -9.156 -26.328 -2.191 1 98.94 70 ALA B C 1
ATOM 3507 O O . ALA B 1 70 ? -10.328 -26.672 -2.064 1 98.94 70 ALA B O 1
ATOM 3508 N N . THR B 1 71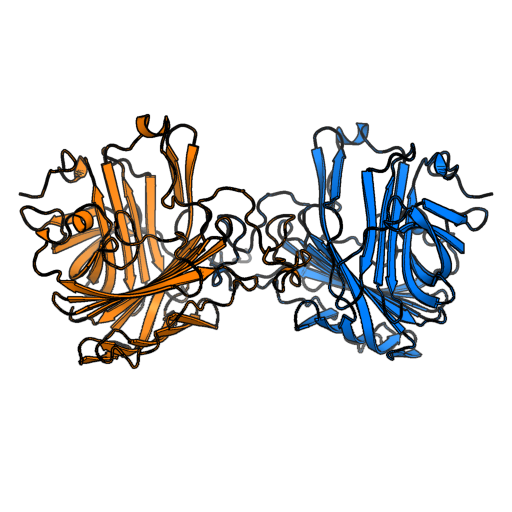 ? -8.305 -26.906 -3.006 1 98.88 71 THR B N 1
ATOM 3509 C CA . THR B 1 71 ? -8.617 -28.188 -3.627 1 98.88 71 THR B CA 1
ATOM 3510 C C . THR B 1 71 ? -7.555 -29.219 -3.275 1 98.88 71 THR B C 1
ATOM 3512 O O . THR B 1 71 ? -6.363 -28.922 -3.238 1 98.88 71 THR B O 1
ATOM 3515 N N . LEU B 1 72 ? -8.008 -30.391 -2.934 1 98.88 72 LEU B N 1
ATOM 3516 C CA . LEU B 1 72 ? -7.117 -31.531 -2.705 1 98.88 72 LEU B CA 1
ATOM 3517 C C . LEU B 1 72 ? -7.453 -32.688 -3.645 1 98.88 72 LEU B C 1
ATOM 3519 O O . LEU B 1 72 ? -8.547 -33.25 -3.57 1 98.88 72 LEU B O 1
ATOM 3523 N N . ARG B 1 73 ? -6.473 -33 -4.469 1 98.44 73 ARG B N 1
ATOM 3524 C CA . ARG B 1 73 ? -6.566 -34.156 -5.324 1 98.44 73 ARG B CA 1
ATOM 3525 C C . ARG B 1 73 ? -5.992 -35.406 -4.629 1 98.44 73 ARG B C 1
ATOM 3527 O O . ARG B 1 73 ? -4.832 -35.406 -4.215 1 98.44 73 ARG B O 1
ATOM 3534 N N . VAL B 1 74 ? -6.766 -36.438 -4.422 1 97.75 74 VAL B N 1
ATOM 3535 C CA . VAL B 1 74 ? -6.359 -37.75 -3.951 1 97.75 74 VAL B CA 1
ATOM 3536 C C . VAL B 1 74 ? -6.965 -38.812 -4.848 1 97.75 74 VAL B C 1
ATOM 3538 O O . VAL B 1 74 ? -8.172 -39.062 -4.82 1 97.75 74 VAL B O 1
ATOM 3541 N N . GLY B 1 75 ? -6.105 -39.5 -5.574 1 94.31 75 GLY B N 1
ATOM 3542 C CA . GLY B 1 75 ? -6.652 -40.406 -6.59 1 94.31 75 GLY B CA 1
ATOM 3543 C C . GLY B 1 75 ? -7.523 -39.688 -7.602 1 94.31 75 GLY B C 1
ATOM 3544 O O . GLY B 1 75 ? -7.102 -38.688 -8.203 1 94.31 75 GLY B O 1
ATOM 3545 N N . ASP B 1 76 ? -8.75 -40.188 -7.816 1 95.56 76 ASP B N 1
ATOM 3546 C CA . ASP B 1 76 ? -9.656 -39.562 -8.789 1 95.56 76 ASP B CA 1
ATOM 3547 C C . ASP B 1 76 ? -10.664 -38.656 -8.102 1 95.56 76 ASP B C 1
ATOM 3549 O O . ASP B 1 76 ? -11.68 -38.281 -8.695 1 95.56 76 ASP B O 1
ATOM 3553 N N . ARG B 1 77 ? -10.422 -38.344 -6.898 1 96.69 77 ARG B N 1
ATOM 3554 C CA . ARG B 1 77 ? -11.312 -37.438 -6.16 1 96.69 77 ARG B CA 1
ATOM 3555 C C . ARG B 1 77 ? -10.664 -36.094 -5.938 1 96.69 77 ARG B C 1
ATOM 3557 O O . ARG B 1 77 ? -9.477 -36 -5.602 1 96.69 77 ARG B O 1
ATOM 3564 N N . LEU B 1 78 ? -11.438 -35.062 -6.16 1 97.94 78 LEU B N 1
ATOM 3565 C CA . LEU B 1 78 ? -11.023 -33.688 -5.891 1 97.94 78 LEU B CA 1
ATOM 3566 C C . LEU B 1 78 ? -11.922 -33.062 -4.844 1 97.94 78 LEU B C 1
ATOM 3568 O O . LEU B 1 78 ? -13.086 -32.75 -5.125 1 97.94 78 LEU B O 1
ATOM 3572 N N . HIS B 1 79 ? -11.406 -32.938 -3.648 1 98.56 79 HIS B N 1
ATOM 3573 C CA . HIS B 1 79 ? -12.117 -32.25 -2.572 1 98.56 79 HIS B CA 1
ATOM 3574 C C . HIS B 1 79 ? -11.922 -30.734 -2.656 1 98.56 79 HIS B C 1
ATOM 3576 O O . HIS B 1 79 ? -10.797 -30.25 -2.785 1 98.56 79 HIS B O 1
ATOM 3582 N N . ALA B 1 80 ? -13.008 -30 -2.57 1 98.62 80 ALA B N 1
ATOM 3583 C CA . ALA B 1 80 ? -12.906 -28.547 -2.697 1 98.62 80 ALA B CA 1
ATOM 3584 C C . ALA B 1 80 ? -13.602 -27.844 -1.535 1 98.62 80 ALA B C 1
ATOM 3586 O O . ALA B 1 80 ? -14.664 -28.281 -1.08 1 98.62 80 ALA B O 1
ATOM 3587 N N . VAL B 1 81 ? -13.023 -26.844 -1 1 98.81 81 VAL B N 1
ATOM 3588 C CA . VAL B 1 81 ? -13.609 -25.859 -0.099 1 98.81 81 VAL B CA 1
ATOM 3589 C C . VAL B 1 81 ? -13.469 -24.469 -0.699 1 98.81 81 VAL B C 1
ATOM 3591 O O . VAL B 1 81 ? -12.367 -24.047 -1.062 1 98.81 81 VAL B O 1
ATOM 3594 N N . ARG B 1 82 ? -14.578 -23.75 -0.839 1 98.62 82 ARG B N 1
ATOM 3595 C CA . ARG B 1 82 ? -14.594 -22.406 -1.396 1 98.62 82 ARG B CA 1
ATOM 3596 C C . ARG B 1 82 ? -15.352 -21.438 -0.482 1 98.62 82 ARG B C 1
ATOM 3598 O O . ARG B 1 82 ? -16.312 -21.828 0.174 1 98.62 82 ARG B O 1
ATOM 3605 N N . ALA B 1 83 ? -14.859 -20.25 -0.445 1 98.88 83 ALA B N 1
ATOM 3606 C CA . ALA B 1 83 ? -15.508 -19.234 0.386 1 98.88 83 ALA B CA 1
ATOM 3607 C C . ALA B 1 83 ? -15.375 -17.859 -0.236 1 98.88 83 ALA B C 1
ATOM 3609 O O . ALA B 1 83 ? -14.406 -17.578 -0.943 1 98.88 83 ALA B O 1
ATOM 3610 N N . SER B 1 84 ? -16.328 -17.031 -0.033 1 98.69 84 SER B N 1
ATOM 3611 C CA . SER B 1 84 ? -16.391 -15.648 -0.501 1 98.69 84 SER B CA 1
ATOM 3612 C C . SER B 1 84 ? -17.078 -14.75 0.52 1 98.69 84 SER B C 1
ATOM 3614 O O . SER B 1 84 ? -17.953 -15.195 1.265 1 98.69 84 SER B O 1
ATOM 3616 N N . ASP B 1 85 ? -16.672 -13.531 0.62 1 98.69 85 ASP B N 1
ATOM 3617 C CA . ASP B 1 85 ? -17.266 -12.562 1.54 1 98.69 85 ASP B CA 1
ATOM 3618 C C . ASP B 1 85 ? -17.062 -11.133 1.04 1 98.69 85 ASP B C 1
ATOM 3620 O O . ASP B 1 85 ? -16.422 -10.922 0.01 1 98.69 85 ASP B O 1
ATOM 3624 N N . ALA B 1 86 ? -17.75 -10.227 1.73 1 98.19 86 ALA B N 1
ATOM 3625 C CA . ALA B 1 86 ? -17.484 -8.812 1.484 1 98.19 86 ALA B CA 1
ATOM 3626 C C . ALA B 1 86 ? -16.078 -8.422 1.936 1 98.19 86 ALA B C 1
ATOM 3628 O O . ALA B 1 86 ? -15.617 -8.852 2.994 1 98.19 86 ALA B O 1
ATOM 3629 N N . LEU B 1 87 ? -15.406 -7.676 1.062 1 97.38 87 LEU B N 1
ATOM 3630 C CA . LEU B 1 87 ? -14.086 -7.176 1.409 1 97.38 87 LEU B CA 1
ATOM 3631 C C . LEU B 1 87 ? -14.172 -6.113 2.5 1 97.38 87 LEU B C 1
ATOM 3633 O O . LEU B 1 87 ? -14.938 -5.152 2.379 1 97.38 87 LEU B O 1
ATOM 3637 N N . GLY B 1 88 ? -13.469 -6.27 3.578 1 93.75 88 GLY B N 1
ATOM 3638 C CA . GLY B 1 88 ? -13.398 -5.281 4.641 1 93.75 88 GLY B CA 1
ATOM 3639 C C . GLY B 1 88 ? -12.266 -4.289 4.457 1 93.75 88 GLY B C 1
ATOM 3640 O O . GLY B 1 88 ? -11.602 -4.281 3.418 1 93.75 88 GLY B O 1
ATOM 3641 N N . ASP B 1 89 ? -12.008 -3.541 5.473 1 90.75 89 ASP B N 1
ATOM 3642 C CA . ASP B 1 89 ? -11.039 -2.447 5.402 1 90.75 89 ASP B CA 1
ATOM 3643 C C . ASP B 1 89 ? -9.625 -2.949 5.68 1 90.75 89 ASP B C 1
ATOM 3645 O O . ASP B 1 89 ? -8.648 -2.293 5.316 1 90.75 89 ASP B O 1
ATOM 3649 N N . ASP B 1 90 ? -9.523 -4.047 6.355 1 94.44 90 ASP B N 1
ATOM 3650 C CA . ASP B 1 90 ? -8.203 -4.582 6.668 1 94.44 90 ASP B CA 1
ATOM 3651 C C . ASP B 1 90 ? -7.777 -5.633 5.645 1 94.44 90 ASP B C 1
ATOM 3653 O O . ASP B 1 90 ? -8.031 -6.824 5.828 1 94.44 90 ASP B O 1
ATOM 3657 N N . ARG B 1 91 ? -6.996 -5.27 4.699 1 93.94 91 ARG B N 1
ATOM 3658 C CA . ARG B 1 91 ? -6.602 -6.145 3.602 1 93.94 91 ARG B CA 1
ATOM 3659 C C . ARG B 1 91 ? -5.477 -7.082 4.027 1 93.94 91 ARG B C 1
ATOM 3661 O O . ARG B 1 91 ? -5.102 -7.988 3.281 1 93.94 91 ARG B O 1
ATOM 3668 N N . THR B 1 92 ? -4.996 -6.898 5.176 1 95.31 92 THR B N 1
ATOM 3669 C CA . THR B 1 92 ? -3.943 -7.797 5.633 1 95.31 92 THR B CA 1
ATOM 3670 C C . THR B 1 92 ? -4.539 -8.992 6.375 1 95.31 92 THR B C 1
ATOM 3672 O O . THR B 1 92 ? -3.822 -9.93 6.73 1 95.31 92 THR B O 1
ATOM 3675 N N . ASN B 1 93 ? -5.844 -8.859 6.641 1 96.5 93 ASN B N 1
ATOM 3676 C CA . ASN B 1 93 ? -6.551 -10.008 7.199 1 96.5 93 ASN B CA 1
ATOM 3677 C C . ASN B 1 93 ? -6.945 -11.008 6.113 1 96.5 93 ASN B C 1
ATOM 3679 O O . ASN B 1 93 ? -7.941 -10.812 5.418 1 96.5 93 ASN B O 1
ATOM 3683 N N . LEU B 1 94 ? -6.234 -12.125 6.07 1 98.31 94 LEU B N 1
ATOM 3684 C CA . LEU B 1 94 ? -6.422 -13.094 4.996 1 98.31 94 LEU B CA 1
ATOM 3685 C C . LEU B 1 94 ? -7.25 -14.281 5.473 1 98.31 94 LEU B C 1
ATOM 3687 O O . LEU B 1 94 ? -6.75 -15.406 5.531 1 98.31 94 LEU B O 1
ATOM 3691 N N . SER B 1 95 ? -8.461 -13.969 5.785 1 98.62 95 SER B N 1
ATOM 3692 C CA . SER B 1 95 ? -9.391 -14.992 6.266 1 98.62 95 SER B CA 1
ATOM 3693 C C . SER B 1 95 ? -10.734 -14.898 5.555 1 98.62 95 SER B C 1
ATOM 3695 O O . SER B 1 95 ? -11.336 -13.82 5.5 1 98.62 95 SER B O 1
ATOM 3697 N N . VAL B 1 96 ? -11.203 -15.93 5.02 1 98.75 96 VAL B N 1
ATOM 3698 C CA . VAL B 1 96 ? -12.516 -16.047 4.383 1 98.75 96 VAL B CA 1
ATOM 3699 C C . VAL B 1 96 ? -13.156 -17.375 4.773 1 98.75 96 VAL B C 1
ATOM 3701 O O . VAL B 1 96 ? -12.703 -18.453 4.348 1 98.75 96 VAL B O 1
ATOM 3704 N N . GLY B 1 97 ? -14.289 -17.312 5.539 1 98.5 97 GLY B N 1
ATOM 3705 C CA . GLY B 1 97 ? -14.867 -18.562 6.023 1 98.5 97 GLY B CA 1
ATOM 3706 C C . GLY B 1 97 ? -13.875 -19.438 6.75 1 98.5 97 GLY B C 1
ATOM 3707 O O . GLY B 1 97 ? -13.188 -18.984 7.668 1 98.5 97 GLY B O 1
ATOM 3708 N N . PRO B 1 98 ? -13.805 -20.766 6.332 1 98.81 98 PRO B N 1
ATOM 3709 C CA . PRO B 1 98 ? -12.914 -21.688 7.039 1 98.81 98 PRO B CA 1
ATOM 3710 C C . PRO B 1 98 ? -11.461 -21.562 6.586 1 98.81 98 PRO B C 1
ATOM 3712 O O . PRO B 1 98 ? -10.586 -22.25 7.109 1 98.81 98 PRO B O 1
ATOM 3715 N N . LEU B 1 99 ? -11.18 -20.734 5.656 1 98.94 99 LEU B N 1
ATOM 3716 C CA . LEU B 1 99 ? -9.852 -20.656 5.062 1 98.94 99 LEU B CA 1
ATOM 3717 C C . LEU B 1 99 ? -9.094 -19.438 5.594 1 98.94 99 LEU B C 1
ATOM 3719 O O . LEU B 1 99 ? -9.594 -18.312 5.539 1 98.94 99 LEU B O 1
ATOM 3723 N N . THR B 1 100 ? -7.938 -19.688 6.109 1 98.94 100 THR B N 1
ATOM 3724 C CA . THR B 1 100 ? -7.133 -18.625 6.691 1 98.94 100 THR B CA 1
ATOM 3725 C C . THR B 1 100 ? -5.668 -18.766 6.285 1 98.94 100 THR B C 1
ATOM 3727 O O . THR B 1 100 ? -5.125 -19.875 6.289 1 98.94 100 THR B O 1
ATOM 3730 N N . ILE B 1 101 ? -5.07 -17.719 5.879 1 98.94 101 ILE B N 1
ATOM 3731 C CA . ILE B 1 101 ? -3.627 -17.594 5.703 1 98.94 101 ILE B CA 1
ATOM 3732 C C . ILE B 1 101 ? -3.064 -16.609 6.719 1 98.94 101 ILE B C 1
ATOM 3734 O O . ILE B 1 101 ? -3.494 -15.453 6.777 1 98.94 101 ILE B O 1
ATOM 3738 N N . THR B 1 102 ? -2.209 -17.016 7.543 1 98.88 102 THR B N 1
ATOM 3739 C CA . THR B 1 102 ? -1.496 -16.156 8.477 1 98.88 102 THR B CA 1
ATOM 3740 C C . THR B 1 102 ? -0.059 -15.93 8.008 1 98.88 102 THR B C 1
ATOM 3742 O O . THR B 1 102 ? 0.681 -16.891 7.777 1 98.88 102 THR B O 1
ATOM 3745 N N . VAL B 1 103 ? 0.327 -14.703 7.848 1 98.62 103 VAL B N 1
ATOM 3746 C CA . VAL B 1 103 ? 1.709 -14.359 7.527 1 98.62 103 VAL B CA 1
ATOM 3747 C C . VAL B 1 103 ? 2.521 -14.234 8.812 1 98.62 103 VAL B C 1
ATOM 3749 O O . VAL B 1 103 ? 2.482 -13.195 9.484 1 98.62 103 VAL B O 1
ATOM 3752 N N . ASP B 1 104 ? 3.254 -15.234 9.125 1 98.69 104 ASP B N 1
ATOM 3753 C CA . ASP B 1 104 ? 4.062 -15.234 10.344 1 98.69 104 ASP B CA 1
ATOM 3754 C C . ASP B 1 104 ? 5.301 -14.352 10.172 1 98.69 104 ASP B C 1
ATOM 3756 O O . ASP B 1 104 ? 5.664 -13.602 11.086 1 98.69 104 ASP B O 1
ATOM 3760 N N . GLU B 1 105 ? 6.004 -14.5 9.18 1 98.38 105 GLU B N 1
ATOM 3761 C CA . GLU B 1 105 ? 7.117 -13.688 8.695 1 98.38 105 GLU B CA 1
ATOM 3762 C C . GLU B 1 105 ? 7.016 -13.461 7.188 1 98.38 105 GLU B C 1
ATOM 3764 O O . GLU B 1 105 ? 7.133 -14.398 6.402 1 98.38 105 GLU B O 1
ATOM 3769 N N . PRO B 1 106 ? 6.789 -12.188 6.738 1 98.06 106 PRO B N 1
ATOM 3770 C CA . PRO B 1 106 ? 6.586 -11.938 5.309 1 98.06 106 PRO B CA 1
ATOM 3771 C C . PRO B 1 106 ? 7.684 -12.547 4.441 1 98.06 106 PRO B C 1
ATOM 3773 O O . PRO B 1 106 ? 8.867 -12.453 4.777 1 98.06 106 PRO B O 1
ATOM 3776 N N . LEU B 1 107 ? 7.277 -13.227 3.355 1 98.25 107 LEU B N 1
ATOM 3777 C CA . LEU B 1 107 ? 8.125 -13.781 2.307 1 98.25 107 LEU B CA 1
ATOM 3778 C C . LEU B 1 107 ? 8.938 -14.961 2.83 1 98.25 107 LEU B C 1
ATOM 3780 O O . LEU B 1 107 ? 9.844 -15.453 2.15 1 98.25 107 LEU B O 1
ATOM 3784 N N . LYS B 1 108 ? 8.617 -15.414 4.078 1 98.5 108 LYS B N 1
ATOM 3785 C CA . LYS B 1 108 ? 9.438 -16.484 4.633 1 98.5 108 LYS B CA 1
ATOM 3786 C C . LYS B 1 108 ? 8.578 -17.562 5.266 1 98.5 108 LYS B C 1
ATOM 3788 O O . LYS B 1 108 ? 8.703 -18.75 4.93 1 98.5 108 LYS B O 1
ATOM 3793 N N . ARG B 1 109 ? 7.754 -17.203 6.199 1 98.81 109 ARG B N 1
ATOM 3794 C CA . ARG B 1 109 ? 6.988 -18.203 6.938 1 98.81 109 ARG B CA 1
ATOM 3795 C C . ARG B 1 109 ? 5.508 -17.844 6.973 1 98.81 109 ARG B C 1
ATOM 3797 O O . ARG B 1 109 ? 5.145 -16.719 7.328 1 98.81 109 ARG B O 1
ATOM 3804 N N . LEU B 1 110 ? 4.652 -18.797 6.625 1 98.88 110 LEU B N 1
ATOM 3805 C CA . LEU B 1 110 ? 3.199 -18.641 6.625 1 98.88 110 LEU B CA 1
ATOM 3806 C C . LEU B 1 110 ? 2.525 -19.859 7.254 1 98.88 110 LEU B C 1
ATOM 3808 O O . LEU B 1 110 ? 3.086 -20.953 7.25 1 98.88 110 LEU B O 1
ATOM 3812 N N . SER B 1 111 ? 1.366 -19.672 7.77 1 98.94 111 SER B N 1
ATOM 3813 C CA . SER B 1 111 ? 0.479 -20.734 8.211 1 98.94 111 SER B CA 1
ATOM 3814 C C . SER B 1 111 ? -0.79 -20.797 7.371 1 98.94 111 SER B C 1
ATOM 3816 O O . SER B 1 111 ? -1.446 -19.766 7.16 1 98.94 111 SER B O 1
ATOM 3818 N N . LEU B 1 112 ? -1.12 -21.922 6.832 1 98.94 112 LEU B N 1
ATOM 3819 C CA . LEU B 1 112 ? -2.316 -22.172 6.035 1 98.94 112 LEU B CA 1
ATOM 3820 C C . LEU B 1 112 ? -3.291 -23.062 6.793 1 98.94 112 LEU B C 1
ATOM 3822 O O . LEU B 1 112 ? -2.918 -24.156 7.25 1 98.94 112 LEU B O 1
ATOM 3826 N N . ARG B 1 113 ? -4.508 -22.578 6.883 1 98.94 113 ARG B N 1
ATOM 3827 C CA . ARG B 1 113 ? -5.48 -23.359 7.637 1 98.94 113 ARG B CA 1
ATOM 3828 C C . ARG B 1 113 ? -6.812 -23.438 6.898 1 98.94 113 ARG B C 1
ATOM 3830 O O . ARG B 1 113 ? -7.258 -22.453 6.309 1 98.94 113 ARG B O 1
ATOM 3837 N N . CYS B 1 114 ? -7.383 -24.531 6.852 1 98.94 114 CYS B N 1
ATOM 3838 C CA . CYS B 1 114 ? -8.781 -24.797 6.523 1 98.94 114 CYS B CA 1
ATOM 3839 C C . CYS B 1 114 ? -9.484 -25.531 7.66 1 98.94 114 CYS B C 1
ATOM 3841 O O . CYS B 1 114 ? -9.195 -26.703 7.926 1 98.94 114 CYS B O 1
ATOM 3843 N N . ALA B 1 115 ? -10.414 -24.875 8.32 1 98.81 115 ALA B N 1
ATOM 3844 C CA . ALA B 1 115 ? -11.102 -25.453 9.469 1 98.81 115 ALA B CA 1
ATOM 3845 C C . ALA B 1 115 ? -12 -26.609 9.047 1 98.81 115 ALA B C 1
ATOM 3847 O O . ALA B 1 115 ? -12.664 -26.531 8.008 1 98.81 115 ALA B O 1
ATOM 3848 N N . ALA B 1 116 ? -12 -27.641 9.859 1 98.19 116 ALA B N 1
ATOM 3849 C CA . ALA B 1 116 ? -12.922 -28.75 9.633 1 98.19 116 ALA B CA 1
ATOM 3850 C C . ALA B 1 116 ? -14.375 -28.312 9.82 1 98.19 116 ALA B C 1
ATOM 3852 O O . ALA B 1 116 ? -14.641 -27.328 10.531 1 98.19 116 ALA B O 1
ATOM 3853 N N . ASP B 1 117 ? -15.195 -28.969 9.094 1 96.75 117 ASP B N 1
ATOM 3854 C CA . ASP B 1 117 ? -16.625 -28.781 9.297 1 96.75 117 ASP B CA 1
ATOM 3855 C C . ASP B 1 117 ? -17.219 -29.906 10.141 1 96.75 117 ASP B C 1
ATOM 3857 O O . ASP B 1 117 ? -17.203 -31.062 9.727 1 96.75 117 ASP B O 1
ATOM 3861 N N . PRO B 1 118 ? -17.844 -29.516 11.258 1 93.56 118 PRO B N 1
ATOM 3862 C CA . PRO B 1 118 ? -18.406 -30.562 12.102 1 93.56 118 PRO B CA 1
ATOM 3863 C C . PRO B 1 118 ? -19.516 -31.344 11.391 1 93.56 118 PRO B C 1
ATOM 3865 O O . PRO B 1 118 ? -19.734 -32.531 11.68 1 93.56 118 PRO B O 1
ATOM 3868 N N . ASP B 1 119 ? -20.188 -30.75 10.492 1 94.31 119 ASP B N 1
ATOM 3869 C CA . ASP B 1 119 ? -21.297 -31.391 9.789 1 94.31 119 ASP B CA 1
ATOM 3870 C C . ASP B 1 119 ? -20.797 -32.156 8.562 1 94.31 119 ASP B C 1
ATOM 3872 O O . ASP B 1 119 ? -21.594 -32.812 7.887 1 94.31 119 ASP B O 1
ATOM 3876 N N . ASP B 1 120 ? -19.5 -32.094 8.203 1 93 120 ASP B N 1
ATOM 3877 C CA . ASP B 1 120 ? -18.859 -32.812 7.109 1 93 120 ASP B CA 1
ATOM 3878 C C . ASP B 1 120 ? -17.5 -33.375 7.527 1 93 120 ASP B C 1
ATOM 3880 O O . ASP B 1 120 ? -16.469 -32.906 7.02 1 93 120 ASP B O 1
ATOM 3884 N N . PRO B 1 121 ? -17.5 -34.344 8.359 1 91.19 121 PRO B N 1
ATOM 3885 C CA . PRO B 1 121 ? -16.234 -34.812 8.93 1 91.19 121 PRO B CA 1
ATOM 3886 C C . PRO B 1 121 ? -15.273 -35.375 7.879 1 91.19 121 PRO B C 1
ATOM 3888 O O . PRO B 1 121 ? -14.07 -35.469 8.133 1 91.19 121 PRO B O 1
ATOM 3891 N N . GLU B 1 122 ? -15.758 -35.75 6.766 1 93.88 122 GLU B N 1
ATOM 3892 C CA . GLU B 1 122 ? -14.891 -36.312 5.723 1 93.88 122 GLU B CA 1
ATOM 3893 C C . GLU B 1 122 ? -14.414 -35.188 4.777 1 93.88 122 GLU B C 1
ATOM 3895 O O . GLU B 1 122 ? -13.641 -35.469 3.855 1 93.88 122 GLU B O 1
ATOM 3900 N N . GLY B 1 123 ? -14.867 -34.031 5.004 1 96.94 123 GLY B N 1
ATOM 3901 C CA . GLY B 1 123 ? -14.5 -32.906 4.152 1 96.94 123 GLY B CA 1
ATOM 3902 C C . GLY B 1 123 ? -13.062 -32.469 4.332 1 96.94 123 GLY B C 1
ATOM 3903 O O . GLY B 1 123 ? -12.406 -32.844 5.305 1 96.94 123 GLY B O 1
ATOM 3904 N N . LEU B 1 124 ? -12.57 -31.688 3.42 1 98.81 124 LEU B N 1
ATOM 3905 C CA . LEU B 1 124 ? -11.188 -31.219 3.404 1 98.81 124 LEU B CA 1
ATOM 3906 C C . LEU B 1 124 ? -10.922 -30.266 4.566 1 98.81 124 LEU B C 1
ATOM 3908 O O . LEU B 1 124 ? -11.719 -29.359 4.824 1 98.81 124 LEU B O 1
ATOM 3912 N N . SER B 1 125 ? -9.953 -30.469 5.277 1 98.88 125 SER B N 1
ATOM 3913 C CA . SER B 1 125 ? -9.375 -29.562 6.27 1 98.88 125 SER B CA 1
ATOM 3914 C C . SER B 1 125 ? -7.859 -29.703 6.332 1 98.88 125 SER B C 1
ATOM 3916 O O . SER B 1 125 ? -7.309 -30.734 5.922 1 98.88 125 SER B O 1
ATOM 3918 N N . TYR B 1 126 ? -7.18 -28.672 6.801 1 98.94 126 TYR B N 1
ATOM 3919 C CA . TYR B 1 126 ? -5.73 -28.766 6.945 1 98.94 126 TYR B CA 1
ATOM 3920 C C . TYR B 1 126 ? -5.207 -27.703 7.902 1 98.94 126 TYR B C 1
ATOM 3922 O O . TYR B 1 126 ? -5.891 -26.719 8.172 1 98.94 126 TYR B O 1
ATOM 3930 N N . ASP B 1 127 ? -4.105 -27.922 8.453 1 98.94 127 ASP B N 1
ATOM 3931 C CA . ASP B 1 127 ? -3.271 -27.047 9.273 1 98.94 127 ASP B CA 1
ATOM 3932 C C . ASP B 1 127 ? -1.798 -27.188 8.898 1 98.94 127 ASP B C 1
ATOM 3934 O O . ASP B 1 127 ? -1.155 -28.188 9.258 1 98.94 127 ASP B O 1
ATOM 3938 N N . LEU B 1 128 ? -1.278 -26.188 8.164 1 98.94 128 LEU B N 1
ATOM 3939 C CA . LEU B 1 128 ? 0.037 -26.344 7.551 1 98.94 128 LEU B CA 1
ATOM 3940 C C . LEU B 1 128 ? 0.915 -25.125 7.84 1 98.94 128 LEU B C 1
ATOM 3942 O O . LEU B 1 128 ? 0.427 -24 7.871 1 98.94 128 LEU B O 1
ATOM 3946 N N . SER B 1 129 ? 2.145 -25.391 8.039 1 98.81 129 SER B N 1
ATOM 3947 C CA . SER B 1 129 ? 3.162 -24.344 7.941 1 98.81 129 SER B CA 1
ATOM 3948 C C . SER B 1 129 ? 3.855 -24.375 6.582 1 98.81 129 SER B C 1
ATOM 3950 O O . SER B 1 129 ? 4.113 -25.453 6.035 1 98.81 129 SER B O 1
ATOM 3952 N N . TRP B 1 130 ? 4.07 -23.266 6.023 1 98.75 130 TRP B N 1
ATOM 3953 C CA . TRP B 1 130 ? 4.816 -23.078 4.781 1 98.75 130 TRP B CA 1
ATOM 3954 C C . TRP B 1 130 ? 6.047 -22.203 5.02 1 98.75 130 TRP B C 1
ATOM 3956 O O . TRP B 1 130 ? 5.945 -21.109 5.582 1 98.75 130 TRP B O 1
ATOM 3966 N N . THR B 1 131 ? 7.23 -22.672 4.637 1 98.81 131 THR B N 1
ATOM 3967 C CA . THR B 1 131 ? 8.484 -21.938 4.812 1 98.81 131 THR B CA 1
ATOM 3968 C C . THR B 1 131 ? 9.242 -21.844 3.494 1 98.81 131 THR B C 1
ATOM 3970 O O . THR B 1 131 ? 9.492 -22.859 2.84 1 98.81 131 THR B O 1
ATOM 3973 N N . GLY B 1 132 ? 9.617 -20.625 3.119 1 98.62 132 GLY B N 1
ATOM 3974 C CA . GLY B 1 132 ? 10.422 -20.438 1.922 1 98.62 132 GLY B CA 1
ATOM 3975 C C . GLY B 1 132 ? 11.844 -20.938 2.078 1 98.62 132 GLY B C 1
ATOM 3976 O O . GLY B 1 132 ? 12.547 -20.547 3.021 1 98.62 132 GLY B O 1
ATOM 3977 N N . ASP B 1 133 ? 12.273 -21.797 1.185 1 98.44 133 ASP B N 1
ATOM 3978 C CA . ASP B 1 133 ? 13.648 -22.266 1.155 1 98.44 133 ASP B CA 1
ATOM 3979 C C . ASP B 1 133 ? 14.547 -21.344 0.342 1 98.44 133 ASP B C 1
ATOM 3981 O O . ASP B 1 133 ? 15.758 -21.281 0.555 1 98.44 133 ASP B O 1
ATOM 3985 N N . PHE B 1 134 ? 14.016 -20.672 -0.567 1 98.25 134 PHE B N 1
ATOM 3986 C CA . PHE B 1 134 ? 14.695 -19.734 -1.449 1 98.25 134 PHE B CA 1
ATOM 3987 C C . PHE B 1 134 ? 13.992 -18.375 -1.428 1 98.25 134 PHE B C 1
ATOM 3989 O O . PHE B 1 134 ? 12.812 -18.281 -1.086 1 98.25 134 PHE B O 1
ATOM 3996 N N . PRO B 1 135 ? 14.727 -17.297 -1.76 1 97.44 135 PRO B N 1
ATOM 3997 C CA . PRO B 1 135 ? 14.047 -16 -1.811 1 97.44 135 PRO B CA 1
ATOM 3998 C C . PRO B 1 135 ? 12.977 -15.938 -2.893 1 97.44 135 PRO B C 1
ATOM 4000 O O . PRO B 1 135 ? 13.086 -16.609 -3.924 1 97.44 135 PRO B O 1
ATOM 4003 N N . ALA B 1 136 ? 11.938 -15.211 -2.6 1 98.12 136 ALA B N 1
ATOM 4004 C CA . ALA B 1 136 ? 10.969 -14.906 -3.646 1 98.12 136 ALA B CA 1
ATOM 4005 C C . ALA B 1 136 ? 11.625 -14.156 -4.801 1 98.12 136 ALA B C 1
ATOM 4007 O O . ALA B 1 136 ? 12.469 -13.273 -4.582 1 98.12 136 ALA B O 1
ATOM 4008 N N . VAL B 1 137 ? 11.234 -14.492 -6.047 1 97.94 137 VAL B N 1
ATOM 4009 C CA . VAL B 1 137 ? 11.812 -13.82 -7.207 1 97.94 137 VAL B CA 1
ATOM 4010 C C . VAL B 1 137 ? 10.695 -13.289 -8.102 1 97.94 137 VAL B C 1
ATOM 4012 O O . VAL B 1 137 ? 9.617 -13.891 -8.18 1 97.94 137 VAL B O 1
ATOM 4015 N N . TRP B 1 138 ? 10.961 -12.188 -8.727 1 97.31 138 TRP B N 1
ATOM 4016 C CA . TRP B 1 138 ? 10.008 -11.578 -9.648 1 97.31 138 TRP B CA 1
ATOM 4017 C C . TRP B 1 138 ? 9.867 -12.422 -10.914 1 97.31 138 TRP B C 1
ATOM 4019 O O . TRP B 1 138 ? 10.844 -13 -11.398 1 97.31 138 TRP B O 1
ATOM 4029 N N . GLU B 1 139 ? 8.695 -12.461 -11.391 1 97.44 139 GLU B N 1
ATOM 4030 C CA . GLU B 1 139 ? 8.461 -12.82 -12.789 1 97.44 139 GLU B CA 1
ATOM 4031 C C . GLU B 1 139 ? 8.352 -11.57 -13.664 1 97.44 139 GLU B C 1
ATOM 4033 O O . GLU B 1 139 ? 8.156 -10.469 -13.156 1 97.44 139 GLU B O 1
ATOM 4038 N N . PRO B 1 140 ? 8.578 -11.75 -14.969 1 95.88 140 PRO B N 1
ATOM 4039 C CA . PRO B 1 140 ? 8.469 -10.578 -15.828 1 95.88 140 PRO B CA 1
ATOM 4040 C C . PRO B 1 140 ? 7.09 -9.922 -15.758 1 95.88 140 PRO B C 1
ATOM 4042 O O . PRO B 1 140 ? 6.09 -10.602 -15.516 1 95.88 140 PRO B O 1
ATOM 4045 N N . HIS B 1 141 ? 7.105 -8.531 -15.883 1 95.19 141 HIS B N 1
ATOM 4046 C CA . HIS B 1 141 ? 5.836 -7.816 -15.984 1 95.19 141 HIS B CA 1
ATOM 4047 C C . HIS B 1 141 ? 4.973 -8.383 -17.109 1 95.19 141 HIS B C 1
ATOM 4049 O O . HIS B 1 141 ? 5.43 -8.508 -18.25 1 95.19 141 HIS B O 1
ATOM 4055 N N . HIS B 1 142 ? 3.773 -8.766 -16.797 1 96.44 142 HIS B N 1
ATOM 4056 C CA . HIS B 1 142 ? 2.887 -9.469 -17.719 1 96.44 142 HIS B CA 1
ATOM 4057 C C . HIS B 1 142 ? 1.797 -8.547 -18.25 1 96.44 142 HIS B C 1
ATOM 4059 O O . HIS B 1 142 ? 1.01 -7.996 -17.469 1 96.44 142 HIS B O 1
ATOM 4065 N N . THR B 1 143 ? 1.721 -8.352 -19.562 1 95.5 143 THR B N 1
ATOM 4066 C CA . THR B 1 143 ? 0.68 -7.523 -20.172 1 95.5 143 THR B CA 1
ATOM 4067 C C . THR B 1 143 ? 0.048 -8.234 -21.359 1 95.5 143 THR B C 1
ATOM 4069 O O . THR B 1 143 ? 0.73 -8.953 -22.094 1 95.5 143 THR B O 1
ATOM 4072 N N . GLN B 1 144 ? -1.196 -8.078 -21.469 1 93.31 144 GLN B N 1
ATOM 4073 C CA . GLN B 1 144 ? -1.942 -8.508 -22.641 1 93.31 144 GLN B CA 1
ATOM 4074 C C . GLN B 1 144 ? -2.945 -7.438 -23.078 1 93.31 144 GLN B C 1
ATOM 4076 O O . GLN B 1 144 ? -3.584 -6.805 -22.234 1 93.31 144 GLN B O 1
ATOM 4081 N N . ARG B 1 145 ? -3.074 -7.309 -24.391 1 91.44 145 ARG B N 1
ATOM 4082 C CA . ARG B 1 145 ? -4.039 -6.375 -24.969 1 91.44 145 ARG B CA 1
ATOM 4083 C C . ARG B 1 145 ? -4.918 -7.062 -26 1 91.44 145 ARG B C 1
ATOM 4085 O O . ARG B 1 145 ? -4.457 -7.949 -26.734 1 91.44 145 ARG B O 1
ATOM 4092 N N . HIS B 1 146 ? -6.113 -6.727 -26.047 1 88.94 146 HIS B N 1
ATOM 4093 C CA . HIS B 1 146 ? -7.059 -7.043 -27.109 1 88.94 146 HIS B CA 1
ATOM 4094 C C . HIS B 1 146 ? -7.535 -5.777 -27.828 1 88.94 146 HIS B C 1
ATOM 4096 O O . HIS B 1 146 ? -8.312 -5 -27.266 1 88.94 146 HIS B O 1
ATOM 4102 N N . GLY B 1 147 ? -7.027 -5.68 -29.016 1 87.31 147 GLY B N 1
ATOM 4103 C CA . GLY B 1 147 ? -7.184 -4.371 -29.625 1 87.31 147 GLY B CA 1
ATOM 4104 C C . GLY B 1 147 ? -6.52 -3.26 -28.844 1 87.31 147 GLY B C 1
ATOM 4105 O O . GLY B 1 147 ? -5.344 -3.367 -28.484 1 87.31 147 GLY B O 1
ATOM 4106 N N . GLY B 1 148 ? -7.223 -2.254 -28.688 1 88.81 148 GLY B N 1
ATOM 4107 C CA . GLY B 1 148 ? -6.676 -1.118 -27.969 1 88.81 148 GLY B CA 1
ATOM 4108 C C . GLY B 1 148 ? -6.84 -1.235 -26.469 1 88.81 148 GLY B C 1
ATOM 4109 O O . GLY B 1 148 ? -6.32 -0.409 -25.703 1 88.81 148 GLY B O 1
ATOM 4110 N N . ARG B 1 149 ? -7.422 -2.381 -26.031 1 90.62 149 ARG B N 1
ATOM 4111 C CA . ARG B 1 149 ? -7.754 -2.465 -24.625 1 90.62 149 ARG B CA 1
ATOM 4112 C C . ARG B 1 149 ? -6.746 -3.332 -23.875 1 90.62 149 ARG B C 1
ATOM 4114 O O . ARG B 1 149 ? -6.438 -4.445 -24.297 1 90.62 149 ARG B O 1
ATOM 4121 N N . LEU B 1 150 ? -6.254 -2.801 -22.75 1 92.88 150 LEU B N 1
ATOM 4122 C CA . LEU B 1 150 ? -5.477 -3.596 -21.797 1 92.88 150 LEU B CA 1
ATOM 4123 C C . LEU B 1 150 ? -6.375 -4.559 -21.031 1 92.88 150 LEU B C 1
ATOM 4125 O O . LEU B 1 150 ? -7.23 -4.133 -20.25 1 92.88 150 LEU B O 1
ATOM 4129 N N . THR B 1 151 ? -6.176 -5.82 -21.281 1 92.62 151 THR B N 1
ATOM 4130 C CA . THR B 1 151 ? -7.062 -6.809 -20.672 1 92.62 151 THR B CA 1
ATOM 4131 C C . THR B 1 151 ? -6.383 -7.496 -19.484 1 92.62 151 THR B C 1
ATOM 4133 O O . THR B 1 151 ? -7.055 -8.023 -18.594 1 92.62 151 THR B O 1
ATOM 4136 N N . LEU B 1 152 ? -5.066 -7.539 -19.5 1 95.94 152 LEU B N 1
ATOM 4137 C CA . LEU B 1 152 ? -4.273 -8.117 -18.422 1 95.94 152 LEU B CA 1
ATOM 4138 C C . LEU B 1 152 ? -3.01 -7.297 -18.172 1 95.94 152 LEU B C 1
ATOM 4140 O O . LEU B 1 152 ? -2.316 -6.922 -19.125 1 95.94 152 LEU B O 1
ATOM 4144 N N . GLU B 1 153 ? -2.777 -6.977 -16.969 1 97.31 153 GLU B N 1
ATOM 4145 C CA . GLU B 1 153 ? -1.51 -6.438 -16.5 1 97.31 153 GLU B CA 1
ATOM 4146 C C . GLU B 1 153 ? -1.201 -6.926 -15.086 1 97.31 153 GLU B C 1
ATOM 4148 O O . GLU B 1 153 ? -1.973 -6.684 -14.148 1 97.31 153 GLU B O 1
ATOM 4153 N N . GLY B 1 154 ? -0.122 -7.691 -14.953 1 96.81 154 GLY B N 1
ATOM 4154 C CA . GLY B 1 154 ? 0.131 -8.289 -13.656 1 96.81 154 GLY B CA 1
ATOM 4155 C C . GLY B 1 154 ? 1.598 -8.273 -13.266 1 96.81 154 GLY B C 1
ATOM 4156 O O . GLY B 1 154 ? 2.473 -8.453 -14.117 1 96.81 154 GLY B O 1
ATOM 4157 N N . ARG B 1 155 ? 1.852 -7.945 -12 1 97.62 155 ARG B N 1
ATOM 4158 C CA . ARG B 1 155 ? 3.121 -8.227 -11.344 1 97.62 155 ARG B CA 1
ATOM 4159 C C . ARG B 1 155 ? 3.033 -9.492 -10.5 1 97.62 155 ARG B C 1
ATOM 4161 O O . ARG B 1 155 ? 1.983 -9.789 -9.922 1 97.62 155 ARG B O 1
ATOM 4168 N N . ARG B 1 156 ? 4.07 -10.289 -10.57 1 98.06 156 ARG B N 1
ATOM 4169 C CA . ARG B 1 156 ? 4.031 -11.586 -9.898 1 98.06 156 ARG B CA 1
ATOM 4170 C C . ARG B 1 156 ? 5.387 -11.922 -9.289 1 98.06 156 ARG B C 1
ATOM 4172 O O . ARG B 1 156 ? 6.43 -11.625 -9.867 1 98.06 156 ARG B O 1
ATOM 4179 N N . PHE B 1 157 ? 5.352 -12.516 -8.086 1 98.69 157 PHE B N 1
ATOM 4180 C CA . PHE B 1 157 ? 6.555 -13.203 -7.629 1 98.69 157 PHE B CA 1
ATOM 4181 C C . PHE B 1 157 ? 6.27 -14.672 -7.355 1 98.69 157 PHE B C 1
ATOM 4183 O O . PHE B 1 157 ? 5.109 -15.07 -7.23 1 98.69 157 PHE B O 1
ATOM 4190 N N . VAL B 1 158 ? 7.301 -15.492 -7.363 1 98.81 158 VAL B N 1
ATOM 4191 C CA . VAL B 1 158 ? 7.23 -16.938 -7.164 1 98.81 158 VAL B CA 1
ATOM 4192 C C . VAL B 1 158 ? 8.273 -17.359 -6.137 1 98.81 158 VAL B C 1
ATOM 4194 O O . VAL B 1 158 ? 9.297 -16.703 -5.969 1 98.81 158 VAL B O 1
ATOM 4197 N N . GLN B 1 159 ? 7.945 -18.406 -5.434 1 98.88 159 GLN B N 1
ATOM 4198 C CA . GLN B 1 159 ? 8.844 -18.922 -4.402 1 98.88 159 GLN B CA 1
ATOM 4199 C C . GLN B 1 159 ? 8.656 -20.422 -4.203 1 98.88 159 GLN B C 1
ATOM 4201 O O . GLN B 1 159 ? 7.582 -20.953 -4.469 1 98.88 159 GLN B O 1
ATOM 4206 N N . ALA B 1 160 ? 9.703 -21.109 -3.836 1 98.62 160 ALA B N 1
ATOM 4207 C CA . ALA B 1 160 ? 9.648 -22.516 -3.488 1 98.62 160 ALA B CA 1
ATOM 4208 C C . ALA B 1 160 ? 10.102 -22.75 -2.047 1 98.62 160 ALA B C 1
ATOM 4210 O O . ALA B 1 160 ? 10.961 -22.031 -1.536 1 98.62 160 ALA B O 1
ATOM 4211 N N . GLY B 1 161 ? 9.469 -23.719 -1.441 1 98.5 161 GLY B N 1
ATOM 4212 C CA . GLY B 1 161 ? 9.805 -24.047 -0.061 1 98.5 161 GLY B CA 1
ATOM 4213 C C . GLY B 1 161 ? 9.305 -25.406 0.375 1 98.5 161 GLY B C 1
ATOM 4214 O O . GLY B 1 161 ? 9.18 -26.312 -0.446 1 98.5 161 GLY B O 1
ATOM 4215 N N . HIS B 1 162 ? 9.211 -25.547 1.683 1 98.56 162 HIS B N 1
ATOM 4216 C CA . HIS B 1 162 ? 8.719 -26.797 2.258 1 98.56 162 HIS B CA 1
ATOM 4217 C C . HIS B 1 162 ? 7.535 -26.547 3.188 1 98.56 162 HIS B C 1
ATOM 4219 O O . HIS B 1 162 ? 7.266 -25.391 3.561 1 98.56 162 HIS B O 1
ATOM 4225 N N . CYS B 1 163 ? 6.832 -27.609 3.467 1 98.44 163 CYS B N 1
ATOM 4226 C CA . CYS B 1 163 ? 5.633 -27.547 4.293 1 98.44 163 CYS B CA 1
ATOM 4227 C C . CYS B 1 163 ? 5.648 -28.625 5.371 1 98.44 163 CYS B C 1
ATOM 4229 O O . CYS B 1 163 ? 6.355 -29.625 5.238 1 98.44 163 CYS B O 1
ATOM 4231 N N . ALA B 1 164 ? 4.969 -28.312 6.418 1 98.75 164 ALA B N 1
ATOM 4232 C CA . ALA B 1 164 ? 4.742 -29.281 7.484 1 98.75 164 ALA B CA 1
ATOM 4233 C C . ALA B 1 164 ? 3.338 -29.141 8.062 1 98.75 164 ALA B C 1
ATOM 4235 O O . ALA B 1 164 ? 2.74 -28.062 8.008 1 98.75 164 ALA B O 1
ATOM 4236 N N . GLY B 1 165 ? 2.84 -30.25 8.57 1 98.81 165 GLY B N 1
ATOM 4237 C CA . GLY B 1 165 ? 1.523 -30.234 9.188 1 98.81 165 GLY B CA 1
ATOM 4238 C C . GLY B 1 165 ? 0.659 -31.422 8.789 1 98.81 165 GLY B C 1
ATOM 4239 O O . GLY B 1 165 ? 1.152 -32.531 8.672 1 98.81 165 GLY B O 1
ATOM 4240 N N . THR B 1 166 ? -0.649 -31.141 8.719 1 98.81 166 THR B N 1
ATOM 4241 C CA . THR B 1 166 ? -1.572 -32.219 8.43 1 98.81 166 THR B CA 1
ATOM 4242 C C . THR B 1 166 ? -2.646 -31.797 7.445 1 98.81 166 THR B C 1
ATOM 4244 O O . THR B 1 166 ? -3.082 -30.641 7.469 1 98.81 166 THR B O 1
ATOM 4247 N N . ILE B 1 167 ? -3.02 -32.719 6.574 1 98.88 167 ILE B N 1
ATOM 4248 C CA . ILE B 1 167 ? -4.168 -32.594 5.684 1 98.88 167 ILE B CA 1
ATOM 4249 C C . ILE B 1 167 ? -5.133 -33.75 5.926 1 98.88 167 ILE B C 1
ATOM 4251 O O . ILE B 1 167 ? -4.707 -34.875 6.086 1 98.88 167 ILE B O 1
ATOM 4255 N N . ARG B 1 168 ? -6.426 -33.469 5.965 1 98.25 168 ARG B N 1
ATOM 4256 C CA . ARG B 1 168 ? -7.445 -34.5 6.102 1 98.25 168 ARG B CA 1
ATOM 4257 C C . ARG B 1 168 ? -8.508 -34.375 5.016 1 98.25 168 ARG B C 1
ATOM 4259 O O . ARG B 1 168 ? -8.906 -33.25 4.66 1 98.25 168 ARG B O 1
ATOM 4266 N N . ALA B 1 169 ? -8.914 -35.438 4.441 1 97.75 169 ALA B N 1
ATOM 4267 C CA . ALA B 1 169 ? -10.031 -35.5 3.508 1 97.75 169 ALA B CA 1
ATOM 4268 C C . ALA B 1 169 ? -10.469 -36.938 3.281 1 97.75 169 ALA B C 1
ATOM 4270 O O . ALA B 1 169 ? -9.641 -37.844 3.25 1 97.75 169 ALA B O 1
ATOM 4271 N N . GLY B 1 1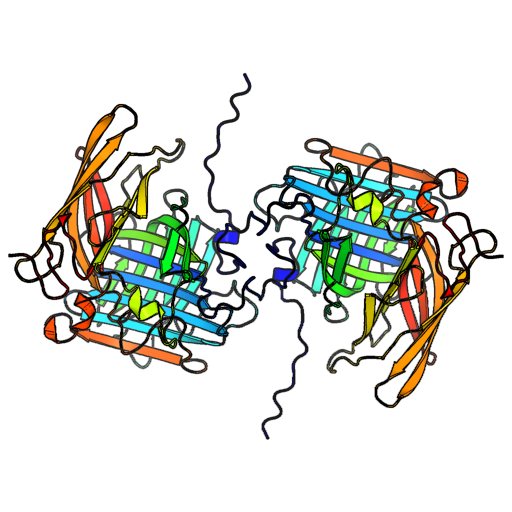70 ? -11.703 -37.188 3.096 1 95.38 170 GLY B N 1
ATOM 4272 C CA . GLY B 1 170 ? -12.227 -38.5 2.779 1 95.38 170 GLY B CA 1
ATOM 4273 C C . GLY B 1 170 ? -11.891 -39.562 3.83 1 95.38 170 GLY B C 1
ATOM 4274 O O . GLY B 1 170 ? -11.617 -40.719 3.5 1 95.38 170 GLY B O 1
ATOM 4275 N N . GLY B 1 171 ? -11.734 -39.125 4.926 1 93.38 171 GLY B N 1
ATOM 4276 C CA . GLY B 1 171 ? -11.445 -40.062 6.016 1 93.38 171 GLY B CA 1
ATOM 4277 C C . GLY B 1 171 ? -9.969 -40.375 6.137 1 93.38 171 GLY B C 1
ATOM 4278 O O . GLY B 1 171 ? -9.57 -41.156 6.996 1 93.38 171 GLY B O 1
ATOM 4279 N N . GLU B 1 172 ? -9.18 -39.844 5.289 1 95.62 172 GLU B N 1
ATOM 4280 C CA . GLU B 1 172 ? -7.738 -40.062 5.312 1 95.62 172 GLU B CA 1
ATOM 4281 C C . GLU B 1 172 ? -7.004 -38.844 5.895 1 95.62 172 GLU B C 1
ATOM 4283 O O . GLU B 1 172 ? -7.457 -37.719 5.754 1 95.62 172 GLU B O 1
ATOM 4288 N N . GLU B 1 173 ? -5.883 -39.188 6.562 1 97.5 173 GLU B N 1
ATOM 4289 C CA . GLU B 1 173 ? -5 -38.156 7.082 1 97.5 173 GLU B CA 1
ATOM 4290 C C . GLU B 1 173 ? -3.613 -38.219 6.453 1 97.5 173 GLU B C 1
ATOM 4292 O O . GLU B 1 173 ? -3.012 -39.312 6.406 1 97.5 173 GLU B O 1
ATOM 4297 N N . PHE B 1 174 ? -3.123 -37.188 5.965 1 98.25 174 PHE B N 1
ATOM 4298 C CA . PHE B 1 174 ? -1.784 -37.062 5.398 1 98.25 174 PHE B CA 1
ATOM 4299 C C . PHE B 1 174 ? -0.878 -36.25 6.32 1 98.25 174 PHE B C 1
ATOM 4301 O O . PHE B 1 174 ? -1.165 -35.094 6.617 1 98.25 174 PHE B O 1
ATOM 4308 N N . THR B 1 175 ? 0.205 -36.875 6.77 1 98.56 175 THR B N 1
ATOM 4309 C CA . THR B 1 175 ? 1.243 -36.125 7.473 1 98.56 175 THR B CA 1
ATOM 4310 C C . THR B 1 175 ? 2.197 -35.469 6.48 1 98.56 175 THR B C 1
ATOM 4312 O O . THR B 1 175 ? 2.873 -36.156 5.711 1 98.56 175 THR B O 1
ATOM 4315 N N . VAL B 1 176 ? 2.209 -34.156 6.469 1 98.69 176 VAL B N 1
ATOM 4316 C CA . VAL B 1 176 ? 3.082 -33.406 5.59 1 98.69 176 VAL B CA 1
ATOM 4317 C C . VAL B 1 176 ? 4.43 -33.156 6.273 1 98.69 176 VAL B C 1
ATOM 4319 O O . VAL B 1 176 ? 4.492 -32.562 7.34 1 98.69 176 VAL B O 1
ATOM 4322 N N . THR B 1 177 ? 5.477 -33.656 5.684 1 97.5 177 THR B N 1
ATOM 4323 C CA . THR B 1 177 ? 6.801 -33.531 6.285 1 97.5 177 THR B CA 1
ATOM 4324 C C . THR B 1 177 ? 7.793 -32.938 5.301 1 97.5 177 THR B C 1
ATOM 4326 O O . THR B 1 177 ? 7.715 -33.188 4.098 1 97.5 177 THR B O 1
ATOM 4329 N N . PRO B 1 178 ? 8.734 -32.188 5.938 1 92.69 178 PRO B N 1
ATOM 4330 C CA . PRO B 1 178 ? 9.805 -31.734 5.059 1 92.69 178 PRO B CA 1
ATOM 4331 C C . PRO B 1 178 ? 10.586 -32.875 4.426 1 92.69 178 PRO B C 1
ATOM 4333 O O . PRO B 1 178 ? 10.812 -33.906 5.07 1 92.69 178 PRO B O 1
ATOM 4336 N N . GLY B 1 179 ? 10.922 -32.781 3.186 1 93.69 179 GLY B N 1
ATOM 4337 C CA . GLY B 1 179 ? 11.703 -33.812 2.5 1 93.69 179 GLY B CA 1
ATOM 4338 C C . GLY B 1 179 ? 10.859 -34.719 1.634 1 93.69 179 GLY B C 1
ATOM 4339 O O . GLY B 1 179 ? 11.336 -35.25 0.632 1 93.69 179 GLY B O 1
ATOM 4340 N N . ALA B 1 180 ? 9.609 -34.938 2.123 1 97.38 180 ALA B N 1
ATOM 4341 C CA . ALA B 1 180 ? 8.734 -35.812 1.339 1 97.38 180 ALA B CA 1
ATOM 4342 C C . ALA B 1 180 ? 7.672 -35 0.603 1 97.38 180 ALA B C 1
ATOM 4344 O O . ALA B 1 180 ? 6.957 -35.531 -0.249 1 97.38 180 ALA B O 1
ATOM 4345 N N . TRP B 1 181 ? 7.566 -33.875 0.996 1 98.44 181 TRP B N 1
ATOM 4346 C CA . TRP B 1 181 ? 6.613 -32.938 0.397 1 98.44 181 TRP B CA 1
ATOM 4347 C C . TRP B 1 181 ? 7.32 -31.656 -0.071 1 98.44 181 TRP B C 1
ATOM 4349 O O . TRP B 1 181 ? 8.367 -31.297 0.461 1 98.44 181 TRP B O 1
ATOM 4359 N N . THR B 1 182 ? 6.809 -31.047 -1.11 1 98.56 182 THR B N 1
ATOM 4360 C CA . THR B 1 182 ? 7.293 -29.781 -1.626 1 98.56 182 THR B CA 1
ATOM 4361 C C . THR B 1 182 ? 6.176 -28.734 -1.633 1 98.56 182 THR B C 1
ATOM 4363 O O . THR B 1 182 ? 5.004 -29.078 -1.812 1 98.56 182 THR B O 1
ATOM 4366 N N . GLY B 1 183 ? 6.547 -27.5 -1.328 1 98.56 183 GLY B N 1
ATOM 4367 C CA . GLY B 1 183 ? 5.652 -26.359 -1.471 1 98.56 183 GLY B CA 1
ATOM 4368 C C . GLY B 1 183 ? 6.141 -25.344 -2.482 1 98.56 183 GLY B C 1
ATOM 4369 O O . GLY B 1 183 ? 7.336 -25.047 -2.543 1 98.56 183 GLY B O 1
ATOM 4370 N N . THR B 1 184 ? 5.242 -24.891 -3.393 1 98.88 184 THR B N 1
ATOM 4371 C CA . THR B 1 184 ? 5.48 -23.719 -4.219 1 98.88 184 THR B CA 1
ATOM 4372 C C . THR B 1 184 ? 4.367 -22.688 -4.035 1 98.88 184 THR B C 1
ATOM 4374 O O . THR B 1 184 ? 3.301 -23 -3.508 1 98.88 184 THR B O 1
ATOM 4377 N N . ARG B 1 185 ? 4.676 -21.453 -4.387 1 98.88 185 ARG B N 1
ATOM 4378 C CA . ARG B 1 185 ? 3.648 -20.422 -4.281 1 98.88 185 ARG B CA 1
ATOM 4379 C C . ARG B 1 185 ? 3.939 -19.266 -5.223 1 98.88 185 ARG B C 1
ATOM 4381 O O . ARG B 1 185 ? 5.074 -19.094 -5.68 1 98.88 185 ARG B O 1
ATOM 4388 N N . ASP B 1 186 ? 2.93 -18.547 -5.547 1 98.25 186 ASP B N 1
ATOM 4389 C CA . ASP B 1 186 ? 3.123 -17.25 -6.191 1 98.25 186 ASP B CA 1
ATOM 4390 C C . ASP B 1 186 ? 2.1 -16.234 -5.691 1 98.25 186 ASP B C 1
ATOM 4392 O O . ASP B 1 186 ? 1.153 -16.578 -4.988 1 98.25 186 ASP B O 1
ATOM 4396 N N . ARG B 1 187 ? 2.389 -15.016 -5.863 1 98.62 187 ARG B N 1
ATOM 4397 C CA . ARG B 1 187 ? 1.476 -13.883 -5.742 1 98.62 187 ARG B CA 1
ATOM 4398 C C . ARG B 1 187 ? 1.456 -13.055 -7.02 1 98.62 187 ARG B C 1
ATOM 4400 O O . ARG B 1 187 ? 2.496 -12.844 -7.645 1 98.62 187 ARG B O 1
ATOM 4407 N N . SER B 1 188 ? 0.293 -12.656 -7.309 1 98.5 188 SER B N 1
ATOM 4408 C CA . SER B 1 188 ? 0.154 -11.766 -8.453 1 98.5 188 SER B CA 1
ATOM 4409 C C . SER B 1 188 ? -0.923 -10.711 -8.211 1 98.5 188 SER B C 1
ATOM 4411 O O . SER B 1 188 ? -1.901 -10.969 -7.504 1 98.5 188 SER B O 1
ATOM 4413 N N . TRP B 1 189 ? -0.728 -9.539 -8.758 1 98.75 189 TRP B N 1
ATOM 4414 C CA . TRP B 1 189 ? -1.704 -8.469 -8.602 1 98.75 189 TRP B CA 1
ATOM 4415 C C . TRP B 1 189 ? -1.682 -7.539 -9.812 1 98.75 189 TRP B C 1
ATOM 4417 O O . TRP B 1 189 ? -0.712 -7.523 -10.57 1 98.75 189 TRP B O 1
ATOM 4427 N N . GLY B 1 190 ? -2.709 -6.77 -10 1 98.38 190 GLY B N 1
ATOM 4428 C CA . GLY B 1 190 ? -2.936 -5.871 -11.125 1 98.38 190 GLY B CA 1
ATOM 4429 C C . GLY B 1 190 ? -4.359 -5.914 -11.641 1 98.38 190 GLY B C 1
ATOM 4430 O O . GLY B 1 190 ? -5.305 -5.648 -10.898 1 98.38 190 GLY B O 1
ATOM 4431 N N . VAL B 1 191 ? -4.465 -6.223 -12.945 1 97.81 191 VAL B N 1
ATOM 4432 C CA . VAL B 1 191 ? -5.766 -6.355 -13.594 1 97.81 191 VAL B CA 1
ATOM 4433 C C . VAL B 1 191 ? -5.824 -7.676 -14.359 1 97.81 191 VAL B C 1
ATOM 4435 O O . VAL B 1 191 ? -4.91 -8 -15.117 1 97.81 191 VAL B O 1
ATOM 4438 N N . ARG B 1 192 ? -6.824 -8.398 -14.102 1 96.81 192 ARG B N 1
ATOM 4439 C CA . ARG B 1 192 ? -7.113 -9.664 -14.766 1 96.81 192 ARG B CA 1
ATOM 4440 C C . ARG B 1 192 ? -8.617 -9.906 -14.844 1 96.81 192 ARG B C 1
ATOM 4442 O O . ARG B 1 192 ? -9.328 -9.789 -13.844 1 96.81 192 ARG B O 1
ATOM 4449 N N . PRO B 1 193 ? -9.156 -10.352 -16 1 94.81 193 PRO B N 1
ATOM 4450 C CA . PRO B 1 193 ? -10.602 -10.422 -16.188 1 94.81 193 PRO B CA 1
ATOM 4451 C C . PRO B 1 193 ? -11.289 -11.328 -15.18 1 94.81 193 PRO B C 1
ATOM 4453 O O . PRO B 1 193 ? -10.805 -12.43 -14.906 1 94.81 193 PRO B O 1
ATOM 4456 N N . ILE B 1 194 ? -12.367 -10.867 -14.664 1 95.81 194 ILE B N 1
ATOM 4457 C CA . ILE B 1 194 ? -13.32 -11.672 -13.906 1 95.81 194 ILE B CA 1
ATOM 4458 C C . ILE B 1 194 ? -14.641 -11.742 -14.664 1 95.81 194 ILE B C 1
ATOM 4460 O O . ILE B 1 194 ? -14.883 -10.969 -15.586 1 95.81 194 ILE B O 1
ATOM 4464 N N . PRO B 1 195 ? -15.461 -12.688 -14.312 1 94.38 195 PRO B N 1
ATOM 4465 C CA . PRO B 1 195 ? -16.719 -12.844 -15.062 1 94.38 195 PRO B CA 1
ATOM 4466 C C . PRO B 1 195 ? -17.609 -11.609 -14.969 1 94.38 195 PRO B C 1
ATOM 4468 O O . PRO B 1 195 ? -17.516 -10.844 -14 1 94.38 195 PRO B O 1
ATOM 4471 N N . GLY B 1 196 ? -18.5 -11.461 -16 1 91.44 196 GLY B N 1
ATOM 4472 C CA . GLY B 1 196 ? -19.562 -10.484 -15.891 1 91.44 196 GLY B CA 1
ATOM 4473 C C . GLY B 1 196 ? -19.469 -9.367 -16.922 1 91.44 196 GLY B C 1
ATOM 4474 O O . GLY B 1 196 ? -20.344 -8.5 -17 1 91.44 196 GLY B O 1
ATOM 4475 N N . GLU B 1 197 ? -18.438 -9.414 -17.703 1 89.88 197 GLU B N 1
ATOM 4476 C CA . GLU B 1 197 ? -18.281 -8.383 -18.719 1 89.88 197 GLU B CA 1
ATOM 4477 C C . GLU B 1 197 ? -18.547 -8.945 -20.125 1 89.88 197 GLU B C 1
ATOM 4479 O O . GLU B 1 197 ? -18.031 -10.016 -20.469 1 89.88 197 GLU B O 1
ATOM 4484 N N . GLU B 1 198 ? -19.312 -8.18 -20.875 1 90 198 GLU B N 1
ATOM 4485 C CA . GLU B 1 198 ? -19.516 -8.531 -22.281 1 90 198 GLU B CA 1
ATOM 4486 C C . GLU B 1 198 ? -18.344 -8.094 -23.141 1 90 198 GLU B C 1
ATOM 4488 O O . GLU B 1 198 ? -17.859 -6.969 -23.016 1 90 198 GLU B O 1
ATOM 4493 N N . PRO B 1 199 ? -17.906 -8.984 -24 1 85 199 PRO B N 1
ATOM 4494 C CA . PRO B 1 199 ? -16.703 -8.648 -24.766 1 85 199 PRO B CA 1
ATOM 4495 C C . PRO B 1 199 ? -16.938 -7.488 -25.734 1 85 199 PRO B C 1
ATOM 4497 O O . PRO B 1 199 ? -16.016 -6.715 -26 1 85 199 PRO B O 1
ATOM 4500 N N . GLY B 1 200 ? -18.141 -7.363 -26.297 1 88.75 200 GLY B N 1
ATOM 4501 C CA . GLY B 1 200 ? -18.375 -6.359 -27.328 1 88.75 200 GLY B CA 1
ATOM 4502 C C . GLY B 1 200 ? -17.453 -6.496 -28.531 1 88.75 200 GLY B C 1
ATOM 4503 O O . GLY B 1 200 ? -17.328 -7.582 -29.094 1 88.75 200 GLY B O 1
ATOM 4504 N N . ARG B 1 201 ? -16.828 -5.344 -28.984 1 88.06 201 ARG B N 1
ATOM 4505 C CA . ARG B 1 201 ? -15.961 -5.32 -30.156 1 88.06 201 ARG B CA 1
ATOM 4506 C C . ARG B 1 201 ? -14.695 -6.133 -29.922 1 88.06 201 ARG B C 1
ATOM 4508 O O . ARG B 1 201 ? -14.055 -6.594 -30.875 1 88.06 201 ARG B O 1
ATOM 4515 N N . ALA B 1 202 ? -14.352 -6.293 -28.734 1 85.81 202 ALA B N 1
ATOM 4516 C CA . ALA B 1 202 ? -13.141 -7.043 -28.391 1 85.81 202 ALA B CA 1
ATOM 4517 C C . ALA B 1 202 ? -13.234 -8.477 -28.906 1 85.81 202 ALA B C 1
ATOM 4519 O O . ALA B 1 202 ? -12.211 -9.141 -29.094 1 85.81 202 ALA B O 1
ATOM 4520 N N . ALA B 1 203 ? -14.453 -8.898 -29.047 1 88.06 203 ALA B N 1
ATOM 4521 C CA . ALA B 1 203 ? -14.664 -10.25 -29.547 1 88.06 203 ALA B CA 1
ATOM 4522 C C . ALA B 1 203 ? -13.977 -10.445 -30.906 1 88.06 203 ALA B C 1
ATOM 4524 O O . ALA B 1 203 ? -13.586 -11.555 -31.25 1 88.06 203 ALA B O 1
ATOM 4525 N N . GLU B 1 204 ? -13.727 -9.344 -31.578 1 89.38 204 GLU B N 1
ATOM 4526 C CA . GLU B 1 204 ? -13.07 -9.391 -32.875 1 89.38 204 GLU B CA 1
ATOM 4527 C C . GLU B 1 204 ? -11.586 -9.711 -32.75 1 89.38 204 GLU B C 1
ATOM 4529 O O . GLU B 1 204 ? -10.945 -10.125 -33.719 1 89.38 204 GLU B O 1
ATOM 4534 N N . PHE B 1 205 ? -11.102 -9.539 -31.625 1 88.25 205 PHE B N 1
ATOM 4535 C CA . PHE B 1 205 ? -9.664 -9.656 -31.422 1 88.25 205 PHE B CA 1
ATOM 4536 C C . PHE B 1 205 ? -9.336 -10.883 -30.578 1 88.25 205 PHE B C 1
ATOM 4538 O O . PHE B 1 205 ? -8.242 -10.984 -30.031 1 88.25 205 PHE B O 1
ATOM 4545 N N . ARG B 1 206 ? -10.25 -11.727 -30.438 1 85.75 206 ARG B N 1
ATOM 4546 C CA . ARG B 1 206 ? -10 -12.938 -29.672 1 85.75 206 ARG B CA 1
ATOM 4547 C C . ARG B 1 206 ? -8.828 -13.719 -30.234 1 85.75 206 ARG B C 1
ATOM 4549 O O . ARG B 1 206 ? -8.75 -13.945 -31.453 1 85.75 206 ARG B O 1
ATOM 4556 N N . PRO B 1 207 ? -7.965 -14.211 -29.328 1 87.25 207 PRO B N 1
ATOM 4557 C CA . PRO B 1 207 ? -6.812 -14.969 -29.828 1 87.25 207 PRO B CA 1
ATOM 4558 C C . PRO B 1 207 ? -7.207 -16.328 -30.406 1 87.25 207 PRO B C 1
ATOM 4560 O O . PRO B 1 207 ? -8.156 -16.953 -29.938 1 87.25 207 PRO B O 1
ATOM 4563 N N . GLU B 1 208 ? -6.383 -16.781 -31.391 1 91.94 208 GLU B N 1
ATOM 4564 C CA . GLU B 1 208 ? -6.629 -18.078 -32.031 1 91.94 208 GLU B CA 1
ATOM 4565 C C . GLU B 1 208 ? -6.121 -19.219 -31.156 1 91.94 208 GLU B C 1
ATOM 4567 O O . GLU B 1 208 ? -6.523 -20.375 -31.328 1 91.94 208 GLU B O 1
ATOM 4572 N N . GLY B 1 209 ? -5.254 -18.859 -30.359 1 93.31 209 GLY B N 1
ATOM 4573 C CA . GLY B 1 209 ? -4.648 -19.875 -29.516 1 93.31 209 GLY B CA 1
ATOM 4574 C C . GLY B 1 209 ? -3.932 -19.281 -28.312 1 93.31 209 GLY B C 1
ATOM 4575 O O . GLY B 1 209 ? -3.711 -18.078 -28.25 1 93.31 209 GLY B O 1
ATOM 4576 N N . PHE B 1 210 ? -3.652 -20.109 -27.391 1 94.25 210 PHE B N 1
ATOM 4577 C CA . PHE B 1 210 ? -2.992 -19.797 -26.125 1 94.25 210 PHE B CA 1
ATOM 4578 C C . PHE B 1 210 ? -2.178 -20.984 -25.625 1 94.25 210 PHE B C 1
ATOM 4580 O O . PHE B 1 210 ? -2.695 -22.094 -25.531 1 94.25 210 PHE B O 1
ATOM 4587 N N . HIS B 1 211 ? -0.933 -20.797 -25.438 1 97.06 211 HIS B N 1
ATOM 4588 C CA . HIS B 1 211 ? -0.027 -21.812 -24.906 1 97.06 211 HIS B CA 1
ATOM 4589 C C . HIS B 1 211 ? 0.746 -21.297 -23.703 1 97.06 211 HIS B C 1
ATOM 4591 O O . HIS B 1 211 ? 1.496 -20.328 -23.812 1 97.06 211 HIS B O 1
ATOM 4597 N N . TRP B 1 212 ? 0.536 -21.969 -22.578 1 98.06 212 TRP B N 1
ATOM 4598 C CA . TRP B 1 212 ? 0.984 -21.438 -21.297 1 98.06 212 TRP B CA 1
ATOM 4599 C C . TRP B 1 212 ? 1.824 -22.453 -20.547 1 98.06 212 TRP B C 1
ATOM 4601 O O . TRP B 1 212 ? 1.443 -23.625 -20.438 1 98.06 212 TRP B O 1
ATOM 4611 N N . LEU B 1 213 ? 3.002 -21.953 -20.016 1 98.62 213 LEU B N 1
ATOM 4612 C CA . LEU B 1 213 ? 3.855 -22.734 -19.141 1 98.62 213 LEU B CA 1
ATOM 4613 C C . LEU B 1 213 ? 4.285 -21.906 -17.922 1 98.62 213 LEU B C 1
ATOM 4615 O O . LEU B 1 213 ? 4.773 -20.781 -18.078 1 98.62 213 LEU B O 1
ATOM 4619 N N . TRP B 1 214 ? 4.07 -22.344 -16.781 1 98.81 214 TRP B N 1
ATOM 4620 C CA . TRP B 1 214 ? 4.574 -21.844 -15.508 1 98.81 214 TRP B CA 1
ATOM 4621 C C . TRP B 1 214 ? 5.184 -22.969 -14.688 1 98.81 214 TRP B C 1
ATOM 4623 O O . TRP B 1 214 ? 4.469 -23.828 -14.172 1 98.81 214 TRP B O 1
ATOM 4633 N N . ILE B 1 215 ? 6.574 -22.969 -14.5 1 98.94 215 ILE B N 1
ATOM 4634 C CA . ILE B 1 215 ? 7.246 -24.188 -14.039 1 98.94 215 ILE B CA 1
ATOM 4635 C C . ILE B 1 215 ? 8.234 -23.844 -12.93 1 98.94 215 ILE B C 1
ATOM 4637 O O . ILE B 1 215 ? 9.445 -23.812 -13.156 1 98.94 215 ILE B O 1
ATOM 4641 N N . PRO B 1 216 ? 7.785 -23.641 -11.719 1 98.94 216 PRO B N 1
ATOM 4642 C CA . PRO B 1 216 ? 8.703 -23.578 -10.578 1 98.94 216 PRO B CA 1
ATOM 4643 C C . PRO B 1 216 ? 9.258 -24.953 -10.195 1 98.94 216 PRO B C 1
ATOM 4645 O O . PRO B 1 216 ? 8.484 -25.906 -10.008 1 98.94 216 PRO B O 1
ATOM 4648 N N . MET B 1 217 ? 10.594 -25.031 -10.078 1 98.88 217 MET B N 1
ATOM 4649 C CA . MET B 1 217 ? 11.281 -26.281 -9.758 1 98.88 217 MET B CA 1
ATOM 4650 C C . MET B 1 217 ? 12.156 -26.125 -8.516 1 98.88 217 MET B C 1
ATOM 4652 O O . MET B 1 217 ? 13.125 -25.359 -8.531 1 98.88 217 MET B O 1
ATOM 4656 N N . ARG B 1 218 ? 11.859 -26.859 -7.531 1 98.81 218 ARG B N 1
ATOM 4657 C CA . ARG B 1 218 ? 12.648 -26.812 -6.309 1 98.81 218 ARG B CA 1
ATOM 4658 C C . ARG B 1 218 ? 13.609 -28 -6.238 1 98.81 218 ARG B C 1
ATOM 4660 O O . ARG B 1 218 ? 13.172 -29.156 -6.16 1 98.81 218 ARG B O 1
ATOM 4667 N N . PHE B 1 219 ? 14.844 -27.75 -6.242 1 98.44 219 PHE B N 1
ATOM 4668 C CA . PHE B 1 219 ? 15.883 -28.719 -5.934 1 98.44 219 PHE B CA 1
ATOM 4669 C C . PHE B 1 219 ? 16.438 -28.5 -4.531 1 98.44 219 PHE B C 1
ATOM 4671 O O . PHE B 1 219 ? 15.961 -27.625 -3.805 1 98.44 219 PHE B O 1
ATOM 4678 N N . GLU B 1 220 ? 17.359 -29.375 -4.145 1 96.88 220 GLU B N 1
ATOM 4679 C CA . GLU B 1 220 ? 17.906 -29.281 -2.801 1 96.88 220 GLU B CA 1
ATOM 4680 C C . GLU B 1 220 ? 18.641 -27.953 -2.607 1 96.88 220 GLU B C 1
ATOM 4682 O O . GLU B 1 220 ? 18.438 -27.266 -1.6 1 96.88 220 GLU B O 1
ATOM 4687 N N . ASP B 1 221 ? 19.375 -27.5 -3.578 1 97 221 ASP B N 1
ATOM 4688 C CA . ASP B 1 221 ? 20.266 -26.359 -3.355 1 97 221 ASP B CA 1
ATOM 4689 C C . ASP B 1 221 ? 19.969 -25.234 -4.344 1 97 221 ASP B C 1
ATOM 4691 O O . ASP B 1 221 ? 20.719 -24.266 -4.434 1 97 221 ASP B O 1
ATOM 4695 N N . ARG B 1 222 ? 18.906 -25.422 -5.125 1 98.25 222 ARG B N 1
ATOM 4696 C CA . ARG B 1 222 ? 18.594 -24.391 -6.121 1 98.25 222 ARG B CA 1
ATOM 4697 C C . ARG B 1 222 ? 17.125 -24.406 -6.477 1 98.25 222 ARG B C 1
ATOM 4699 O O . ARG B 1 222 ? 16.422 -25.406 -6.27 1 98.25 222 ARG B O 1
ATOM 4706 N N . PHE B 1 223 ? 16.781 -23.328 -6.898 1 98.69 223 PHE B N 1
ATOM 4707 C CA . PHE B 1 223 ? 15.422 -23.109 -7.387 1 98.69 223 PHE B CA 1
ATOM 4708 C C . PHE B 1 223 ? 15.445 -22.578 -8.82 1 98.69 223 PHE B C 1
ATOM 4710 O O . PHE B 1 223 ? 16.141 -21.609 -9.117 1 98.69 223 PHE B O 1
ATOM 4717 N N . LEU B 1 224 ? 14.703 -23.266 -9.727 1 98.81 224 LEU B N 1
ATOM 4718 C CA . LEU B 1 224 ? 14.555 -22.797 -11.102 1 98.81 224 LEU B CA 1
ATOM 4719 C C . LEU B 1 224 ? 13.109 -22.375 -11.375 1 98.81 224 LEU B C 1
ATOM 4721 O O . LEU B 1 224 ? 12.172 -23.047 -10.945 1 98.81 224 LEU B O 1
ATOM 4725 N N . MET B 1 225 ? 12.961 -21.281 -12.086 1 98.88 225 MET B N 1
ATOM 4726 C CA . MET B 1 225 ? 11.648 -20.828 -12.539 1 98.88 225 MET B CA 1
ATOM 4727 C C . MET B 1 225 ? 11.641 -20.609 -14.047 1 98.88 225 MET B C 1
ATOM 4729 O O . MET B 1 225 ? 12.469 -19.875 -14.578 1 98.88 225 MET B O 1
ATOM 4733 N N . VAL B 1 226 ? 10.734 -21.297 -14.75 1 98.88 226 VAL B N 1
ATOM 4734 C CA . VAL B 1 226 ? 10.492 -21.094 -16.172 1 98.88 226 VAL B CA 1
ATOM 4735 C C . VAL B 1 226 ? 9.055 -20.625 -16.391 1 98.88 226 VAL B C 1
ATOM 4737 O O . VAL B 1 226 ? 8.117 -21.219 -15.859 1 98.88 226 VAL B O 1
ATOM 4740 N N . ILE B 1 227 ? 8.867 -19.547 -17.078 1 98.69 227 ILE B N 1
ATOM 4741 C CA . ILE B 1 227 ? 7.547 -19.062 -17.484 1 98.69 227 ILE B CA 1
ATOM 4742 C C . ILE B 1 227 ? 7.555 -18.688 -18.953 1 98.69 227 ILE B C 1
ATOM 4744 O O . ILE B 1 227 ? 8.516 -18.094 -19.453 1 98.69 227 ILE B O 1
ATOM 4748 N N . ALA B 1 228 ? 6.512 -19.109 -19.641 1 98.38 228 ALA B N 1
ATOM 4749 C CA . ALA B 1 228 ? 6.398 -18.812 -21.062 1 98.38 228 ALA B CA 1
ATOM 4750 C C . ALA B 1 228 ? 4.938 -18.766 -21.5 1 98.38 228 ALA B C 1
ATOM 4752 O O . ALA B 1 228 ? 4.125 -19.578 -21.062 1 98.38 228 ALA B O 1
ATOM 4753 N N . GLN B 1 229 ? 4.645 -17.812 -22.312 1 98 229 GLN B N 1
ATOM 4754 C CA . GLN B 1 229 ? 3.348 -17.719 -22.969 1 98 229 GLN B CA 1
ATOM 4755 C C . GLN B 1 229 ? 3.51 -17.5 -24.484 1 98 229 GLN B C 1
ATOM 4757 O O . GLN B 1 229 ? 4.297 -16.656 -24.906 1 98 229 GLN B O 1
ATOM 4762 N N . GLU B 1 230 ? 2.803 -18.281 -25.266 1 97.44 230 GLU B N 1
ATOM 4763 C CA . GLU B 1 230 ? 2.861 -18.156 -26.719 1 97.44 230 GLU B CA 1
ATOM 4764 C C . GLU B 1 230 ? 1.464 -18.031 -27.312 1 97.44 230 GLU B C 1
ATOM 4766 O O . GLU B 1 230 ? 0.498 -18.578 -26.781 1 97.44 230 GLU B O 1
ATOM 4771 N N . ASP B 1 231 ? 1.438 -17.328 -28.453 1 95.44 231 ASP B N 1
ATOM 4772 C CA . ASP B 1 231 ? 0.19 -17.266 -29.219 1 95.44 231 ASP B CA 1
ATOM 4773 C C . ASP B 1 231 ? 0.079 -18.438 -30.188 1 95.44 231 ASP B C 1
ATOM 4775 O O . ASP B 1 231 ? 0.841 -19.406 -30.094 1 95.44 231 ASP B O 1
ATOM 4779 N N . ALA B 1 232 ? -0.87 -18.422 -31.031 1 96.25 232 ALA B N 1
ATOM 4780 C CA . ALA B 1 232 ? -1.176 -19.531 -31.938 1 96.25 232 ALA B CA 1
ATOM 4781 C C . ALA B 1 232 ? 0.004 -19.828 -32.844 1 96.25 232 ALA B C 1
ATOM 4783 O O . ALA B 1 232 ? 0.256 -20.984 -33.188 1 96.25 232 ALA B O 1
ATOM 4784 N N . ASP B 1 233 ? 0.791 -18.812 -33.188 1 95.94 233 ASP B N 1
ATOM 4785 C CA . ASP B 1 233 ? 1.915 -18.953 -34.094 1 95.94 233 ASP B CA 1
ATOM 4786 C C . ASP B 1 233 ? 3.17 -19.422 -33.375 1 95.94 233 ASP B C 1
ATOM 4788 O O . ASP B 1 233 ? 4.199 -19.672 -34 1 95.94 233 ASP B O 1
ATOM 4792 N N . GLY B 1 234 ? 3.041 -19.438 -32.125 1 95.81 234 GLY B N 1
ATOM 4793 C CA . GLY B 1 234 ? 4.219 -19.75 -31.328 1 95.81 234 GLY B CA 1
ATOM 4794 C C . GLY B 1 234 ? 5.016 -18.516 -30.938 1 95.81 234 GLY B C 1
ATOM 4795 O O . GLY B 1 234 ? 6.117 -18.625 -30.391 1 95.81 234 GLY B O 1
ATOM 4796 N N . TYR B 1 235 ? 4.484 -17.375 -31.297 1 95.62 235 TYR B N 1
ATOM 4797 C CA . TYR B 1 235 ? 5.152 -16.141 -30.891 1 95.62 235 TYR B CA 1
ATOM 4798 C C . TYR B 1 235 ? 5.09 -15.961 -29.391 1 95.62 235 TYR B C 1
ATOM 4800 O O . TYR B 1 235 ? 4.008 -15.969 -28.797 1 95.62 235 TYR B O 1
ATOM 4808 N N . ARG B 1 236 ? 6.238 -15.797 -28.781 1 96.06 236 ARG B N 1
ATOM 4809 C CA . ARG B 1 236 ? 6.379 -15.719 -27.328 1 96.06 236 ARG B CA 1
ATOM 4810 C C . ARG B 1 236 ? 6.141 -14.297 -26.828 1 96.06 236 ARG B C 1
ATOM 4812 O O . ARG B 1 236 ? 6.832 -13.367 -27.25 1 96.06 236 ARG B O 1
ATOM 4819 N N . THR B 1 237 ? 5.152 -14.148 -25.938 1 94.38 237 THR B N 1
ATOM 4820 C CA . THR B 1 237 ? 4.832 -12.828 -25.406 1 94.38 237 THR B CA 1
ATOM 4821 C C . THR B 1 237 ? 5.312 -12.695 -23.969 1 94.38 237 THR B C 1
ATOM 4823 O O . THR B 1 237 ? 5.379 -11.594 -23.422 1 94.38 237 THR B O 1
ATOM 4826 N N . LEU B 1 238 ? 5.562 -13.727 -23.312 1 97.19 238 LEU B N 1
ATOM 4827 C CA . LEU B 1 238 ? 6.109 -13.812 -21.953 1 97.19 238 LEU B CA 1
ATOM 4828 C C . LEU B 1 238 ? 7.195 -14.883 -21.875 1 97.19 238 LEU B C 1
ATOM 4830 O O . LEU B 1 238 ? 7.016 -15.992 -22.391 1 97.19 238 LEU B O 1
ATOM 4834 N N . ASN B 1 239 ? 8.328 -14.508 -21.25 1 96.75 239 ASN B N 1
ATOM 4835 C CA . ASN B 1 239 ? 9.469 -15.422 -21.266 1 96.75 239 ASN B CA 1
ATOM 4836 C C . ASN B 1 239 ? 10.406 -15.172 -20.094 1 96.75 239 ASN B C 1
ATOM 4838 O O . ASN B 1 239 ? 10.844 -14.039 -19.859 1 96.75 239 ASN B O 1
ATOM 4842 N N . GLU B 1 240 ? 10.719 -16.266 -19.375 1 97.38 240 GLU B N 1
ATOM 4843 C CA . GLU B 1 240 ? 11.812 -16.203 -18.406 1 97.38 240 GLU B CA 1
ATOM 4844 C C . GLU B 1 240 ? 12.266 -17.594 -17.984 1 97.38 240 GLU B C 1
ATOM 4846 O O . GLU B 1 240 ? 11.453 -18.516 -17.906 1 97.38 240 GLU B O 1
ATOM 4851 N N . ALA B 1 241 ? 13.508 -17.766 -17.844 1 98.62 241 ALA B N 1
ATOM 4852 C CA . ALA B 1 241 ? 14.133 -18.906 -17.188 1 98.62 241 ALA B CA 1
ATOM 4853 C C . ALA B 1 241 ? 15.219 -18.453 -16.219 1 98.62 241 ALA B C 1
ATOM 4855 O O . ALA B 1 241 ? 16.219 -17.844 -16.625 1 98.62 241 ALA B O 1
ATOM 4856 N N . LEU B 1 242 ? 15.008 -18.719 -14.977 1 98.31 242 LEU B N 1
ATOM 4857 C CA . LEU B 1 242 ? 15.859 -18.172 -13.93 1 98.31 242 LEU B CA 1
ATOM 4858 C C . LEU B 1 242 ? 16.344 -19.266 -12.984 1 98.31 242 LEU B C 1
ATOM 4860 O O . LEU B 1 242 ? 15.555 -20.125 -12.586 1 98.31 242 LEU B O 1
ATOM 4864 N N . LEU B 1 243 ? 17.625 -19.234 -12.641 1 98.25 243 LEU B N 1
ATOM 4865 C CA . LEU B 1 243 ? 18.219 -20.078 -11.609 1 98.25 243 LEU B CA 1
ATOM 4866 C C . LEU B 1 243 ? 18.562 -19.266 -10.367 1 98.25 243 LEU B C 1
ATOM 4868 O O . LEU B 1 243 ? 19.266 -18.25 -10.453 1 98.25 243 LEU B O 1
ATOM 4872 N N . VAL B 1 244 ? 18.016 -19.703 -9.273 1 97.94 244 VAL B N 1
ATOM 4873 C CA . VAL B 1 244 ? 18.234 -19.031 -7.984 1 97.94 244 VAL B CA 1
ATOM 4874 C C . VAL B 1 244 ? 18.984 -19.969 -7.043 1 97.94 244 VAL B C 1
ATOM 4876 O O . VAL B 1 244 ? 18.609 -21.141 -6.887 1 97.94 244 VAL B O 1
ATOM 4879 N N . ARG B 1 245 ? 20.062 -19.547 -6.414 1 96.31 245 ARG B N 1
ATOM 4880 C CA . ARG B 1 245 ? 20.812 -20.219 -5.355 1 96.31 245 ARG B CA 1
ATOM 4881 C C . ARG B 1 245 ? 21.078 -19.266 -4.188 1 96.31 245 ARG B C 1
ATOM 4883 O O . ARG B 1 245 ? 21.438 -18.109 -4.387 1 96.31 245 ARG B O 1
ATOM 4890 N N . ASN B 1 246 ? 20.891 -19.828 -3.057 1 95 246 ASN B N 1
ATOM 4891 C CA . ASN B 1 246 ? 21.172 -19 -1.888 1 95 246 ASN B CA 1
ATOM 4892 C C . ASN B 1 246 ? 22.609 -18.516 -1.863 1 95 246 ASN B C 1
ATOM 4894 O O . ASN B 1 246 ? 23.547 -19.312 -2.029 1 95 246 ASN B O 1
ATOM 4898 N N . GLY B 1 247 ? 22.75 -17.25 -1.672 1 92.12 247 GLY B N 1
ATOM 4899 C CA . GLY B 1 247 ? 24.078 -16.672 -1.56 1 92.12 247 GLY B CA 1
ATOM 4900 C C . GLY B 1 247 ? 24.719 -16.375 -2.904 1 92.12 247 GLY B C 1
ATOM 4901 O O . GLY B 1 247 ? 25.875 -15.945 -2.969 1 92.12 247 GLY B O 1
ATOM 4902 N N . HIS B 1 248 ? 23.953 -16.625 -3.947 1 93.88 248 HIS B N 1
ATOM 4903 C CA . HIS B 1 248 ? 24.484 -16.359 -5.285 1 93.88 248 HIS B CA 1
ATOM 4904 C C . HIS B 1 248 ? 23.562 -15.42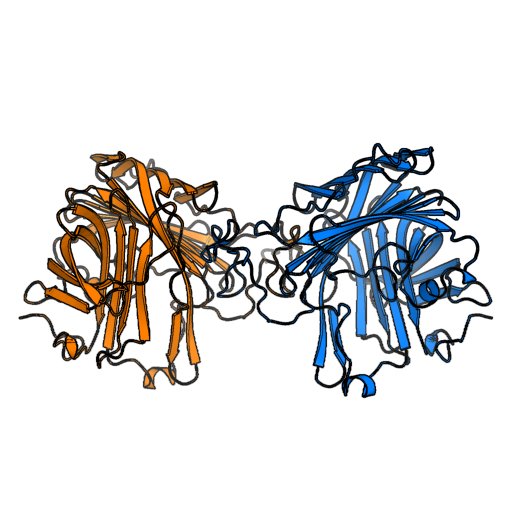2 -6.059 1 93.88 248 HIS B C 1
ATOM 4906 O O . HIS B 1 248 ? 22.359 -15.336 -5.766 1 93.88 248 HIS B O 1
ATOM 4912 N N . ARG B 1 249 ? 24.141 -14.758 -7.004 1 94.38 249 ARG B N 1
ATOM 4913 C CA . ARG B 1 249 ? 23.344 -13.961 -7.918 1 94.38 249 ARG B CA 1
ATOM 4914 C C . ARG B 1 249 ? 22.469 -14.852 -8.797 1 94.38 249 ARG B C 1
ATOM 4916 O O . ARG B 1 249 ? 22.875 -15.945 -9.188 1 94.38 249 ARG B O 1
ATOM 4923 N N . ASP B 1 250 ? 21.359 -14.398 -9.117 1 96.5 250 ASP B N 1
ATOM 4924 C CA . ASP B 1 250 ? 20.469 -15.133 -10.023 1 96.5 250 ASP B CA 1
ATOM 4925 C C . ASP B 1 250 ? 21.109 -15.289 -11.398 1 96.5 250 ASP B C 1
ATOM 4927 O O . ASP B 1 250 ? 21.844 -14.406 -11.852 1 96.5 250 ASP B O 1
ATOM 4931 N N . THR B 1 251 ? 20.797 -16.359 -11.992 1 97 251 THR B N 1
ATOM 4932 C CA . THR B 1 251 ? 21.344 -16.641 -13.312 1 97 251 THR B CA 1
ATOM 4933 C C . THR B 1 251 ? 20.234 -16.828 -14.336 1 97 251 THR B C 1
ATOM 4935 O O . THR B 1 251 ? 19.312 -17.609 -14.117 1 97 251 THR B O 1
ATOM 4938 N N . GLN B 1 252 ? 20.281 -16.047 -15.398 1 96.94 252 GLN B N 1
ATOM 4939 C CA . GLN B 1 252 ? 19.359 -16.25 -16.516 1 96.94 252 GLN B CA 1
ATOM 4940 C C . GLN B 1 252 ? 19.75 -17.469 -17.344 1 96.94 252 GLN B C 1
ATOM 4942 O O . GLN B 1 252 ? 20.938 -17.672 -17.625 1 96.94 252 GLN B O 1
ATOM 4947 N N . LEU B 1 253 ? 18.781 -18.234 -17.703 1 98.06 253 LEU B N 1
ATOM 4948 C CA . LEU B 1 253 ? 19.078 -19.5 -18.375 1 98.06 253 LEU B CA 1
ATOM 4949 C C . LEU B 1 253 ? 18.562 -19.484 -19.812 1 98.06 253 LEU B C 1
ATOM 4951 O O . LEU B 1 253 ? 18.188 -20.531 -20.344 1 98.06 253 LEU B O 1
ATOM 4955 N N . GLY B 1 254 ? 18.406 -18.312 -20.391 1 95.06 254 GLY B N 1
ATOM 4956 C CA . GLY B 1 254 ? 18.188 -18.156 -21.812 1 95.06 254 GLY B CA 1
ATOM 4957 C C . GLY B 1 254 ? 16.734 -18.344 -22.219 1 95.06 254 GLY B C 1
ATOM 4958 O O . GLY B 1 254 ? 15.828 -17.891 -21.531 1 95.06 254 GLY B O 1
ATOM 4959 N N . TRP B 1 255 ? 16.5 -18.875 -23.5 1 96.25 255 TRP B N 1
ATOM 4960 C CA . TRP B 1 255 ? 15.203 -19.094 -24.141 1 96.25 255 TRP B CA 1
ATOM 4961 C C . TRP B 1 255 ? 14.711 -20.516 -23.938 1 96.25 255 TRP B C 1
ATOM 4963 O O . TRP B 1 255 ? 15.07 -21.422 -24.703 1 96.25 255 TRP B O 1
ATOM 4973 N N . PRO B 1 256 ? 13.852 -20.75 -22.984 1 98.19 256 PRO B N 1
ATOM 4974 C CA . PRO B 1 256 ? 13.422 -22.125 -22.703 1 98.19 256 PRO B CA 1
ATOM 4975 C C . PRO B 1 256 ? 12.594 -22.719 -23.844 1 98.19 256 PRO B C 1
ATOM 4977 O O . PRO B 1 256 ? 11.75 -22.047 -24.422 1 98.19 256 PRO B O 1
ATOM 4980 N N . ARG B 1 257 ? 12.953 -23.922 -24.141 1 97.75 257 ARG B N 1
ATOM 4981 C CA . ARG B 1 257 ? 12.164 -24.75 -25.047 1 97.75 257 ARG B CA 1
ATOM 4982 C C . ARG B 1 257 ? 11.625 -25.984 -24.328 1 97.75 257 ARG B C 1
ATOM 4984 O O . ARG B 1 257 ? 12.328 -26.609 -23.531 1 97.75 257 ARG B O 1
ATOM 4991 N N . THR B 1 258 ? 10.375 -26.312 -24.688 1 98.06 258 THR B N 1
ATOM 4992 C CA . THR B 1 258 ? 9.773 -27.484 -24.047 1 98.06 258 THR B CA 1
ATOM 4993 C C . THR B 1 258 ? 9.32 -28.5 -25.094 1 98.06 258 THR B C 1
ATOM 4995 O O . THR B 1 258 ? 8.758 -28.125 -26.125 1 98.06 258 THR B O 1
ATOM 4998 N N . GLU B 1 259 ? 9.695 -29.734 -24.875 1 98.12 259 GLU B N 1
ATOM 4999 C CA . GLU B 1 259 ? 9.117 -30.891 -25.562 1 98.12 259 GLU B CA 1
ATOM 5000 C C . GLU B 1 259 ? 8.133 -31.625 -24.672 1 98.12 259 GLU B C 1
ATOM 5002 O O . GLU B 1 259 ? 8.531 -32.25 -23.672 1 98.12 259 GLU B O 1
ATOM 5007 N N . ILE B 1 260 ? 6.883 -31.609 -25.062 1 98.44 260 ILE B N 1
ATOM 5008 C CA . ILE B 1 260 ? 5.852 -32.188 -24.219 1 98.44 260 ILE B CA 1
ATOM 5009 C C . ILE B 1 260 ? 5.254 -33.438 -24.891 1 98.44 260 ILE B C 1
ATOM 5011 O O . ILE B 1 260 ? 4.883 -33.375 -26.078 1 98.44 260 ILE B O 1
ATOM 5015 N N . THR B 1 261 ? 5.215 -34.531 -24.188 1 97.81 261 THR B N 1
ATOM 5016 C CA . THR B 1 261 ? 4.477 -35.719 -24.609 1 97.81 261 THR B CA 1
ATOM 5017 C C . THR B 1 261 ? 3.074 -35.719 -24.016 1 97.81 261 THR B C 1
ATOM 5019 O O . THR B 1 261 ? 2.918 -35.812 -22.781 1 97.81 261 THR B O 1
ATOM 5022 N N . TYR B 1 262 ? 2.133 -35.625 -24.922 1 96.88 262 TYR B N 1
ATOM 5023 C CA . TYR B 1 262 ? 0.744 -35.625 -24.484 1 96.88 262 TYR B CA 1
ATOM 5024 C C . TYR B 1 262 ? 0.125 -37 -24.531 1 96.88 262 TYR B C 1
ATOM 5026 O O . TYR B 1 262 ? 0.496 -37.812 -25.375 1 96.88 262 TYR B O 1
ATOM 5034 N N . ARG B 1 263 ? -0.783 -37.25 -23.609 1 94.31 263 ARG B N 1
ATOM 5035 C CA . ARG B 1 263 ? -1.613 -38.469 -23.719 1 94.31 263 ARG B CA 1
ATOM 5036 C C . ARG B 1 263 ? -2.43 -38.438 -25.016 1 94.31 263 ARG B C 1
ATOM 5038 O O . ARG B 1 263 ? -3.109 -37.469 -25.312 1 94.31 263 ARG B O 1
ATOM 5045 N N . PRO B 1 264 ? -2.346 -39.594 -25.766 1 94.5 264 PRO B N 1
ATOM 5046 C CA . PRO B 1 264 ? -3.113 -39.625 -27.016 1 94.5 264 PRO B CA 1
ATOM 5047 C C . PRO B 1 264 ? -4.59 -39.281 -26.812 1 94.5 264 PRO B C 1
ATOM 5049 O O . PRO B 1 264 ? -5.191 -39.719 -25.828 1 94.5 264 PRO B O 1
ATOM 5052 N N . GLY B 1 265 ? -5.137 -38.438 -27.719 1 92.19 265 GLY B N 1
ATOM 5053 C CA . GLY B 1 265 ? -6.535 -38.031 -27.672 1 92.19 265 GLY B CA 1
ATOM 5054 C C . GLY B 1 265 ? -6.801 -36.875 -26.734 1 92.19 265 GLY B C 1
ATOM 5055 O O . GLY B 1 265 ? -7.949 -36.438 -26.578 1 92.19 265 GLY B O 1
ATOM 5056 N N . THR B 1 266 ? -5.781 -36.375 -26.078 1 92.62 266 THR B N 1
ATOM 5057 C CA . THR B 1 266 ? -5.941 -35.281 -25.141 1 92.62 266 THR B CA 1
ATOM 5058 C C . THR B 1 266 ? -4.824 -34.25 -25.312 1 92.62 266 THR B C 1
ATOM 5060 O O . THR B 1 266 ? -3.977 -34.375 -26.188 1 92.62 266 THR B O 1
ATOM 5063 N N . ARG B 1 267 ? -4.848 -33.219 -24.578 1 94.88 267 ARG B N 1
ATOM 5064 C CA . ARG B 1 267 ? -3.762 -32.281 -24.438 1 94.88 267 ARG B CA 1
ATOM 5065 C C . ARG B 1 267 ? -3.145 -32.344 -23.047 1 94.88 267 ARG B C 1
ATOM 5067 O O . ARG B 1 267 ? -2.576 -31.359 -22.562 1 94.88 267 ARG B O 1
ATOM 5074 N N . HIS B 1 268 ? -3.383 -33.531 -22.375 1 94.44 268 HIS B N 1
ATOM 5075 C CA . HIS B 1 268 ? -2.822 -33.781 -21.047 1 94.44 268 HIS B CA 1
ATOM 5076 C C . HIS B 1 268 ? -1.356 -34.188 -21.141 1 94.44 268 HIS B C 1
ATOM 5078 O O . HIS B 1 268 ? -1.032 -35.219 -21.734 1 94.44 268 HIS B O 1
ATOM 5084 N N . PRO B 1 269 ? -0.451 -33.406 -20.547 1 97.38 269 PRO B N 1
ATOM 5085 C CA . PRO B 1 269 ? 0.959 -33.781 -20.578 1 97.38 269 PRO B CA 1
ATOM 5086 C C . PRO B 1 269 ? 1.244 -35 -19.703 1 97.38 269 PRO B C 1
ATOM 5088 O O . PRO B 1 269 ? 0.761 -35.094 -18.562 1 97.38 269 PRO B O 1
ATOM 5091 N N . GLU B 1 270 ? 2.016 -35.938 -20.234 1 96.25 270 GLU B N 1
ATOM 5092 C CA . GLU B 1 270 ? 2.457 -37.094 -19.469 1 96.25 270 GLU B CA 1
ATOM 5093 C C . GLU B 1 270 ? 3.914 -36.969 -19.047 1 96.25 270 GLU B C 1
ATOM 5095 O O . GLU B 1 270 ? 4.289 -37.375 -17.953 1 96.25 270 GLU B O 1
ATOM 5100 N N . ARG B 1 271 ? 4.703 -36.438 -19.828 1 98 271 ARG B N 1
ATOM 5101 C CA . ARG B 1 271 ? 6.102 -36.125 -19.578 1 98 271 ARG B CA 1
ATOM 5102 C C . ARG B 1 271 ? 6.555 -34.938 -20.453 1 98 271 ARG B C 1
ATOM 5104 O O . ARG B 1 271 ? 5.859 -34.562 -21.391 1 98 271 ARG B O 1
ATOM 5111 N N . ALA B 1 272 ? 7.684 -34.375 -20.078 1 98.75 272 ALA B N 1
ATOM 5112 C CA . ALA B 1 272 ? 8.25 -33.312 -20.875 1 98.75 272 ALA B CA 1
ATOM 5113 C C . ALA B 1 272 ? 9.758 -33.188 -20.656 1 98.75 272 ALA B C 1
ATOM 5115 O O . ALA B 1 272 ? 10.312 -33.844 -19.781 1 98.75 272 ALA B O 1
ATOM 5116 N N . THR B 1 273 ? 10.367 -32.562 -21.547 1 98.81 273 THR B N 1
ATOM 5117 C CA . THR B 1 273 ? 11.742 -32.094 -21.391 1 98.81 273 THR B CA 1
ATOM 5118 C C . THR B 1 273 ? 11.836 -30.578 -21.578 1 98.81 273 THR B C 1
ATOM 5120 O O . THR B 1 273 ? 11.289 -30.031 -22.531 1 98.81 273 THR B O 1
ATOM 5123 N N . VAL B 1 274 ? 12.5 -29.938 -20.656 1 98.88 274 VAL B N 1
ATOM 5124 C CA . VAL B 1 274 ? 12.758 -28.5 -20.766 1 98.88 274 VAL B CA 1
ATOM 5125 C C . VAL B 1 274 ? 14.227 -28.266 -21.125 1 98.88 274 VAL B C 1
ATOM 5127 O O . VAL B 1 274 ? 15.133 -28.75 -20.453 1 98.88 274 VAL B O 1
ATOM 5130 N N . HIS B 1 275 ? 14.422 -27.531 -22.188 1 98.69 275 HIS B N 1
ATOM 5131 C CA . HIS B 1 275 ? 15.758 -27.188 -22.656 1 98.69 275 HIS B CA 1
ATOM 5132 C C . HIS B 1 275 ? 16.125 -25.75 -22.312 1 98.69 275 HIS B C 1
ATOM 5134 O O . HIS B 1 275 ? 15.391 -24.812 -22.672 1 98.69 275 HIS B O 1
ATOM 5140 N N . LEU B 1 276 ? 17.219 -25.578 -21.609 1 98.56 276 LEU B N 1
ATOM 5141 C CA . LEU B 1 276 ? 17.719 -24.266 -21.203 1 98.56 276 LEU B CA 1
ATOM 5142 C C . LEU B 1 276 ? 19.172 -24.078 -21.656 1 98.56 276 LEU B C 1
ATOM 5144 O O . LEU B 1 276 ? 19.75 -24.969 -22.281 1 98.56 276 LEU B O 1
ATOM 5148 N N . THR B 1 277 ? 19.703 -22.859 -21.469 1 97.88 277 THR B N 1
ATOM 5149 C CA . THR B 1 277 ? 21.094 -22.531 -21.766 1 97.88 277 THR B CA 1
ATOM 5150 C C . THR B 1 277 ? 21.688 -21.625 -20.688 1 97.88 277 THR B C 1
ATOM 5152 O O . THR B 1 277 ? 21.109 -20.562 -20.391 1 97.88 277 THR B O 1
ATOM 5155 N N . ASP B 1 278 ? 22.781 -22.047 -20.141 1 95.81 278 ASP B N 1
ATOM 5156 C CA . ASP B 1 278 ? 23.391 -21.172 -19.156 1 95.81 278 ASP B CA 1
ATOM 5157 C C . ASP B 1 278 ? 24.172 -20.047 -19.828 1 95.81 278 ASP B C 1
ATOM 5159 O O . ASP B 1 278 ? 24.266 -20 -21.062 1 95.81 278 ASP B O 1
ATOM 5163 N N . PRO B 1 279 ? 24.766 -19.109 -19.062 1 93.81 279 PRO B N 1
ATOM 5164 C CA . PRO B 1 279 ? 25.391 -17.922 -19.656 1 93.81 279 PRO B CA 1
ATOM 5165 C C . PRO B 1 279 ? 26.609 -18.266 -20.5 1 93.81 279 PRO B C 1
ATOM 5167 O O . PRO B 1 279 ? 27 -17.5 -21.375 1 93.81 279 PRO B O 1
ATOM 5170 N N . SER B 1 280 ? 27.203 -19.359 -20.281 1 96.88 280 SER B N 1
ATOM 5171 C CA . SER B 1 280 ? 28.359 -19.766 -21.078 1 96.88 280 SER B CA 1
ATOM 5172 C C . SER B 1 280 ? 27.938 -20.375 -22.406 1 96.88 280 SER B C 1
ATOM 5174 O O . SER B 1 280 ? 28.766 -20.625 -23.281 1 96.88 280 SER B O 1
ATOM 5176 N N . GLY B 1 281 ? 26.656 -20.656 -22.531 1 96.5 281 GLY B N 1
ATOM 5177 C CA . GLY B 1 281 ? 26.141 -21.281 -23.734 1 96.5 281 GLY B CA 1
ATOM 5178 C C . GLY B 1 281 ? 25.969 -22.781 -23.609 1 96.5 281 GLY B C 1
ATOM 5179 O O . GLY B 1 281 ? 25.516 -23.438 -24.547 1 96.5 281 GLY B O 1
ATOM 5180 N N . LYS B 1 282 ? 26.281 -23.266 -22.484 1 97.06 282 LYS B N 1
ATOM 5181 C CA . LYS B 1 282 ? 26.125 -24.688 -22.25 1 97.06 282 LYS B CA 1
ATOM 5182 C C . LYS B 1 282 ? 24.641 -25.062 -22.156 1 97.06 282 LYS B C 1
ATOM 5184 O O . LYS B 1 282 ? 23.891 -24.453 -21.391 1 97.06 282 LYS B O 1
ATOM 5189 N N . PRO B 1 283 ? 24.234 -26.047 -22.891 1 97.62 283 PRO B N 1
ATOM 5190 C CA . PRO B 1 283 ? 22.844 -26.5 -22.812 1 97.62 283 PRO B CA 1
ATOM 5191 C C . PRO B 1 283 ? 22.547 -27.219 -21.5 1 97.62 283 PRO B C 1
ATOM 5193 O O . PRO B 1 283 ? 23.391 -27.953 -20.984 1 97.62 283 PRO B O 1
ATOM 5196 N N . LEU B 1 284 ? 21.391 -26.969 -20.984 1 97.94 284 LEU B N 1
ATOM 5197 C CA . LEU B 1 284 ? 20.812 -27.688 -19.859 1 97.94 284 LEU B CA 1
ATOM 5198 C C . LEU B 1 284 ? 19.516 -28.375 -20.25 1 97.94 284 LEU B C 1
ATOM 5200 O O . LEU B 1 284 ? 18.688 -27.781 -20.953 1 97.94 284 LEU B O 1
ATOM 5204 N N . GLU B 1 285 ? 19.422 -29.625 -19.859 1 98.56 285 GLU B N 1
ATOM 5205 C CA . GLU B 1 285 ? 18.203 -30.375 -20.125 1 98.56 285 GLU B CA 1
ATOM 5206 C C . GLU B 1 285 ? 17.562 -30.875 -18.828 1 98.56 285 GLU B C 1
ATOM 5208 O O . GLU B 1 285 ? 18.219 -31.531 -18.016 1 98.56 285 GLU B O 1
ATOM 5213 N N . ILE B 1 286 ? 16.312 -30.562 -18.688 1 98.88 286 ILE B N 1
ATOM 5214 C CA . ILE B 1 286 ? 15.578 -30.969 -17.484 1 98.88 286 ILE B CA 1
ATOM 5215 C C . ILE B 1 286 ? 14.445 -31.922 -17.859 1 98.88 286 ILE B C 1
ATOM 5217 O O . ILE B 1 286 ? 13.547 -31.562 -18.625 1 98.88 286 ILE B O 1
ATOM 5221 N N . GLY B 1 287 ? 14.492 -33.125 -17.297 1 98.88 287 GLY B N 1
ATOM 5222 C CA . GLY B 1 287 ? 13.383 -34.062 -17.469 1 98.88 287 GLY B CA 1
ATOM 5223 C C . GLY B 1 287 ? 12.219 -33.75 -16.531 1 98.88 287 GLY B C 1
ATOM 5224 O O . GLY B 1 287 ? 12.422 -33.375 -15.383 1 98.88 287 GLY B O 1
ATOM 5225 N N . VAL B 1 288 ? 11 -33.969 -17.047 1 98.88 288 VAL B N 1
ATOM 5226 C CA . VAL B 1 288 ? 9.797 -33.719 -16.281 1 98.88 288 VAL B CA 1
ATOM 5227 C C . VAL B 1 288 ? 8.922 -34.969 -16.25 1 98.88 288 VAL B C 1
ATOM 5229 O O . VAL B 1 288 ? 8.586 -35.5 -17.297 1 98.88 288 VAL B O 1
ATOM 5232 N N . GLU B 1 289 ? 8.594 -35.438 -15.125 1 98.69 289 GLU B N 1
ATOM 5233 C CA . GLU B 1 289 ? 7.629 -36.5 -14.922 1 98.69 289 GLU B CA 1
ATOM 5234 C C . GLU B 1 289 ? 6.414 -36 -14.133 1 98.69 289 GLU B C 1
ATOM 5236 O O . GLU B 1 289 ? 6.551 -35.531 -13.016 1 98.69 289 GLU B O 1
ATOM 5241 N N . ILE B 1 290 ? 5.242 -36.188 -14.711 1 98.56 290 ILE B N 1
ATOM 5242 C CA . ILE B 1 290 ? 4.016 -35.75 -14.062 1 98.56 290 ILE B CA 1
ATOM 5243 C C . ILE B 1 290 ? 3.617 -36.719 -12.969 1 98.56 290 ILE B C 1
ATOM 5245 O O . ILE B 1 290 ? 3.592 -37.938 -13.195 1 98.56 290 ILE B O 1
ATOM 5249 N N . LEU B 1 291 ? 3.293 -36.219 -11.766 1 98.12 291 LEU B N 1
ATOM 5250 C CA . LEU B 1 291 ? 2.943 -37.062 -10.625 1 98.12 291 LEU B CA 1
ATOM 5251 C C . LEU B 1 291 ? 1.441 -37.031 -10.367 1 98.12 291 LEU B C 1
ATOM 5253 O O . LEU B 1 291 ? 0.81 -38.062 -10.203 1 98.12 291 LEU B O 1
ATOM 5257 N N . ALA B 1 292 ? 0.86 -35.906 -10.281 1 97.81 292 ALA B N 1
ATOM 5258 C CA . ALA B 1 292 ? -0.56 -35.656 -10.039 1 97.81 292 ALA B CA 1
ATOM 5259 C C . ALA B 1 292 ? -1.023 -34.375 -10.703 1 97.81 292 ALA B C 1
ATOM 5261 O O . ALA B 1 292 ? -0.276 -33.375 -10.758 1 97.81 292 ALA B O 1
ATOM 5262 N N . SER B 1 293 ? -2.244 -34.438 -11.227 1 97.31 293 SER B N 1
ATOM 5263 C CA . SER B 1 293 ? -2.773 -33.281 -11.969 1 97.31 293 SER B CA 1
ATOM 5264 C C . SER B 1 293 ? -4.074 -32.781 -11.344 1 97.31 293 SER B C 1
ATOM 5266 O O . SER B 1 293 ? -4.941 -33.562 -10.984 1 97.31 293 SER B O 1
ATOM 5268 N N . SER B 1 294 ? -4.184 -31.531 -11.188 1 97.88 294 SER B N 1
ATOM 5269 C CA . SER B 1 294 ? -5.398 -30.891 -10.688 1 97.88 294 SER B CA 1
ATOM 5270 C C . SER B 1 294 ? -5.832 -29.75 -11.594 1 97.88 294 SER B C 1
ATOM 5272 O O . SER B 1 294 ? -5.207 -28.688 -11.602 1 97.88 294 SER B O 1
ATOM 5274 N N . PRO B 1 295 ? -6.918 -29.938 -12.383 1 97.25 295 PRO B N 1
ATOM 5275 C CA . PRO B 1 295 ? -7.41 -28.844 -13.227 1 97.25 295 PRO B CA 1
ATOM 5276 C C . PRO B 1 295 ? -7.977 -27.688 -12.414 1 97.25 295 PRO B C 1
ATOM 5278 O O . PRO B 1 295 ? -8.859 -27.875 -11.57 1 97.25 295 PRO B O 1
ATOM 5281 N N . LEU B 1 296 ? -7.578 -26.484 -12.719 1 98.06 296 LEU B N 1
ATOM 5282 C CA . LEU B 1 296 ? -7.938 -25.328 -11.906 1 98.06 296 LEU B CA 1
ATOM 5283 C C . LEU B 1 296 ? -9.367 -24.875 -12.203 1 98.06 296 LEU B C 1
ATOM 5285 O O . LEU B 1 296 ? -9.992 -24.203 -11.383 1 98.06 296 LEU B O 1
ATOM 5289 N N . ALA B 1 297 ? -9.914 -25.266 -13.352 1 96.69 297 ALA B N 1
ATOM 5290 C CA . ALA B 1 297 ? -11.289 -24.922 -13.703 1 96.69 297 ALA B CA 1
ATOM 5291 C C . ALA B 1 297 ? -12.281 -25.75 -12.891 1 96.69 297 ALA B C 1
ATOM 5293 O O . ALA B 1 297 ? -13.492 -25.5 -12.945 1 96.69 297 ALA B O 1
ATOM 5294 N N . VAL B 1 298 ? -11.805 -26.734 -12.195 1 97.06 298 VAL B N 1
ATOM 5295 C CA . VAL B 1 298 ? -12.672 -27.594 -11.383 1 97.06 298 VAL B CA 1
ATOM 5296 C C . VAL B 1 298 ? -12.414 -27.312 -9.898 1 97.06 298 VAL B C 1
ATOM 5298 O O . VAL B 1 298 ? -11.383 -27.703 -9.359 1 97.06 298 VAL B O 1
ATOM 5301 N N . GLY B 1 299 ? -13.273 -26.625 -9.312 1 97.5 299 GLY B N 1
ATOM 5302 C CA . GLY B 1 299 ? -13.258 -26.438 -7.867 1 97.5 299 GLY B CA 1
ATOM 5303 C C . GLY B 1 299 ? -12.414 -25.25 -7.426 1 97.5 299 GLY B C 1
ATOM 5304 O O . GLY B 1 299 ? -12.625 -24.703 -6.348 1 97.5 299 GLY B O 1
ATOM 5305 N N . ALA B 1 300 ? -11.453 -24.797 -8.219 1 98.19 300 ALA B N 1
ATOM 5306 C CA . ALA B 1 300 ? -10.508 -23.766 -7.773 1 98.19 300 ALA B CA 1
ATOM 5307 C C . ALA B 1 300 ? -10.938 -22.391 -8.25 1 98.19 300 ALA B C 1
ATOM 5309 O O . ALA B 1 300 ? -10.305 -21.391 -7.914 1 98.19 300 ALA B O 1
ATOM 5310 N N . GLY B 1 301 ? -11.938 -22.328 -9.055 1 97.44 301 GLY B N 1
ATOM 5311 C CA . GLY B 1 301 ? -12.555 -21.047 -9.391 1 97.44 301 GLY B CA 1
ATOM 5312 C C . GLY B 1 301 ? -11.875 -20.344 -10.555 1 97.44 301 GLY B C 1
ATOM 5313 O O . GLY B 1 301 ? -12.141 -19.172 -10.812 1 97.44 301 GLY B O 1
ATOM 5314 N N . TYR B 1 302 ? -10.898 -20.984 -11.258 1 97.56 302 TYR B N 1
ATOM 5315 C CA . TYR B 1 302 ? -10.297 -20.438 -12.461 1 97.56 302 TYR B CA 1
ATOM 5316 C C . TYR B 1 302 ? -11.203 -20.641 -13.672 1 97.56 302 TYR B C 1
ATOM 5318 O O . TYR B 1 302 ? -11.961 -21.609 -13.719 1 97.56 302 TYR B O 1
ATOM 5326 N N . PRO B 1 303 ? -11.109 -19.719 -14.609 1 93.38 303 PRO B N 1
ATOM 5327 C CA . PRO B 1 303 ? -11.852 -19.984 -15.852 1 93.38 303 PRO B CA 1
ATOM 5328 C C . PRO B 1 303 ? -11.383 -21.234 -16.562 1 93.38 303 PRO B C 1
ATOM 5330 O O . PRO B 1 303 ? -10.227 -21.641 -16.422 1 93.38 303 PRO B O 1
ATOM 5333 N N . PRO B 1 304 ? -12.375 -21.906 -17.219 1 93.88 304 PRO B N 1
ATOM 5334 C CA . PRO B 1 304 ? -13.766 -21.516 -17.438 1 93.88 304 PRO B CA 1
ATOM 5335 C C . PRO B 1 304 ? -14.734 -22.234 -16.516 1 93.88 304 PRO B C 1
ATOM 5337 O O . PRO B 1 304 ? -15.781 -22.734 -16.953 1 93.88 304 PRO B O 1
ATOM 5340 N N . ALA B 1 305 ? -14.438 -22.234 -15.258 1 94.19 305 ALA B N 1
ATOM 5341 C CA . ALA B 1 305 ? -15.336 -22.844 -14.289 1 94.19 305 ALA B CA 1
ATOM 5342 C C . ALA B 1 305 ? -16.75 -22.297 -14.43 1 94.19 305 ALA B C 1
ATOM 5344 O O . ALA B 1 305 ? -16.938 -21.109 -14.648 1 94.19 305 ALA B O 1
ATOM 5345 N N . THR B 1 306 ? -17.734 -23.141 -14.266 1 91.88 306 THR B N 1
ATOM 5346 C CA . THR B 1 306 ? -19.109 -22.734 -14.492 1 91.88 306 THR B CA 1
ATOM 5347 C C . THR B 1 306 ? -19.859 -22.609 -13.164 1 91.88 306 THR B C 1
ATOM 5349 O O . THR B 1 306 ? -20.953 -22.031 -13.117 1 91.88 306 THR B O 1
ATOM 5352 N N . ASP B 1 307 ? -19.375 -23.141 -12.188 1 94.62 307 ASP B N 1
ATOM 5353 C CA . ASP B 1 307 ? -20.078 -23.141 -10.906 1 94.62 307 ASP B CA 1
ATOM 5354 C C . ASP B 1 307 ? -19.656 -21.969 -10.031 1 94.62 307 ASP B C 1
ATOM 5356 O O . ASP B 1 307 ? -20.484 -21.406 -9.305 1 94.62 307 ASP B O 1
ATOM 5360 N N . TRP B 1 308 ? -18.359 -21.609 -10.055 1 96.75 308 TRP B N 1
ATOM 5361 C CA . TRP B 1 308 ? -17.875 -20.438 -9.344 1 96.75 308 TRP B CA 1
ATOM 5362 C C . TRP B 1 308 ? -16.547 -19.969 -9.914 1 96.75 308 TRP B C 1
ATOM 5364 O O . TRP B 1 308 ? -15.672 -20.781 -10.219 1 96.75 308 TRP B O 1
ATOM 5374 N N . GLN B 1 309 ? -16.391 -18.656 -9.992 1 97.62 309 GLN B N 1
ATOM 5375 C CA . GLN B 1 309 ? -15.117 -18.062 -10.383 1 97.62 309 GLN B CA 1
ATOM 5376 C C . GLN B 1 309 ? -14.719 -16.938 -9.438 1 97.62 309 GLN B C 1
ATOM 5378 O O . GLN B 1 309 ? -15.578 -16.281 -8.859 1 97.62 309 GLN B O 1
ATOM 5383 N N . HIS B 1 310 ? -13.477 -16.719 -9.406 1 97.56 310 HIS B N 1
ATOM 5384 C CA . HIS B 1 310 ? -12.906 -15.703 -8.531 1 97.56 310 HIS B CA 1
ATOM 5385 C C . HIS B 1 310 ? -13.555 -14.344 -8.773 1 97.56 310 HIS B C 1
ATOM 5387 O O . HIS B 1 310 ? -13.891 -14.008 -9.914 1 97.56 310 HIS B O 1
ATOM 5393 N N . GLY B 1 311 ? -13.633 -13.57 -7.668 1 97.75 311 GLY B N 1
ATOM 5394 C CA . GLY B 1 311 ? -14.062 -12.18 -7.754 1 97.75 311 GLY B CA 1
ATOM 5395 C C . GLY B 1 311 ? -15.562 -12.023 -7.852 1 97.75 311 GLY B C 1
ATOM 5396 O O . GLY B 1 311 ? -16.078 -10.906 -7.832 1 97.75 311 GLY B O 1
ATOM 5397 N N . THR B 1 312 ? -16.312 -13.117 -7.934 1 97.19 312 THR B N 1
ATOM 5398 C CA . THR B 1 312 ? -17.766 -13.062 -8.062 1 97.19 312 THR B CA 1
ATOM 5399 C C . THR B 1 312 ? -18.422 -12.969 -6.688 1 97.19 312 THR B C 1
ATOM 5401 O O . THR B 1 312 ? -18.094 -13.742 -5.785 1 97.19 312 THR B O 1
ATOM 5404 N N . TRP B 1 313 ? -19.344 -12.062 -6.613 1 97.75 313 TRP B N 1
ATOM 5405 C CA . TRP B 1 313 ? -20.078 -11.906 -5.363 1 97.75 313 TRP B CA 1
ATOM 5406 C C . TRP B 1 313 ? -21.047 -13.062 -5.148 1 97.75 313 TRP B C 1
ATOM 5408 O O . TRP B 1 313 ? -21.859 -13.367 -6.016 1 97.75 313 TRP B O 1
ATOM 5418 N N . GLN B 1 314 ? -20.969 -13.695 -3.969 1 97.88 314 GLN B N 1
ATOM 5419 C CA . GLN B 1 314 ? -21.797 -14.852 -3.648 1 97.88 314 GLN B CA 1
ATOM 5420 C C . GLN B 1 314 ? -22.688 -14.562 -2.441 1 97.88 314 GLN B C 1
ATOM 5422 O O . GLN B 1 314 ? -23.422 -15.445 -1.974 1 97.88 314 GLN B O 1
ATOM 5427 N N . GLY B 1 315 ? -22.656 -13.336 -1.98 1 97.62 315 GLY B N 1
ATOM 5428 C CA . GLY B 1 315 ? -23.312 -12.984 -0.724 1 97.62 315 GLY B CA 1
ATOM 5429 C C . GLY B 1 315 ? -22.359 -13.055 0.466 1 97.62 315 GLY B C 1
ATOM 5430 O O . GLY B 1 315 ? -21.234 -13.531 0.347 1 97.62 315 GLY B O 1
ATOM 5431 N N . ARG B 1 316 ? -22.719 -12.508 1.61 1 97.81 316 ARG B N 1
ATOM 5432 C CA . ARG B 1 316 ? -21.906 -12.5 2.82 1 97.81 316 ARG B CA 1
ATOM 5433 C C . ARG B 1 316 ? -21.766 -13.898 3.406 1 97.81 316 ARG B C 1
ATOM 5435 O O . ARG B 1 316 ? -22.75 -14.648 3.455 1 97.81 316 ARG B O 1
ATOM 5442 N N . GLY B 1 317 ? -20.594 -14.281 3.791 1 97.88 317 GLY B N 1
ATOM 5443 C CA . GLY B 1 317 ? -20.344 -15.5 4.535 1 97.88 317 GLY B CA 1
ATOM 5444 C C . GLY B 1 317 ? -20.562 -16.766 3.717 1 97.88 317 GLY B C 1
ATOM 5445 O O . GLY B 1 317 ? -20.906 -17.812 4.266 1 97.88 317 GLY B O 1
ATOM 5446 N N . TRP B 1 318 ? -20.453 -16.672 2.43 1 98.44 318 TRP B N 1
ATOM 5447 C CA . TRP B 1 318 ? -20.672 -17.812 1.557 1 98.44 318 TRP B CA 1
ATOM 5448 C C . TRP B 1 318 ? -19.562 -18.844 1.718 1 98.44 318 TRP B C 1
ATOM 5450 O O . TRP B 1 318 ? -18.391 -18.516 1.716 1 98.44 318 TRP B O 1
ATOM 5460 N N . THR B 1 319 ? -19.859 -20.109 1.935 1 98.25 319 THR B N 1
ATOM 5461 C CA . THR B 1 319 ? -18.953 -21.25 1.953 1 98.25 319 THR B CA 1
ATOM 5462 C C . THR B 1 319 ? -19.547 -22.422 1.199 1 98.25 319 THR B C 1
ATOM 5464 O O . THR B 1 319 ? -20.75 -22.719 1.335 1 98.25 319 THR B O 1
ATOM 5467 N N . ASP B 1 320 ? -18.734 -23.016 0.397 1 98.12 320 ASP B N 1
ATOM 5468 C CA . ASP B 1 320 ? -19.156 -24.188 -0.371 1 98.12 320 ASP B CA 1
ATOM 5469 C C . ASP B 1 320 ? -18.125 -25.312 -0.261 1 98.12 320 ASP B C 1
ATOM 5471 O O . ASP B 1 320 ? -16.922 -25.078 -0.481 1 98.12 320 ASP B O 1
ATOM 5475 N N . ARG B 1 321 ? -18.562 -26.531 0.192 1 97.94 321 ARG B N 1
ATOM 5476 C CA . ARG B 1 321 ? -17.75 -27.734 0.221 1 97.94 321 ARG B CA 1
ATOM 5477 C C . ARG B 1 321 ? -18.328 -28.812 -0.702 1 97.94 321 ARG B C 1
ATOM 5479 O O . ARG B 1 321 ? -19.531 -29.078 -0.676 1 97.94 321 ARG B O 1
ATOM 5486 N N . ARG B 1 322 ? -17.406 -29.422 -1.511 1 96.31 322 ARG B N 1
ATOM 5487 C CA . ARG B 1 322 ? -17.906 -30.484 -2.379 1 96.31 322 ARG B CA 1
ATOM 5488 C C . ARG B 1 322 ? -16.766 -31.359 -2.877 1 96.31 322 ARG B C 1
ATOM 5490 O O . ARG B 1 322 ? -15.586 -31.047 -2.672 1 96.31 322 ARG B O 1
ATOM 5497 N N . VAL B 1 323 ? -17.172 -32.5 -3.473 1 97.19 323 VAL B N 1
ATOM 5498 C CA . VAL B 1 323 ? -16.203 -33.438 -4.035 1 97.19 323 VAL B CA 1
ATOM 5499 C C . VAL B 1 323 ? -16.531 -33.688 -5.508 1 97.19 323 VAL B C 1
ATOM 5501 O O . VAL B 1 323 ? -17.688 -33.875 -5.875 1 97.19 323 VAL B O 1
ATOM 5504 N N . TYR B 1 324 ? -15.523 -33.562 -6.266 1 96.94 324 TYR B N 1
ATOM 5505 C CA . TYR B 1 324 ? -15.641 -33.875 -7.688 1 96.94 324 TYR B CA 1
ATOM 5506 C C . TYR B 1 324 ? -15.031 -35.219 -8.008 1 96.94 324 TYR B C 1
ATOM 5508 O O . TYR B 1 324 ? -13.984 -35.594 -7.469 1 96.94 324 TYR B O 1
ATOM 5516 N N . ASP B 1 325 ? -15.703 -35.938 -8.891 1 96.38 325 ASP B N 1
ATOM 5517 C CA . ASP B 1 325 ? -15.164 -37.188 -9.43 1 96.38 325 ASP B CA 1
ATOM 5518 C C . ASP B 1 325 ? -14.414 -36.938 -10.734 1 96.38 325 ASP B C 1
ATOM 5520 O O . ASP B 1 325 ? -15.016 -36.562 -11.742 1 96.38 325 ASP B O 1
ATOM 5524 N N . LEU B 1 326 ? -13.078 -37.188 -10.703 1 94.69 326 LEU B N 1
ATOM 5525 C CA . LEU B 1 326 ? -12.258 -36.906 -11.875 1 94.69 326 LEU B CA 1
ATOM 5526 C C . LEU B 1 326 ? -12.016 -38.188 -12.688 1 94.69 326 LEU B C 1
ATOM 5528 O O . LEU B 1 326 ? -11.203 -38.188 -13.625 1 94.69 326 LEU B O 1
ATOM 5532 N N . SER B 1 327 ? -12.664 -39.219 -12.375 1 92.88 327 SER B N 1
ATOM 5533 C CA . SER B 1 327 ? -12.414 -40.5 -13.055 1 92.88 327 SER B CA 1
ATOM 5534 C C . SER B 1 327 ? -12.961 -40.469 -14.484 1 92.88 327 SER B C 1
ATOM 5536 O O . SER B 1 327 ? -12.461 -41.188 -15.359 1 92.88 327 SER B O 1
ATOM 5538 N N . ASP B 1 328 ? -14.008 -39.719 -14.688 1 88.44 328 ASP B N 1
ATOM 5539 C CA . ASP B 1 328 ? -14.57 -39.562 -16.031 1 88.44 328 ASP B CA 1
ATOM 5540 C C . ASP B 1 328 ? -14.352 -38.156 -16.531 1 88.44 328 ASP B C 1
ATOM 5542 O O . ASP B 1 328 ? -15.078 -37.219 -16.172 1 88.44 328 ASP B O 1
ATOM 5546 N N . PRO B 1 329 ? -13.375 -38.031 -17.391 1 81.44 329 PRO B N 1
ATOM 5547 C CA . PRO B 1 329 ? -13.094 -36.688 -17.906 1 81.44 329 PRO B CA 1
ATOM 5548 C C . PRO B 1 329 ? -14.32 -36.031 -18.547 1 81.44 329 PRO B C 1
ATOM 5550 O O . PRO B 1 329 ? -14.43 -34.781 -18.562 1 81.44 329 PRO B O 1
ATOM 5553 N N . ALA B 1 330 ? -15.242 -36.781 -19 1 85.06 330 ALA B N 1
ATOM 5554 C CA . ALA B 1 330 ? -16.422 -36.25 -19.672 1 85.06 330 ALA B CA 1
ATOM 5555 C C . ALA B 1 330 ? -17.344 -35.531 -18.688 1 85.06 330 ALA B C 1
ATOM 5557 O O . ALA B 1 330 ? -18.219 -34.75 -19.094 1 85.06 330 ALA B O 1
ATOM 5558 N N . ALA B 1 331 ? -17.125 -35.844 -17.453 1 89.12 331 ALA B N 1
ATOM 5559 C CA . ALA B 1 331 ? -17.953 -35.219 -16.438 1 89.12 331 ALA B CA 1
ATOM 5560 C C . ALA B 1 331 ? -17.562 -33.75 -16.203 1 89.12 331 ALA B C 1
ATOM 5562 O O . ALA B 1 331 ? -18.344 -32.969 -15.648 1 89.12 331 ALA B O 1
ATOM 5563 N N . HIS B 1 332 ? -16.438 -33.406 -16.609 1 91.44 332 HIS B N 1
ATOM 5564 C CA . HIS B 1 332 ? -15.938 -32.031 -16.453 1 91.44 332 HIS B CA 1
ATOM 5565 C C . HIS B 1 332 ? -15.297 -31.516 -17.734 1 91.44 332 HIS B C 1
ATOM 5567 O O . HIS B 1 332 ? -14.102 -31.234 -17.766 1 91.44 332 HIS B O 1
ATOM 5573 N N . PRO B 1 333 ? -16.062 -31.328 -18.672 1 85.25 333 PRO B N 1
ATOM 5574 C CA . PRO B 1 333 ? -15.523 -31 -20 1 85.25 333 PRO B CA 1
ATOM 5575 C C . PRO B 1 333 ? -14.742 -29.688 -20.016 1 85.25 333 PRO B C 1
ATOM 5577 O O . PRO B 1 333 ? -13.812 -29.531 -20.797 1 85.25 333 PRO B O 1
ATOM 5580 N N . MET B 1 334 ? -15.047 -28.828 -19.094 1 85.38 334 MET B N 1
ATOM 5581 C CA . MET B 1 334 ? -14.406 -27.516 -19.094 1 85.38 334 MET B CA 1
ATOM 5582 C C . MET B 1 334 ? -12.961 -27.609 -18.609 1 85.38 334 MET B C 1
ATOM 5584 O O . MET B 1 334 ? -12.164 -26.703 -18.844 1 85.38 334 MET B O 1
ATOM 5588 N N . ALA B 1 335 ? -12.664 -28.672 -17.922 1 87 335 ALA B N 1
ATOM 5589 C CA . ALA B 1 335 ? -11.297 -28.891 -17.438 1 87 335 ALA B CA 1
ATOM 5590 C C . ALA B 1 335 ? -10.312 -28.875 -18.609 1 87 335 ALA B C 1
ATOM 5592 O O . ALA B 1 335 ? -9.156 -28.469 -18.438 1 87 335 ALA B O 1
ATOM 5593 N N . ALA B 1 336 ? -10.797 -29.234 -19.734 1 81.88 336 ALA B N 1
ATOM 5594 C CA . ALA B 1 336 ? -9.938 -29.344 -20.906 1 81.88 336 ALA B CA 1
ATOM 5595 C C . ALA B 1 336 ? -9.586 -27.969 -21.469 1 81.88 336 ALA B C 1
ATOM 5597 O O . ALA B 1 336 ? -8.648 -27.844 -22.266 1 81.88 336 ALA B O 1
ATOM 5598 N N . TYR B 1 337 ? -10.273 -26.953 -21.031 1 84.25 337 TYR B N 1
ATOM 5599 C CA . TYR B 1 337 ? -10.094 -25.625 -21.594 1 84.25 337 TYR B CA 1
ATOM 5600 C C . TYR B 1 337 ? -9.508 -24.672 -20.578 1 84.25 337 TYR B C 1
ATOM 5602 O O . TYR B 1 337 ? -9.602 -23.453 -20.719 1 84.25 337 TYR B O 1
ATOM 5610 N N . GLY B 1 338 ? -9 -25.203 -19.547 1 90.81 338 GLY B N 1
ATOM 5611 C CA . GLY B 1 338 ? -8.344 -24.406 -18.531 1 90.81 338 GLY B CA 1
ATOM 5612 C C . GLY B 1 338 ? -6.938 -24.875 -18.219 1 90.81 338 GLY B C 1
ATOM 5613 O O . GLY B 1 338 ? -6.496 -25.922 -18.719 1 90.81 338 GLY B O 1
ATOM 5614 N N . VAL B 1 339 ? -6.328 -24.094 -17.391 1 96.44 339 VAL B N 1
ATOM 5615 C CA . VAL B 1 339 ? -4.969 -24.406 -16.969 1 96.44 339 VAL B CA 1
ATOM 5616 C C . VAL B 1 339 ? -5 -25.5 -15.898 1 96.44 339 VAL B C 1
ATOM 5618 O O . VAL B 1 339 ? -5.91 -25.531 -15.062 1 96.44 339 VAL B O 1
ATOM 5621 N N . THR B 1 340 ? -4.07 -26.438 -16.016 1 98.06 340 THR B N 1
ATOM 5622 C CA . THR B 1 340 ? -3.932 -27.5 -15.031 1 98.06 340 THR B CA 1
ATOM 5623 C C . THR B 1 340 ? -2.586 -27.406 -14.312 1 98.06 340 THR B C 1
ATOM 5625 O O . THR B 1 340 ? -1.557 -27.172 -14.953 1 98.06 340 THR B O 1
ATOM 5628 N N . ASP B 1 341 ? -2.613 -27.484 -13.008 1 98.75 341 ASP B N 1
ATOM 5629 C CA . ASP B 1 341 ? -1.39 -27.641 -12.227 1 98.75 341 ASP B CA 1
ATOM 5630 C C . ASP B 1 341 ? -1.014 -29.109 -12.078 1 98.75 341 ASP B C 1
ATOM 5632 O O . ASP B 1 341 ? -1.797 -29.906 -11.555 1 98.75 341 ASP B O 1
ATOM 5636 N N . HIS B 1 342 ? 0.169 -29.438 -12.594 1 98.75 342 HIS B N 1
ATOM 5637 C CA . HIS B 1 342 ? 0.716 -30.781 -12.461 1 98.75 342 HIS B CA 1
ATOM 5638 C C . HIS B 1 342 ? 1.872 -30.812 -11.469 1 98.75 342 HIS B C 1
ATOM 5640 O O . HIS B 1 342 ? 2.922 -30.219 -11.711 1 98.75 342 HIS B O 1
ATOM 5646 N N . ALA B 1 343 ? 1.634 -31.5 -10.344 1 98.88 343 ALA B N 1
ATOM 5647 C CA . ALA B 1 343 ? 2.812 -31.844 -9.555 1 98.88 343 ALA B CA 1
ATOM 5648 C C . ALA B 1 343 ? 3.779 -32.719 -10.344 1 98.88 343 ALA B C 1
ATOM 5650 O O . ALA B 1 343 ? 3.359 -33.625 -11.047 1 98.88 343 ALA B O 1
ATOM 5651 N N . ALA B 1 344 ? 5.078 -32.375 -10.203 1 98.88 344 ALA B N 1
ATOM 5652 C CA . ALA B 1 344 ? 6.012 -33.062 -11.094 1 98.88 344 ALA B CA 1
ATOM 5653 C C . ALA B 1 344 ? 7.355 -33.281 -10.406 1 98.88 344 ALA B C 1
ATOM 5655 O O . ALA B 1 344 ? 7.715 -32.562 -9.477 1 98.88 344 ALA B O 1
ATOM 5656 N N . ARG B 1 345 ? 8.023 -34.281 -10.867 1 98.88 345 ARG B N 1
ATOM 5657 C CA . ARG B 1 345 ? 9.422 -34.562 -10.555 1 98.88 345 ARG B CA 1
ATOM 5658 C C . ARG B 1 345 ? 10.336 -34.094 -11.688 1 98.88 345 ARG B C 1
ATOM 5660 O O . ARG B 1 345 ? 10.047 -34.344 -12.867 1 98.88 345 ARG B O 1
ATOM 5667 N N . PHE B 1 346 ? 11.383 -33.438 -11.312 1 98.88 346 PHE B N 1
ATOM 5668 C CA . PHE B 1 346 ? 12.344 -32.906 -12.273 1 98.88 346 PHE B CA 1
ATOM 5669 C C . PHE B 1 346 ? 13.703 -33.562 -12.094 1 98.88 346 PHE B C 1
ATOM 5671 O O . PHE B 1 346 ? 14.133 -33.844 -10.961 1 98.88 346 PHE B O 1
ATOM 5678 N N . THR B 1 347 ? 14.375 -33.812 -13.203 1 98.81 347 THR B N 1
ATOM 5679 C CA . THR B 1 347 ? 15.734 -34.344 -13.156 1 98.81 347 THR B CA 1
ATOM 5680 C C . THR B 1 347 ? 16.688 -33.469 -13.953 1 98.81 347 THR B C 1
ATOM 5682 O O . THR B 1 347 ? 16.438 -33.156 -15.125 1 98.81 347 THR B O 1
ATOM 5685 N N . LEU B 1 348 ? 17.688 -32.938 -13.312 1 98 348 LEU B N 1
ATOM 5686 C CA . LEU B 1 348 ? 18.734 -32.094 -13.891 1 98 348 LEU B CA 1
ATOM 5687 C C . LEU B 1 348 ? 20.109 -32.531 -13.438 1 98 348 LEU B C 1
ATOM 5689 O O . LEU B 1 348 ? 20.453 -32.438 -12.266 1 98 348 LEU B O 1
ATOM 5693 N N . ASP B 1 349 ? 20.906 -32.969 -14.359 1 94.56 349 ASP B N 1
ATOM 5694 C CA . ASP B 1 349 ? 22.281 -33.406 -14.078 1 94.56 349 ASP B CA 1
ATOM 5695 C C . ASP B 1 349 ? 22.312 -34.406 -12.914 1 94.56 349 ASP B C 1
ATOM 5697 O O . ASP B 1 349 ? 23.094 -34.219 -11.977 1 94.56 349 ASP B O 1
ATOM 5701 N N . GLY B 1 350 ? 21.453 -35.312 -12.961 1 96 350 GLY B N 1
ATOM 5702 C CA . GLY B 1 350 ? 21.438 -36.375 -11.969 1 96 350 GLY B CA 1
ATOM 5703 C C . GLY B 1 350 ? 20.75 -35.969 -10.672 1 96 350 GLY B C 1
ATOM 5704 O O . GLY B 1 350 ? 20.562 -36.812 -9.789 1 96 350 GLY B O 1
ATOM 5705 N N . HIS B 1 351 ? 20.406 -34.719 -10.531 1 97.62 351 HIS B N 1
ATOM 5706 C CA . HIS B 1 351 ? 19.703 -34.25 -9.336 1 97.62 351 HIS B CA 1
ATOM 5707 C C . HIS B 1 351 ? 18.203 -34.25 -9.539 1 97.62 351 HIS B C 1
ATOM 5709 O O . HIS B 1 351 ? 17.703 -33.938 -10.617 1 97.62 351 HIS B O 1
ATOM 5715 N N . THR B 1 352 ? 17.516 -34.625 -8.438 1 98.5 352 THR B N 1
ATOM 5716 C CA . THR B 1 352 ? 16.062 -34.656 -8.484 1 98.5 352 THR B CA 1
ATOM 5717 C C . THR B 1 352 ? 15.461 -33.469 -7.766 1 98.5 352 THR B C 1
ATOM 5719 O O . THR B 1 352 ? 15.93 -33.062 -6.695 1 98.5 352 THR B O 1
ATOM 5722 N N . GLY B 1 353 ? 14.547 -32.844 -8.352 1 98.62 353 GLY B N 1
ATOM 5723 C CA . GLY B 1 353 ? 13.734 -31.781 -7.754 1 98.62 353 GLY B CA 1
ATOM 5724 C C . GLY B 1 353 ? 12.242 -32 -7.922 1 98.62 353 GLY B C 1
ATOM 5725 O O . GLY B 1 353 ? 11.828 -32.969 -8.594 1 98.62 353 GLY B O 1
ATOM 5726 N N . HIS B 1 354 ? 11.469 -31.266 -7.254 1 98.88 354 HIS B N 1
ATOM 5727 C CA . HIS B 1 354 ? 10.016 -31.328 -7.336 1 98.88 354 HIS B CA 1
ATOM 5728 C C . HIS B 1 354 ? 9.406 -29.938 -7.438 1 98.88 354 HIS B C 1
ATOM 5730 O O . HIS B 1 354 ? 9.961 -28.969 -6.895 1 98.88 354 HIS B O 1
ATOM 5736 N N . GLY B 1 355 ? 8.32 -29.828 -8.094 1 98.88 355 GLY B N 1
ATOM 5737 C CA . GLY B 1 355 ? 7.609 -28.578 -8.305 1 98.88 355 GLY B CA 1
ATOM 5738 C C . GLY B 1 355 ? 6.34 -28.734 -9.117 1 98.88 355 GLY B C 1
ATOM 5739 O O . GLY B 1 355 ? 5.68 -29.766 -9.047 1 98.88 355 GLY B O 1
ATOM 5740 N N . ILE B 1 356 ? 5.996 -27.641 -9.766 1 98.94 356 ILE B N 1
ATOM 5741 C CA . ILE B 1 356 ? 4.758 -27.609 -10.539 1 98.94 356 ILE B CA 1
ATOM 5742 C C . ILE B 1 356 ? 5.078 -27.438 -12.016 1 98.94 356 ILE B C 1
ATOM 5744 O O . ILE B 1 356 ? 5.934 -26.625 -12.383 1 98.94 356 ILE B O 1
ATOM 5748 N N . PHE B 1 357 ? 4.512 -28.25 -12.859 1 98.88 357 PHE B N 1
ATOM 5749 C CA . PHE B 1 357 ? 4.418 -28.031 -14.297 1 98.88 357 PHE B CA 1
ATOM 5750 C C . PHE B 1 357 ? 3.021 -27.547 -14.68 1 98.88 357 PHE B C 1
ATOM 5752 O O . PHE B 1 357 ? 2.17 -28.359 -15.07 1 98.88 357 PHE B O 1
ATOM 5759 N N . GLU B 1 358 ? 2.775 -26.297 -14.531 1 98.88 358 GLU B N 1
ATOM 5760 C CA . GLU B 1 358 ? 1.484 -25.734 -14.922 1 98.88 358 GLU B CA 1
ATOM 5761 C C . GLU B 1 358 ? 1.407 -25.531 -16.438 1 98.88 358 GLU B C 1
ATOM 5763 O O . GLU B 1 358 ? 2.277 -24.891 -17.031 1 98.88 358 GLU B O 1
ATOM 5768 N N . HIS B 1 359 ? 0.317 -26.016 -16.984 1 98.44 359 HIS B N 1
ATOM 5769 C CA . HIS B 1 359 ? 0.245 -26 -18.438 1 98.44 359 HIS B CA 1
ATOM 5770 C C . HIS B 1 359 ? -1.2 -25.906 -18.922 1 98.44 359 HIS B C 1
ATOM 5772 O O . HIS B 1 359 ? -2.105 -26.453 -18.281 1 98.44 359 HIS B O 1
ATOM 5778 N N . GLY B 1 360 ? -1.387 -25.172 -19.906 1 96.62 360 GLY B N 1
ATOM 5779 C CA . GLY B 1 360 ? -2.611 -25.109 -20.688 1 96.62 360 GLY B CA 1
ATOM 5780 C C . GLY B 1 360 ? -2.377 -24.688 -22.125 1 96.62 360 GLY B C 1
ATOM 5781 O O . GLY B 1 360 ? -1.596 -23.766 -22.391 1 96.62 360 GLY B O 1
ATOM 5782 N N . SER B 1 361 ? -2.912 -25.406 -23.062 1 96.06 361 SER B N 1
ATOM 5783 C CA . SER B 1 361 ? -2.877 -25.062 -24.484 1 96.06 361 SER B CA 1
ATOM 5784 C C . SER B 1 361 ? -4.27 -25.125 -25.109 1 96.06 361 SER B C 1
ATOM 5786 O O . SER B 1 361 ? -4.879 -26.188 -25.172 1 96.06 361 SER B O 1
ATOM 5788 N N . PHE B 1 362 ? -4.699 -23.891 -25.562 1 92.88 362 PHE B N 1
ATOM 5789 C CA . PHE B 1 362 ? -6.062 -23.781 -26.062 1 92.88 362 PHE B CA 1
ATOM 5790 C C . PHE B 1 362 ? -6.062 -23.219 -27.484 1 92.88 362 PHE B C 1
ATOM 5792 O O . PHE B 1 362 ? -5.344 -22.266 -27.781 1 92.88 362 PHE B O 1
ATOM 5799 N N . GLY B 1 363 ? -6.914 -23.828 -28.234 1 94.62 363 GLY B N 1
ATOM 5800 C CA . GLY B 1 363 ? -6.977 -23.375 -29.609 1 94.62 363 GLY B CA 1
ATOM 5801 C C . GLY B 1 363 ? -5.785 -23.828 -30.438 1 94.62 363 GLY B C 1
ATOM 5802 O O . GLY B 1 363 ? -5.238 -24.906 -30.219 1 94.62 363 GLY B O 1
ATOM 5803 N N . ARG B 1 364 ? -5.512 -23.031 -31.406 1 97.06 364 ARG B N 1
ATOM 5804 C CA . ARG B 1 364 ? -4.418 -23.328 -32.312 1 97.06 364 ARG B CA 1
ATOM 5805 C C . ARG B 1 364 ? -3.064 -23.062 -31.672 1 97.06 364 ARG B C 1
ATOM 5807 O O . ARG B 1 364 ? -2.898 -22.062 -30.969 1 97.06 364 ARG B O 1
ATOM 5814 N N . HIS B 1 365 ? -2.15 -23.953 -31.891 1 97.69 365 HIS B N 1
ATOM 5815 C CA . HIS B 1 365 ? -0.743 -23.75 -31.578 1 97.69 365 HIS B CA 1
ATOM 5816 C C . HIS B 1 365 ? 0.156 -24.516 -32.531 1 97.69 365 HIS B C 1
ATOM 5818 O O . HIS B 1 365 ? 0.406 -25.703 -32.375 1 97.69 365 HIS B O 1
ATOM 5824 N N . ASP B 1 366 ? 0.72 -23.75 -33.438 1 97.06 366 ASP B N 1
ATOM 5825 C CA . ASP B 1 366 ? 1.445 -24.328 -34.562 1 97.06 366 ASP B CA 1
ATOM 5826 C C . ASP B 1 366 ? 2.631 -25.172 -34.062 1 97.06 366 ASP B C 1
ATOM 5828 O O . ASP B 1 366 ? 2.826 -26.297 -34.531 1 97.06 366 ASP B O 1
ATOM 5832 N N . PRO B 1 367 ? 3.322 -24.672 -33.094 1 96 367 PRO B N 1
ATOM 5833 C CA . PRO B 1 367 ? 4.504 -25.438 -32.688 1 96 367 PRO B CA 1
ATOM 5834 C C . PRO B 1 367 ? 4.152 -26.812 -32.125 1 96 367 PRO B C 1
ATOM 5836 O O . PRO B 1 367 ? 4.934 -27.766 -32.25 1 96 367 PRO B O 1
ATOM 5839 N N . SER B 1 368 ? 3.012 -26.953 -31.469 1 96 368 SER B N 1
ATOM 5840 C CA . SER B 1 368 ? 2.633 -28.219 -30.859 1 96 368 SER B CA 1
ATOM 5841 C C . SER B 1 368 ? 1.802 -29.062 -31.812 1 96 368 SER B C 1
ATOM 5843 O O . SER B 1 368 ? 1.503 -30.219 -31.531 1 96 368 SER B O 1
ATOM 5845 N N . GLY B 1 369 ? 1.367 -28.469 -32.906 1 96 369 GLY B N 1
ATOM 5846 C CA . GLY B 1 369 ? 0.597 -29.203 -33.906 1 96 369 GLY B CA 1
ATOM 5847 C C . GLY B 1 369 ? -0.897 -29.172 -33.625 1 96 369 GLY B C 1
ATOM 5848 O O . GLY B 1 369 ? -1.665 -29.859 -34.312 1 96 369 GLY B O 1
ATOM 5849 N N . PHE B 1 370 ? -1.358 -28.453 -32.656 1 97.12 370 PHE B N 1
ATOM 5850 C CA . PHE B 1 370 ? -2.789 -28.328 -32.406 1 97.12 370 PHE B CA 1
ATOM 5851 C C . PHE B 1 370 ? -3.426 -27.344 -33.375 1 97.12 370 PHE B C 1
ATOM 5853 O O . PHE B 1 370 ? -3.076 -26.156 -33.406 1 97.12 370 PHE B O 1
ATOM 5860 N N . ALA B 1 371 ? -4.395 -27.766 -34.156 1 96.62 371 ALA B N 1
ATOM 5861 C CA . ALA B 1 371 ? -4.918 -26.984 -35.25 1 96.62 371 ALA B CA 1
ATOM 5862 C C . ALA B 1 371 ? -6.047 -26.062 -34.812 1 96.62 371 ALA B C 1
ATOM 5864 O O . ALA B 1 371 ? -6.309 -25.047 -35.438 1 96.62 371 ALA B O 1
ATOM 5865 N N . ASP B 1 372 ? -6.742 -26.453 -33.875 1 94.44 372 ASP B N 1
ATOM 5866 C CA . ASP B 1 372 ? -7.883 -25.688 -33.375 1 94.44 372 ASP B CA 1
ATOM 5867 C C . ASP B 1 372 ? -8.258 -26.125 -31.953 1 94.44 372 ASP B C 1
ATOM 5869 O O . ASP B 1 372 ? -7.477 -26.797 -31.281 1 94.44 372 ASP B O 1
ATOM 5873 N N . HIS B 1 373 ? -9.375 -25.734 -31.484 1 90.31 373 HIS B N 1
ATOM 5874 C CA . HIS B 1 373 ? -9.789 -25.969 -30.109 1 90.31 373 HIS B CA 1
ATOM 5875 C C . HIS B 1 373 ? -10.102 -27.453 -29.875 1 90.31 373 HIS B C 1
ATOM 5877 O O . HIS B 1 373 ? -10.109 -27.906 -28.734 1 90.31 373 HIS B O 1
ATOM 5883 N N . THR B 1 374 ? -10.344 -28.234 -30.922 1 89.75 374 THR B N 1
ATOM 5884 C CA . THR B 1 374 ? -10.789 -29.609 -30.766 1 89.75 374 THR B CA 1
ATOM 5885 C C . THR B 1 374 ? -9.641 -30.578 -31.047 1 89.75 374 THR B C 1
ATOM 5887 O O . THR B 1 374 ? -9.734 -31.766 -30.734 1 89.75 374 THR B O 1
ATOM 5890 N N . SER B 1 375 ? -8.57 -30.031 -31.562 1 93.12 375 SER B N 1
ATOM 5891 C CA . SER B 1 375 ? -7.426 -30.875 -31.906 1 93.12 375 SER B CA 1
ATOM 5892 C C . SER B 1 375 ? -6.762 -31.438 -30.656 1 93.12 375 SER B C 1
ATOM 5894 O O . SER B 1 375 ? -6.57 -30.719 -29.672 1 93.12 375 SER B O 1
ATOM 5896 N N . THR B 1 376 ? -6.395 -32.75 -30.688 1 93.19 376 THR B N 1
ATOM 5897 C CA . THR B 1 376 ? -5.699 -33.406 -29.594 1 93.19 376 THR B CA 1
ATOM 5898 C C . THR B 1 376 ? -4.48 -34.188 -30.109 1 93.19 376 THR B C 1
ATOM 5900 O O . THR B 1 376 ? -4.293 -34.312 -31.328 1 93.19 376 THR B O 1
ATOM 5903 N N . ALA B 1 377 ? -3.676 -34.531 -29.234 1 93.75 377 ALA B N 1
ATOM 5904 C CA . ALA B 1 377 ? -2.504 -35.344 -29.594 1 93.75 377 ALA B CA 1
ATOM 5905 C C . ALA B 1 377 ? -2.912 -36.688 -30.156 1 93.75 377 ALA B C 1
ATOM 5907 O O . ALA B 1 377 ? -3.912 -37.281 -29.719 1 93.75 377 ALA B O 1
ATOM 5908 N N . ARG B 1 378 ? -2.135 -37.188 -31.188 1 89.81 378 ARG B N 1
ATOM 5909 C CA . ARG B 1 378 ? -2.377 -38.5 -31.781 1 89.81 378 ARG B CA 1
ATOM 5910 C C . ARG B 1 378 ? -1.521 -39.594 -31.109 1 89.81 378 ARG B C 1
ATOM 5912 O O . ARG B 1 378 ? -0.43 -39.281 -30.609 1 89.81 378 ARG B O 1
#

Organism: Streptomyces venezuelae (strain ATCC 10712 / CBS 650.69 / DSM 40230 / JCM 4526 / NBRC 13096 / PD 04745) (NCBI:txid953739)

Nearest PDB structures (foldseek):
  8j1g-assembly1_A  TM=7.500E-01  e=1.039E+00  Pseudomonas veronii
  3hdj-assembly1_B  TM=6.383E-01  e=6.581E-01  Bordetella pertussis
  4bih-assembly1_A  TM=3.112E-01  e=1.367E-01  Staphylococcus aureus subsp. aureus NCTC 8325
  6ehb-assembly1_B  TM=1.352E-01  e=7.074E-02  Vibrio cholerae O395
  8the-assembly1_A  TM=1.234E-01  e=2.721E+00  Pseudomonas aeruginosa

Radius of gyration: 30.41 Å; Cα contacts (8 Å, |Δi|>4): 2120; chains: 2; bounding box: 73×89×67 Å

Secondary structure (DSSP, 8-state):
------PPP---GGGGSS--SSSS-TT--SS--TTEEEEEEEEEEETTSSEEEEEEEEEETTTTEEEEEEEEEETTEEEEEEEEEE--S-TT-EEETTEEEEEEETTTEEEEEEPPPTT-TTS-EEEEEEEESS--EEPPPEEEEETTEEEEEEEEEEEEEEEEEEEEETTEEEEE-BTTEEEEEEEEEEE---SS---GGGGGG--SEEEEEEEEEE-SS-EEEEEEEE-TT--EEEEEEEEE-TTS--EE--S-EEEEEEPTTS--EEEEEEEEE-TTS-EEEEEEEEEEEEETTTTS--TT-SS--TT----TTEEEEEEEE-S-GGG-GGGGGS-EEEEEEEEETTEEEEEEEEEEEEE-BGGGTB-SSS----/------PPP---GGGGSS--SSSS-TT--SS--TTEEEEEEEEEEETTSSEEEEEEEEEETTTTEEEEEEEEEETTEEEEEEEEEE--S-TT-EEETTEEEEEEETTTEEEEEEPPBTTBTTS-EEEEEEEESS--EEPPPEEEEETTEEEEEEEEEEEEEEEEEEEEETTEEEEE-BTTEEEEEEEEEEE---TT---GGGGGG--SEEEEEEEEEE-SS-EEEEEEEE-TT--EEEEEEEEE-TTS--EE--S-EEEEEEPTTS--EEEEEEEEE-TTS-EEEEEEEEEEEEETTTTS--TT-SS--TT----TTEEEEEEEE-S-GGG-GGGGGS-EEEEEEEEETTEEEEEEEEEEEEE-BGGGTB-SSS----

pLDDT: mean 95.38, std 8.46, range [22.48, 98.94]